Protein AF-0000000074209923 (afdb_homodimer)

Structure (mmCIF, N/CA/C/O backbone):
data_AF-0000000074209923-model_v1
#
loop_
_entity.id
_entity.type
_entity.pdbx_description
1 polymer 'Dihydrofolate reductase'
#
loop_
_atom_site.group_PDB
_atom_site.id
_atom_site.type_symbol
_atom_site.label_atom_id
_atom_site.label_alt_id
_atom_site.label_comp_id
_atom_site.label_asym_id
_atom_site.label_entity_id
_atom_site.label_seq_id
_atom_site.pdbx_PDB_ins_code
_atom_site.Cartn_x
_atom_site.Cartn_y
_atom_site.Cartn_z
_atom_site.occupancy
_atom_site.B_iso_or_equiv
_atom_site.auth_seq_id
_atom_site.auth_comp_id
_atom_site.auth_asym_id
_atom_site.auth_atom_id
_atom_site.pdbx_PDB_model_num
ATOM 1 N N . MET A 1 1 ? -15.258 -25.609 -0.4 1 88.56 1 MET A N 1
ATOM 2 C CA . MET A 1 1 ? -14.742 -24.938 -1.579 1 88.56 1 MET A CA 1
ATOM 3 C C . MET A 1 1 ? -13.32 -24.438 -1.334 1 88.56 1 MET A C 1
ATOM 5 O O . MET A 1 1 ? -12.992 -24 -0.228 1 88.56 1 MET A O 1
ATOM 9 N N . GLY A 1 2 ? -12.367 -24.703 -2.273 1 97 2 GLY A N 1
ATOM 10 C CA . GLY A 1 2 ? -10.945 -24.438 -2.125 1 97 2 GLY A CA 1
ATOM 11 C C . GLY A 1 2 ? -10.633 -22.969 -1.908 1 97 2 GLY A C 1
ATOM 12 O O . GLY A 1 2 ? -11.43 -22.094 -2.27 1 97 2 GLY A O 1
ATOM 13 N N . ASN A 1 3 ? -9.57 -22.719 -1.276 1 98 3 ASN A N 1
ATOM 14 C CA . ASN A 1 3 ? -9.109 -21.359 -0.977 1 98 3 ASN A CA 1
ATOM 15 C C . ASN A 1 3 ? -8.172 -20.844 -2.061 1 98 3 ASN A C 1
ATOM 17 O O . ASN A 1 3 ? -7.23 -21.516 -2.455 1 98 3 ASN A O 1
ATOM 21 N N . ILE A 1 4 ? -8.477 -19.703 -2.574 1 98.5 4 ILE A N 1
ATOM 22 C CA . ILE A 1 4 ? -7.605 -19.016 -3.523 1 98.5 4 ILE A CA 1
ATOM 23 C C . ILE A 1 4 ? -6.801 -17.938 -2.801 1 98.5 4 ILE A C 1
ATOM 25 O O . ILE A 1 4 ? -7.363 -16.953 -2.314 1 98.5 4 ILE A O 1
ATOM 29 N N . GLN A 1 5 ? -5.508 -18.141 -2.77 1 98.62 5 GLN A N 1
ATOM 30 C CA . GLN A 1 5 ? -4.594 -17.219 -2.105 1 98.62 5 GLN A CA 1
ATOM 31 C C . GLN A 1 5 ? -3.682 -16.531 -3.115 1 98.62 5 GLN A C 1
ATOM 33 O O . GLN A 1 5 ? -3.006 -17.203 -3.904 1 98.62 5 GLN A O 1
ATOM 38 N N . ILE A 1 6 ? -3.68 -15.234 -3.086 1 98.56 6 ILE A N 1
ATOM 39 C CA . ILE A 1 6 ? -2.832 -14.43 -3.957 1 98.56 6 ILE A CA 1
ATOM 40 C C . ILE A 1 6 ? -1.516 -14.117 -3.252 1 98.56 6 ILE A C 1
ATOM 42 O O . ILE A 1 6 ? -1.511 -13.656 -2.107 1 98.56 6 ILE A O 1
ATOM 46 N N . GLU A 1 7 ? -0.41 -14.391 -3.91 1 98.56 7 GLU A N 1
ATOM 47 C CA . GLU A 1 7 ? 0.93 -14.125 -3.391 1 98.56 7 GLU A CA 1
ATOM 48 C C . GLU A 1 7 ? 1.659 -13.094 -4.242 1 98.56 7 GLU A C 1
ATOM 50 O O . GLU A 1 7 ? 2.016 -13.367 -5.391 1 98.56 7 GLU A O 1
ATOM 55 N N . LEU A 1 8 ? 1.958 -11.914 -3.637 1 98.69 8 LEU A N 1
ATOM 56 C CA . LEU A 1 8 ? 2.598 -10.852 -4.402 1 98.69 8 LEU A CA 1
ATOM 57 C C . LEU A 1 8 ? 3.762 -10.242 -3.627 1 98.69 8 LEU A C 1
ATOM 59 O O . LEU A 1 8 ? 3.668 -10.047 -2.414 1 98.69 8 LEU A O 1
ATOM 63 N N . PHE A 1 9 ? 4.84 -10.047 -4.316 1 98.81 9 PHE A N 1
ATOM 64 C CA . PHE A 1 9 ? 5.855 -9.094 -3.889 1 98.81 9 PHE A CA 1
ATOM 65 C C . PHE A 1 9 ? 5.527 -7.691 -4.383 1 98.81 9 PHE A C 1
ATOM 67 O O . PHE A 1 9 ? 5.234 -7.496 -5.562 1 98.81 9 PHE A O 1
ATOM 74 N N . THR A 1 10 ? 5.547 -6.742 -3.492 1 98.75 10 THR A N 1
ATOM 75 C CA . THR A 1 10 ? 5.199 -5.383 -3.883 1 98.75 10 THR A CA 1
ATOM 76 C C . THR A 1 10 ? 6.18 -4.379 -3.283 1 98.75 10 THR A C 1
ATOM 78 O O . THR A 1 10 ? 6.836 -4.668 -2.279 1 98.75 10 THR A O 1
ATOM 81 N N . THR A 1 11 ? 6.316 -3.23 -3.971 1 98.75 11 THR A N 1
ATOM 82 C CA . THR A 1 11 ? 6.891 -2.037 -3.357 1 98.75 11 THR A CA 1
ATOM 83 C C . THR A 1 11 ? 5.863 -1.335 -2.477 1 98.75 11 THR A C 1
ATOM 85 O O . THR A 1 11 ? 4.703 -1.751 -2.412 1 98.75 11 THR A O 1
ATOM 88 N N . LEU A 1 12 ? 6.289 -0.318 -1.752 1 98.81 12 LEU A N 1
ATOM 89 C CA . LEU A 1 12 ? 5.367 0.42 -0.897 1 98.81 12 LEU A CA 1
ATOM 90 C C . LEU A 1 12 ? 4.277 1.091 -1.726 1 98.81 12 LEU A C 1
ATOM 92 O O . LEU A 1 12 ? 3.129 1.19 -1.286 1 98.81 12 LEU A O 1
ATOM 96 N N . ASP A 1 13 ? 4.648 1.568 -2.914 1 98.12 13 ASP A N 1
ATOM 97 C CA . ASP A 1 13 ? 3.648 2.17 -3.793 1 98.12 13 ASP A CA 1
ATOM 98 C C . ASP A 1 13 ? 2.926 1.103 -4.613 1 98.12 13 ASP A C 1
ATOM 100 O O . ASP A 1 13 ? 2.273 1.415 -5.609 1 98.12 13 ASP A O 1
ATOM 104 N N . LEU A 1 14 ? 3.021 -0.199 -4.332 1 98.19 14 LEU A N 1
ATOM 105 C CA . LEU A 1 14 ? 2.219 -1.354 -4.715 1 98.19 14 LEU A CA 1
ATOM 106 C C . LEU A 1 14 ? 2.525 -1.779 -6.148 1 98.19 14 LEU A C 1
ATOM 108 O O . LEU A 1 14 ? 1.668 -2.348 -6.828 1 98.19 14 LEU A O 1
ATOM 112 N N . VAL A 1 15 ? 3.73 -1.433 -6.586 1 97.75 15 VAL A N 1
ATOM 113 C CA . VAL A 1 15 ? 4.203 -2 -7.844 1 97.75 15 VAL A CA 1
ATOM 114 C C . VAL A 1 15 ? 4.547 -3.475 -7.648 1 97.75 15 VAL A C 1
ATOM 116 O O . VAL A 1 15 ? 5.234 -3.838 -6.688 1 97.75 15 VAL A O 1
ATOM 119 N N . ALA A 1 16 ? 4.035 -4.328 -8.531 1 98.12 16 ALA A N 1
ATOM 120 C CA . ALA A 1 16 ? 4.289 -5.766 -8.445 1 98.12 16 ALA A CA 1
ATOM 121 C C . ALA A 1 16 ? 4.879 -6.293 -9.75 1 98.12 16 ALA A C 1
ATOM 123 O O . ALA A 1 16 ? 4.988 -7.504 -9.945 1 98.12 16 ALA A O 1
ATOM 124 N N . GLN A 1 17 ? 5.258 -5.367 -10.656 1 97.75 17 GLN A N 1
ATOM 125 C CA . GLN A 1 17 ? 5.797 -5.73 -11.969 1 97.75 17 GLN A CA 1
ATOM 126 C C . GLN A 1 17 ? 7.262 -6.141 -11.859 1 97.75 17 GLN A C 1
ATOM 128 O O . GLN A 1 17 ? 8.086 -5.387 -11.344 1 97.75 17 GLN A O 1
ATOM 133 N N . ALA A 1 18 ? 7.598 -7.324 -12.297 1 98.12 18 ALA A N 1
ATOM 134 C CA . ALA A 1 18 ? 8.938 -7.82 -12.609 1 98.12 18 ALA A CA 1
ATOM 135 C C . ALA A 1 18 ? 9.859 -7.719 -11.398 1 98.12 18 ALA A C 1
ATOM 137 O O . ALA A 1 18 ? 10.969 -7.18 -11.5 1 98.12 18 ALA A O 1
ATOM 138 N N . PRO A 1 19 ? 9.492 -8.352 -10.305 1 98.25 19 PRO A N 1
ATOM 139 C CA . PRO A 1 19 ? 10.359 -8.273 -9.133 1 98.25 19 PRO A CA 1
ATOM 140 C C . PRO A 1 19 ? 11.664 -9.047 -9.312 1 98.25 19 PRO A C 1
ATOM 142 O O . PRO A 1 19 ? 12.664 -8.75 -8.648 1 98.25 19 PRO A O 1
ATOM 145 N N . GLY A 1 20 ? 11.75 -9.953 -10.234 1 96.69 20 GLY A N 1
ATOM 146 C CA . GLY A 1 20 ? 12.82 -10.93 -10.195 1 96.69 20 GLY A CA 1
ATOM 147 C C . GLY A 1 20 ? 13.906 -10.664 -11.219 1 96.69 20 GLY A C 1
ATOM 148 O O . GLY A 1 20 ? 15.016 -11.195 -11.109 1 96.69 20 GLY A O 1
ATOM 149 N N . GLY A 1 21 ? 13.5 -9.914 -12.273 1 97.19 21 GLY A N 1
ATOM 150 C CA . GLY A 1 21 ? 14.531 -9.688 -13.281 1 97.19 21 GLY A CA 1
ATOM 151 C C . GLY A 1 21 ? 14.102 -8.719 -14.359 1 97.19 21 GLY A C 1
ATOM 152 O O . GLY A 1 21 ? 12.922 -8.391 -14.484 1 97.19 21 GLY A O 1
ATOM 153 N N . PRO A 1 22 ? 15.102 -8.242 -15.148 1 95.81 22 PRO A N 1
ATOM 154 C CA . PRO A 1 22 ? 14.852 -7.203 -16.156 1 95.81 22 PRO A CA 1
ATOM 155 C C . PRO A 1 22 ? 14.008 -7.703 -17.312 1 95.81 22 PRO A C 1
ATOM 157 O O . PRO A 1 22 ? 13.32 -6.91 -17.969 1 95.81 22 PRO A O 1
ATOM 160 N N . GLU A 1 23 ? 13.992 -9.016 -17.578 1 93.88 23 GLU A N 1
ATOM 161 C CA . GLU A 1 23 ? 13.289 -9.523 -18.766 1 93.88 23 GLU A CA 1
ATOM 162 C C . GLU A 1 23 ? 11.922 -10.078 -18.391 1 93.88 23 GLU A C 1
ATOM 164 O O . GLU A 1 23 ? 11.164 -10.516 -19.266 1 93.88 23 GLU A O 1
ATOM 169 N N . GLU A 1 24 ? 11.617 -10.117 -17.125 1 95 24 GLU A N 1
ATOM 170 C CA . GLU A 1 24 ? 10.383 -10.719 -16.625 1 95 24 GLU A CA 1
ATOM 171 C C . GLU A 1 24 ? 9.156 -10.039 -17.234 1 95 24 GLU A C 1
ATOM 173 O O . GLU A 1 24 ? 8.242 -10.703 -17.719 1 95 24 GLU A O 1
ATOM 178 N N . ASP A 1 25 ? 9.039 -8.805 -17.219 1 95 25 ASP A N 1
ATOM 179 C CA . ASP A 1 25 ? 7.992 -7.93 -17.719 1 95 25 ASP A CA 1
ATOM 180 C C . ASP A 1 25 ? 8.531 -6.531 -18.016 1 95 25 ASP A C 1
ATOM 182 O O . ASP A 1 25 ? 8.25 -5.586 -17.281 1 95 25 ASP A O 1
ATOM 186 N N . PRO A 1 26 ? 9.203 -6.34 -19.141 1 94.88 26 PRO A N 1
ATOM 187 C CA . PRO A 1 26 ? 10.07 -5.176 -19.328 1 94.88 26 PRO A CA 1
ATOM 188 C C . PRO A 1 26 ? 9.328 -3.975 -19.906 1 94.88 26 PRO A C 1
ATOM 190 O O . PRO A 1 26 ? 9.859 -2.859 -19.922 1 94.88 26 PRO A O 1
ATOM 193 N N . GLU A 1 27 ? 8.219 -4.211 -20.469 1 91.06 27 GLU A N 1
ATOM 194 C CA . GLU A 1 27 ? 7.578 -3.139 -21.219 1 91.06 27 GLU A CA 1
ATOM 195 C C . GLU A 1 27 ? 7.305 -1.929 -20.328 1 91.06 27 GLU A C 1
ATOM 197 O O . GLU A 1 27 ? 6.531 -2.018 -19.375 1 91.06 27 GLU A O 1
ATOM 202 N N . GLY A 1 28 ? 8.055 -0.819 -20.734 1 92.25 28 GLY A N 1
ATOM 203 C CA . GLY A 1 28 ? 7.848 0.459 -20.078 1 92.25 28 GLY A CA 1
ATOM 204 C C . GLY A 1 28 ? 8.289 0.458 -18.625 1 92.25 28 GLY A C 1
ATOM 205 O O . GLY A 1 28 ? 7.844 1.29 -17.828 1 92.25 28 GLY A O 1
ATOM 206 N N . PHE A 1 29 ? 9.172 -0.44 -18.359 1 97.25 29 PHE A N 1
ATOM 207 C CA . PHE A 1 29 ? 9.469 -0.591 -16.953 1 97.25 29 PHE A CA 1
ATOM 208 C C . PHE A 1 29 ? 10.977 -0.673 -16.719 1 97.25 29 PHE A C 1
ATOM 210 O O . PHE A 1 29 ? 11.609 -1.677 -17.062 1 97.25 29 PHE A O 1
ATOM 217 N N . PRO A 1 30 ? 11.602 0.284 -16.062 1 96.81 30 PRO A N 1
ATOM 218 C CA . PRO A 1 30 ? 13.062 0.347 -15.953 1 96.81 30 PRO A CA 1
ATOM 219 C C . PRO A 1 30 ? 13.586 -0.298 -14.672 1 96.81 30 PRO A C 1
ATOM 221 O O . PRO A 1 30 ? 14.789 -0.273 -14.414 1 96.81 30 PRO A O 1
ATOM 224 N N . PHE A 1 31 ? 12.789 -0.968 -13.859 1 98.25 31 PHE A N 1
ATOM 225 C CA . PHE A 1 31 ? 13.227 -1.428 -12.547 1 98.25 31 PHE A CA 1
ATOM 226 C C . PHE A 1 31 ? 13.055 -2.938 -12.422 1 98.25 31 PHE A C 1
ATOM 228 O O . PHE A 1 31 ? 12.859 -3.451 -11.32 1 98.25 31 PHE A O 1
ATOM 235 N N . GLY A 1 32 ? 13.047 -3.621 -13.578 1 98.5 32 GLY A N 1
ATOM 236 C CA . GLY A 1 32 ? 13 -5.074 -13.5 1 98.5 32 GLY A CA 1
ATOM 237 C C . GLY A 1 32 ? 14.07 -5.652 -12.586 1 98.5 32 GLY A C 1
ATOM 238 O O . GLY A 1 32 ? 15.242 -5.297 -12.695 1 98.5 32 GLY A O 1
ATOM 239 N N . GLY A 1 33 ? 13.617 -6.539 -11.648 1 98.62 33 GLY A N 1
ATOM 240 C CA . GLY A 1 33 ? 14.547 -7.156 -10.711 1 98.62 33 GLY A CA 1
ATOM 241 C C . GLY A 1 33 ? 14.711 -6.363 -9.43 1 98.62 33 GLY A C 1
ATOM 242 O O . GLY A 1 33 ? 15.672 -6.57 -8.68 1 98.62 33 GLY A O 1
ATOM 243 N N . TRP A 1 34 ? 13.828 -5.496 -9.109 1 98.75 34 TRP A N 1
ATOM 244 C CA . TRP A 1 34 ? 13.953 -4.574 -7.98 1 98.75 34 TRP A CA 1
ATOM 245 C C . TRP A 1 34 ? 13.938 -5.328 -6.656 1 98.75 34 TRP A C 1
ATOM 247 O O . TRP A 1 34 ? 14.359 -4.797 -5.625 1 98.75 34 TRP A O 1
ATOM 257 N N . GLN A 1 35 ? 13.453 -6.559 -6.609 1 98.62 35 GLN A N 1
ATOM 258 C CA . GLN A 1 35 ? 13.391 -7.336 -5.375 1 98.62 35 GLN A CA 1
ATOM 259 C C . GLN A 1 35 ? 14.766 -7.891 -5.004 1 98.62 35 GLN A C 1
ATOM 261 O O . GLN A 1 35 ? 15.062 -8.078 -3.824 1 98.62 35 GLN A O 1
ATOM 266 N N . VAL A 1 36 ? 15.594 -8.141 -5.922 1 98.06 36 VAL A N 1
ATOM 267 C CA . VAL A 1 36 ? 16.781 -8.969 -5.805 1 98.06 36 VAL A CA 1
ATOM 268 C C . VAL A 1 36 ? 17.734 -8.375 -4.762 1 98.06 36 VAL A C 1
ATOM 270 O O . VAL A 1 36 ? 18.188 -9.078 -3.859 1 98.06 36 VAL A O 1
ATOM 273 N N . PRO A 1 37 ? 18.016 -7.094 -4.766 1 97.75 37 PRO A N 1
ATOM 274 C CA . PRO A 1 37 ? 18.938 -6.531 -3.775 1 97.75 37 PRO A CA 1
ATOM 275 C C . PRO A 1 37 ? 18.375 -6.59 -2.354 1 97.75 37 PRO A C 1
ATOM 277 O O . PRO A 1 37 ? 19.125 -6.375 -1.389 1 97.75 37 PRO A O 1
ATOM 280 N N . LEU A 1 38 ? 17.078 -6.875 -2.221 1 98.12 38 LEU A N 1
ATOM 281 C CA . LEU A 1 38 ? 16.438 -6.785 -0.917 1 98.12 38 LEU A CA 1
ATOM 282 C C . LEU A 1 38 ? 16.156 -8.172 -0.35 1 98.12 38 LEU A C 1
ATOM 284 O O . LEU A 1 38 ? 15.672 -8.305 0.773 1 98.12 38 LEU A O 1
ATOM 288 N N . LEU A 1 39 ? 16.516 -9.164 -1.061 1 96.12 39 LEU A N 1
ATOM 289 C CA . LEU A 1 39 ? 16.25 -10.531 -0.622 1 96.12 39 LEU A CA 1
ATOM 290 C C . LEU A 1 39 ? 16.984 -10.828 0.682 1 96.12 39 LEU A C 1
ATOM 292 O O . LEU A 1 39 ? 18.125 -10.398 0.872 1 96.12 39 LEU A O 1
ATOM 296 N N . ASP A 1 40 ? 16.312 -11.539 1.566 1 95.69 40 ASP A N 1
ATOM 297 C CA . ASP A 1 40 ? 16.969 -12.055 2.771 1 95.69 40 ASP A CA 1
ATOM 298 C C . ASP A 1 40 ? 16.344 -13.375 3.207 1 95.69 40 ASP A C 1
ATOM 300 O O . ASP A 1 40 ? 15.297 -13.781 2.688 1 95.69 40 ASP A O 1
ATOM 304 N N . ALA A 1 41 ? 16.953 -14.086 4.129 1 94.69 41 ALA A N 1
ATOM 305 C CA . ALA A 1 41 ? 16.578 -15.438 4.516 1 94.69 41 ALA A CA 1
ATOM 306 C C . ALA A 1 41 ? 15.203 -15.445 5.188 1 94.69 41 ALA A C 1
ATOM 308 O O . ALA A 1 41 ? 14.422 -16.391 5.012 1 94.69 41 ALA A O 1
ATOM 309 N N . ALA A 1 42 ? 14.938 -14.414 5.949 1 96.19 42 ALA A N 1
ATOM 310 C CA . ALA A 1 42 ? 13.688 -14.375 6.703 1 96.19 42 ALA A CA 1
ATOM 311 C C . ALA A 1 42 ? 12.484 -14.273 5.77 1 96.19 42 ALA A C 1
ATOM 313 O O . ALA A 1 42 ? 11.508 -15.016 5.918 1 96.19 42 ALA A O 1
ATOM 314 N N . SER A 1 43 ? 12.539 -13.328 4.82 1 96.12 43 SER A N 1
ATOM 315 C CA . SER A 1 43 ? 11.438 -13.219 3.865 1 96.12 43 SER A CA 1
ATOM 316 C C . SER A 1 43 ? 11.336 -14.461 2.996 1 96.12 43 SER A C 1
ATOM 318 O O . SER A 1 43 ? 10.234 -14.875 2.623 1 96.12 43 SER A O 1
ATOM 320 N N . GLY A 1 44 ? 12.469 -15.062 2.652 1 94.75 44 GLY A N 1
ATOM 321 C CA . GLY A 1 44 ? 12.453 -16.328 1.933 1 94.75 44 GLY A CA 1
ATOM 322 C C . GLY A 1 44 ? 11.727 -17.438 2.682 1 94.75 44 GLY A C 1
ATOM 323 O O . GLY A 1 44 ? 10.93 -18.172 2.096 1 94.75 44 GLY A O 1
ATOM 324 N N . ALA A 1 45 ? 12 -17.531 3.92 1 95.38 45 ALA A N 1
ATOM 325 C CA . ALA A 1 45 ? 11.344 -18.531 4.754 1 95.38 45 ALA A CA 1
ATOM 326 C C . ALA A 1 45 ? 9.844 -18.281 4.828 1 95.38 45 ALA A C 1
ATOM 328 O O . ALA A 1 45 ? 9.047 -19.234 4.871 1 95.38 45 ALA A O 1
ATOM 329 N N . GLN A 1 46 ? 9.477 -17.016 4.906 1 96.38 46 GLN A N 1
ATOM 330 C CA . GLN A 1 46 ? 8.055 -16.672 4.902 1 96.38 46 GLN A CA 1
ATOM 331 C C . GLN A 1 46 ? 7.379 -17.141 3.617 1 96.38 46 GLN A C 1
ATOM 333 O O . GLN A 1 46 ? 6.27 -17.672 3.656 1 96.38 46 GLN A O 1
ATOM 338 N N . VAL A 1 47 ? 8.031 -16.922 2.502 1 96.19 47 VAL A N 1
ATOM 339 C CA . VAL A 1 47 ? 7.5 -17.328 1.206 1 96.19 47 VAL A CA 1
ATOM 340 C C . VAL A 1 47 ? 7.371 -18.859 1.153 1 96.19 47 VAL A C 1
ATOM 342 O O . VAL A 1 47 ? 6.324 -19.375 0.765 1 96.19 47 VAL A O 1
ATOM 345 N N . ASP A 1 48 ? 8.406 -19.547 1.622 1 94.38 48 ASP A N 1
ATOM 346 C CA . ASP A 1 48 ? 8.352 -21 1.67 1 94.38 48 ASP A CA 1
ATOM 347 C C . ASP A 1 48 ? 7.141 -21.484 2.457 1 94.38 48 ASP A C 1
ATOM 349 O O . ASP A 1 48 ? 6.398 -22.344 1.994 1 94.38 48 ASP A O 1
ATOM 353 N N . ALA A 1 49 ? 6.957 -20.891 3.574 1 95.38 49 ALA A N 1
ATOM 354 C CA . ALA A 1 49 ? 5.852 -21.281 4.445 1 95.38 49 ALA A CA 1
ATOM 355 C C . ALA A 1 49 ? 4.504 -21 3.781 1 95.38 49 ALA A C 1
ATOM 357 O O . ALA A 1 49 ? 3.549 -21.766 3.961 1 95.38 49 ALA A O 1
ATOM 358 N N . ALA A 1 50 ? 4.426 -19.969 3 1 95.62 50 ALA A N 1
ATOM 359 C CA . ALA A 1 50 ? 3.176 -19.562 2.359 1 95.62 50 ALA A CA 1
ATOM 360 C C . ALA A 1 50 ? 2.758 -20.562 1.292 1 95.62 50 ALA A C 1
ATOM 362 O O . ALA A 1 50 ? 1.577 -20.672 0.952 1 95.62 50 ALA A O 1
ATOM 363 N N . TYR A 1 51 ? 3.672 -21.328 0.763 1 96.19 51 TYR A N 1
ATOM 364 C CA . TYR A 1 51 ? 3.369 -22.234 -0.334 1 96.19 51 TYR A CA 1
ATOM 365 C C . TYR A 1 51 ? 3.141 -23.656 0.18 1 96.19 51 TYR A C 1
ATOM 367 O O . TYR A 1 51 ? 2.748 -24.547 -0.581 1 96.19 51 TYR A O 1
ATOM 375 N N . GLU A 1 52 ? 3.428 -23.812 1.459 1 93.88 52 GLU A N 1
ATOM 376 C CA . GLU A 1 52 ? 3.184 -25.141 2.035 1 93.88 52 GLU A CA 1
ATOM 377 C C . GLU A 1 52 ? 1.731 -25.562 1.844 1 93.88 52 GLU A C 1
ATOM 379 O O . GLU A 1 52 ? 0.812 -24.781 2.09 1 93.88 52 GLU A O 1
ATOM 384 N N . GLY A 1 53 ? 1.53 -26.781 1.347 1 94.88 53 GLY A N 1
ATOM 385 C CA . GLY A 1 53 ? 0.2 -27.359 1.204 1 94.88 53 GLY A CA 1
ATOM 386 C C . GLY A 1 53 ? -0.477 -26.969 -0.098 1 94.88 53 GLY A C 1
ATOM 387 O O . GLY A 1 53 ? -1.574 -27.453 -0.397 1 94.88 53 GLY A O 1
ATOM 388 N N . THR A 1 54 ? 0.203 -26.188 -0.91 1 97.81 54 THR A N 1
ATOM 389 C CA . THR A 1 54 ? -0.369 -25.797 -2.193 1 97.81 54 THR A CA 1
ATOM 390 C C . THR A 1 54 ? -0.639 -27.016 -3.061 1 97.81 54 THR A C 1
ATOM 392 O O . THR A 1 54 ? 0.216 -27.891 -3.186 1 97.81 54 THR A O 1
ATOM 395 N N . ASP A 1 55 ? -1.89 -27.031 -3.639 1 98.31 55 ASP A N 1
ATOM 396 C CA . ASP A 1 55 ? -2.182 -28.219 -4.434 1 98.31 55 ASP A CA 1
ATOM 397 C C . ASP A 1 55 ? -2.582 -27.844 -5.859 1 98.31 55 ASP A C 1
ATOM 399 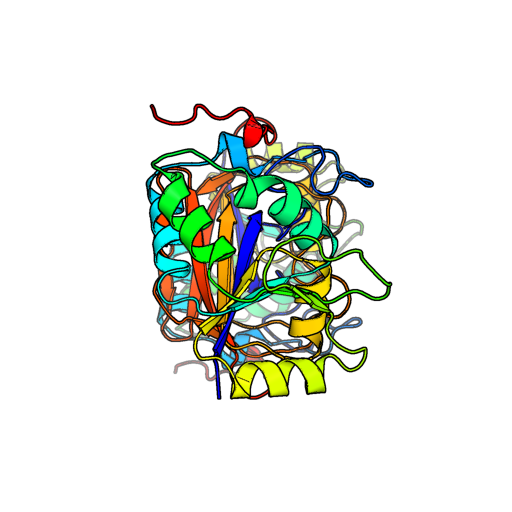O O . ASP A 1 55 ? -2.877 -28.719 -6.68 1 98.31 55 ASP A O 1
ATOM 403 N N . ALA A 1 56 ? -2.529 -26.516 -6.168 1 98.56 56 ALA A N 1
ATOM 404 C CA . ALA A 1 56 ? -2.705 -26.031 -7.539 1 98.56 56 ALA A CA 1
ATOM 405 C C . ALA A 1 56 ? -2.182 -24.609 -7.699 1 98.56 56 ALA A C 1
ATOM 407 O O . ALA A 1 56 ? -2.215 -23.828 -6.754 1 98.56 56 ALA A O 1
ATOM 408 N N . LEU A 1 57 ? -1.74 -24.328 -8.891 1 98.44 57 LEU A N 1
ATOM 409 C CA . LEU A 1 57 ? -1.327 -22.969 -9.258 1 98.44 57 LEU A CA 1
ATOM 410 C C . LEU A 1 57 ? -2.314 -22.344 -10.242 1 98.44 57 LEU A C 1
ATOM 412 O O . LEU A 1 57 ? -2.805 -23.031 -11.148 1 98.44 57 LEU A O 1
ATOM 416 N N . LEU A 1 58 ? -2.656 -21.172 -10.023 1 98.44 58 LEU A N 1
ATOM 417 C CA . LEU A 1 58 ? -3.383 -20.312 -10.961 1 98.44 58 LEU A CA 1
ATOM 418 C C . LEU A 1 58 ? -2.498 -19.172 -11.461 1 98.44 58 LEU A C 1
ATOM 420 O O . LEU A 1 58 ? -2.107 -18.297 -10.688 1 98.44 58 LEU A O 1
ATOM 424 N N . LEU A 1 59 ? -2.15 -19.172 -12.773 1 98.12 59 LEU A N 1
ATOM 425 C CA . LEU A 1 59 ? -1.116 -18.297 -13.32 1 98.12 59 LEU A CA 1
ATOM 426 C C . LEU A 1 59 ? -1.646 -17.5 -14.508 1 98.12 59 LEU A C 1
ATOM 428 O O . LEU A 1 59 ? -2.426 -18.031 -15.312 1 98.12 59 LEU A O 1
ATOM 432 N N . GLY A 1 60 ? -1.192 -16.266 -14.578 1 96.75 60 GLY A N 1
ATOM 433 C CA . GLY A 1 60 ? -1.282 -15.578 -15.852 1 96.75 60 GLY A CA 1
ATOM 434 C C . GLY A 1 60 ? -0.277 -16.078 -16.875 1 96.75 60 GLY A C 1
ATOM 435 O O . GLY A 1 60 ? 0.68 -16.766 -16.516 1 96.75 60 GLY A O 1
ATOM 436 N N . ARG A 1 61 ? -0.451 -15.672 -18.125 1 95.81 61 ARG A N 1
ATOM 437 C CA . ARG A 1 61 ? 0.323 -16.219 -19.234 1 95.81 61 ARG A CA 1
ATOM 438 C C . ARG A 1 61 ? 1.807 -15.898 -19.078 1 95.81 61 ARG A C 1
ATOM 440 O O . ARG A 1 61 ? 2.654 -16.781 -19.219 1 95.81 61 ARG A O 1
ATOM 447 N N . ARG A 1 62 ? 2.162 -14.688 -18.781 1 94.25 62 ARG A N 1
ATOM 448 C CA . ARG A 1 62 ? 3.564 -14.297 -18.672 1 94.25 62 ARG A CA 1
ATOM 449 C C . ARG A 1 62 ? 4.266 -15.047 -17.547 1 94.25 62 ARG A C 1
ATOM 451 O O . ARG A 1 62 ? 5.367 -15.57 -17.734 1 94.25 62 ARG A O 1
ATOM 458 N N . THR A 1 63 ? 3.648 -15.062 -16.359 1 96.12 63 THR A N 1
ATOM 459 C CA . THR A 1 63 ? 4.215 -15.812 -15.242 1 96.12 63 THR A CA 1
ATOM 460 C C . THR A 1 63 ? 4.367 -17.281 -15.594 1 96.12 63 THR A C 1
ATOM 462 O O . THR A 1 63 ? 5.391 -17.906 -15.289 1 96.12 63 THR A O 1
ATOM 465 N N . TYR A 1 64 ? 3.352 -17.828 -16.297 1 97.06 64 TYR A N 1
ATOM 466 C CA . TYR A 1 64 ? 3.447 -19.219 -16.75 1 97.06 64 TYR A CA 1
ATOM 467 C C . TYR A 1 64 ? 4.676 -19.422 -17.625 1 97.06 64 TYR A C 1
ATOM 469 O O . TYR A 1 64 ? 5.453 -20.359 -17.406 1 97.06 64 TYR A O 1
ATOM 477 N N . ASP A 1 65 ? 4.848 -18.578 -18.625 1 95.69 65 ASP A N 1
ATOM 478 C CA . ASP A 1 65 ? 5.957 -18.734 -19.562 1 95.69 65 ASP A CA 1
ATOM 479 C C . ASP A 1 65 ? 7.301 -18.719 -18.828 1 95.69 65 ASP A C 1
ATOM 481 O O . ASP A 1 65 ? 8.18 -19.516 -19.141 1 95.69 65 ASP A O 1
ATOM 485 N N . ILE A 1 66 ? 7.422 -17.922 -17.891 1 94.31 66 ILE A N 1
ATOM 486 C CA . ILE A 1 66 ? 8.656 -17.797 -17.125 1 94.31 66 ILE A CA 1
ATOM 487 C C . ILE A 1 66 ? 8.875 -19.078 -16.312 1 94.31 66 ILE A C 1
ATOM 489 O O . ILE A 1 66 ? 9.969 -19.656 -16.328 1 94.31 66 ILE A O 1
ATOM 493 N N . PHE A 1 67 ? 7.848 -19.516 -15.602 1 95.38 67 PHE A N 1
ATOM 494 C CA . PHE A 1 67 ? 7.949 -20.688 -14.758 1 95.38 67 PHE A CA 1
ATOM 495 C C . PHE A 1 67 ? 8.211 -21.938 -15.594 1 95.38 67 PHE A C 1
ATOM 497 O O . PHE A 1 67 ? 9.023 -22.781 -15.219 1 95.38 67 PHE A O 1
ATOM 504 N N . ALA A 1 68 ? 7.523 -22.047 -16.734 1 95.69 68 ALA A N 1
ATOM 505 C CA . ALA A 1 68 ? 7.66 -23.203 -17.609 1 95.69 68 ALA A CA 1
ATOM 506 C C . ALA A 1 68 ? 9.086 -23.328 -18.141 1 95.69 68 ALA A C 1
ATOM 508 O O . ALA A 1 68 ? 9.562 -24.422 -18.406 1 95.69 68 ALA A O 1
ATOM 509 N N . GLY A 1 69 ? 9.727 -22.188 -18.297 1 92.94 69 GLY A N 1
ATOM 510 C CA . GLY A 1 69 ? 11.102 -22.172 -18.766 1 92.94 69 GLY A CA 1
ATOM 511 C C . GLY A 1 69 ? 12.117 -22.422 -17.672 1 92.94 69 GLY A C 1
ATOM 512 O O . GLY A 1 69 ? 13.297 -22.672 -17.953 1 92.94 69 GLY A O 1
ATOM 513 N N . TYR A 1 70 ? 11.68 -22.469 -16.438 1 90.75 70 TYR A N 1
ATOM 514 C CA . TYR A 1 70 ? 12.617 -22.484 -15.32 1 90.75 70 TYR A CA 1
ATOM 515 C C . TYR A 1 70 ? 12.445 -23.734 -14.469 1 90.75 70 TYR A C 1
ATOM 517 O O . TYR A 1 70 ? 13.391 -24.516 -14.305 1 90.75 70 TYR A O 1
ATOM 525 N N . TRP A 1 71 ? 11.281 -24 -14.008 1 92.06 71 TRP A N 1
ATOM 526 C CA . TRP A 1 71 ? 11.062 -24.969 -12.938 1 92.06 71 TRP A CA 1
ATOM 527 C C . TRP A 1 71 ? 11.297 -26.391 -13.445 1 92.06 71 TRP A C 1
ATOM 529 O O . TRP A 1 71 ? 11.898 -27.219 -12.75 1 92.06 71 TRP A O 1
ATOM 539 N N . PRO A 1 72 ? 10.836 -26.797 -14.656 1 91.31 72 PRO A N 1
ATOM 540 C CA . PRO A 1 72 ? 11.07 -28.172 -15.125 1 91.31 72 PRO A CA 1
ATOM 541 C C . PRO A 1 72 ? 12.555 -28.516 -15.258 1 91.31 72 PRO A C 1
ATOM 543 O O . PRO A 1 72 ? 12.93 -29.688 -15.195 1 91.31 72 PRO A O 1
ATOM 546 N N . GLN A 1 73 ? 13.367 -27.422 -15.359 1 86.38 73 GLN A N 1
ATOM 547 C CA . GLN A 1 73 ? 14.789 -27.625 -15.602 1 86.38 73 GLN A CA 1
ATOM 548 C C . GLN A 1 73 ? 15.609 -27.438 -14.328 1 86.38 73 GLN A C 1
ATOM 550 O O . GLN A 1 73 ? 16.828 -27.641 -14.328 1 86.38 73 GLN A O 1
ATOM 555 N N . TYR A 1 74 ? 14.914 -27.125 -13.359 1 82.38 74 TYR A N 1
ATOM 556 C CA . TYR A 1 74 ? 15.648 -26.766 -12.156 1 82.38 74 TYR A CA 1
ATOM 557 C C . TYR A 1 74 ? 16.266 -27.984 -11.508 1 82.38 74 TYR A C 1
ATOM 559 O O . TYR A 1 74 ? 15.586 -29 -11.281 1 82.38 74 TYR A O 1
ATOM 567 N N . GLU A 1 75 ? 17.578 -28.016 -11.203 1 71.69 75 GLU A N 1
ATOM 568 C CA . GLU A 1 75 ? 18.312 -29.125 -10.625 1 71.69 75 GLU A CA 1
ATOM 569 C C . GLU A 1 75 ? 18.906 -28.766 -9.258 1 71.69 75 GLU A C 1
ATOM 571 O O . GLU A 1 75 ? 19.578 -29.578 -8.625 1 71.69 75 GLU A O 1
ATOM 576 N N . GLY A 1 76 ? 18.562 -27.594 -8.734 1 66.38 76 GLY A N 1
ATOM 577 C CA . GLY A 1 76 ? 19.203 -27.188 -7.5 1 66.38 76 GLY A CA 1
ATOM 578 C C . GLY A 1 76 ? 18.531 -27.734 -6.262 1 66.38 76 GLY A C 1
ATOM 579 O O . GLY A 1 76 ? 17.422 -28.25 -6.332 1 66.38 76 GLY A O 1
ATOM 580 N N . ASP A 1 77 ? 19.328 -27.875 -5.074 1 58.94 77 ASP A N 1
ATOM 581 C CA . ASP A 1 77 ? 18.859 -28.469 -3.824 1 58.94 77 ASP A CA 1
ATOM 582 C C . ASP A 1 77 ? 17.875 -27.547 -3.117 1 58.94 77 ASP A C 1
ATOM 584 O O . ASP A 1 77 ? 16.859 -28 -2.574 1 58.94 77 ASP A O 1
ATOM 588 N N . ASP A 1 78 ? 18.234 -26.297 -3.02 1 55.28 78 ASP A N 1
ATOM 589 C CA . ASP A 1 78 ? 17.484 -25.391 -2.168 1 55.28 78 ASP A CA 1
ATOM 590 C C . ASP A 1 78 ? 16.078 -25.156 -2.711 1 55.28 78 ASP A C 1
ATOM 592 O O . ASP A 1 78 ? 15.109 -25.172 -1.955 1 55.28 78 ASP A O 1
ATOM 596 N N . ALA A 1 79 ? 16.078 -24.812 -4.02 1 56.88 79 ALA A N 1
ATOM 597 C CA . ALA A 1 79 ? 14.805 -24.531 -4.676 1 56.88 79 ALA A CA 1
ATOM 598 C C . ALA A 1 79 ? 14.086 -25.828 -5.055 1 56.88 79 ALA A C 1
ATOM 600 O O . ALA A 1 79 ? 13.008 -25.797 -5.645 1 56.88 79 ALA A O 1
ATOM 601 N N . ALA A 1 80 ? 14.742 -26.859 -4.613 1 56.12 80 ALA A N 1
ATOM 602 C CA . ALA A 1 80 ? 14.242 -28.188 -4.93 1 56.12 80 ALA A CA 1
ATOM 603 C C . ALA A 1 80 ? 12.828 -28.391 -4.402 1 56.12 80 ALA A C 1
ATOM 605 O O . ALA A 1 80 ? 11.984 -28.984 -5.074 1 56.12 80 ALA A O 1
ATOM 606 N N . SER A 1 81 ? 12.641 -27.562 -3.289 1 78.19 81 SER A N 1
ATOM 607 C CA . SER A 1 81 ? 11.32 -27.781 -2.713 1 78.19 81 SER A CA 1
ATOM 608 C C . SER A 1 81 ? 10.234 -27.125 -3.549 1 78.19 81 SER A C 1
ATOM 610 O O . SER A 1 81 ? 9.195 -27.734 -3.834 1 78.19 81 SER A O 1
ATOM 612 N N . PHE A 1 82 ? 10.539 -25.938 -4.219 1 86.75 82 PHE A N 1
ATOM 613 C CA . PHE A 1 82 ? 9.539 -25.297 -5.059 1 86.75 82 PHE A CA 1
ATOM 614 C C . PHE A 1 82 ? 9.406 -26.016 -6.395 1 86.75 82 PHE A C 1
ATOM 616 O O . PHE A 1 82 ? 8.289 -26.25 -6.875 1 86.75 82 PHE A O 1
ATOM 623 N N . ALA A 1 83 ? 10.57 -26.344 -6.891 1 89 83 ALA A N 1
ATOM 624 C CA . ALA A 1 83 ? 10.57 -27.047 -8.172 1 89 83 ALA A CA 1
ATOM 625 C C . ALA A 1 83 ? 9.758 -28.328 -8.086 1 89 83 ALA A C 1
ATOM 627 O O . ALA A 1 83 ? 8.906 -28.594 -8.938 1 89 83 ALA A O 1
ATOM 628 N N . GLU A 1 84 ? 10.055 -29.078 -7.059 1 91.94 84 GLU A N 1
ATOM 629 C CA . GLU A 1 84 ? 9.312 -30.328 -6.871 1 91.94 84 GLU A CA 1
ATOM 630 C C . GLU A 1 84 ? 7.812 -30.062 -6.727 1 91.94 84 GLU A C 1
ATOM 632 O O . GLU A 1 84 ? 6.996 -30.734 -7.363 1 91.94 84 GLU A O 1
ATOM 637 N N . LEU A 1 85 ? 7.539 -29.094 -5.934 1 94.06 85 LEU A N 1
ATOM 638 C CA . LEU A 1 85 ? 6.137 -28.781 -5.691 1 94.06 85 LEU A CA 1
ATOM 639 C C . LEU A 1 85 ? 5.457 -28.312 -6.977 1 94.06 85 LEU A C 1
ATOM 641 O O . LEU A 1 85 ? 4.434 -28.859 -7.375 1 94.06 85 LEU A O 1
ATOM 645 N N . PHE A 1 86 ? 6.043 -27.344 -7.68 1 95.44 86 PHE A N 1
ATOM 646 C CA . PHE A 1 86 ? 5.422 -26.734 -8.852 1 95.44 86 PHE A CA 1
ATOM 647 C C . PHE A 1 86 ? 5.328 -27.734 -9.992 1 95.44 86 PHE A C 1
ATOM 649 O O . PHE A 1 86 ? 4.375 -27.703 -10.773 1 95.44 86 PHE A O 1
ATOM 656 N N . ASN A 1 87 ? 6.273 -28.641 -10.023 1 95.06 87 ASN A N 1
ATOM 657 C CA . ASN A 1 87 ? 6.254 -29.641 -11.094 1 95.06 87 ASN A CA 1
ATOM 658 C C . ASN A 1 87 ? 5.211 -30.719 -10.828 1 95.06 87 ASN A C 1
ATOM 660 O O . ASN A 1 87 ? 4.695 -31.328 -11.758 1 95.06 87 ASN A O 1
ATOM 664 N N . ARG A 1 88 ? 4.938 -30.906 -9.617 1 95.25 88 ARG A N 1
ATOM 665 C CA . ARG A 1 88 ? 4.047 -32 -9.234 1 95.25 88 ARG A CA 1
ATOM 666 C C . ARG A 1 88 ? 2.584 -31.578 -9.359 1 95.25 88 ARG A C 1
ATOM 668 O O . ARG A 1 88 ? 1.731 -32.406 -9.727 1 95.25 88 ARG A O 1
ATOM 675 N N . ILE A 1 89 ? 2.266 -30.375 -9.078 1 97.44 89 ILE A N 1
ATOM 676 C CA . ILE A 1 89 ? 0.868 -29.984 -8.945 1 97.44 89 ILE A CA 1
ATOM 677 C C . ILE A 1 89 ? 0.375 -29.391 -10.258 1 97.44 89 ILE A C 1
ATOM 679 O O . ILE A 1 89 ? 1.174 -28.906 -11.07 1 97.44 89 ILE A O 1
ATOM 683 N N . PRO A 1 90 ? -0.958 -29.359 -10.477 1 98.31 90 PRO A N 1
ATOM 684 C CA . PRO A 1 90 ? -1.507 -28.797 -11.711 1 98.31 90 PRO A CA 1
ATOM 685 C C . PRO A 1 90 ? -1.363 -27.266 -11.766 1 98.31 90 PRO A C 1
ATOM 687 O O . PRO A 1 90 ? -1.398 -26.609 -10.734 1 98.31 90 PRO A O 1
ATOM 690 N N . LYS A 1 91 ? -1.214 -26.781 -13.023 1 98.25 91 LYS A N 1
ATOM 691 C CA . LYS A 1 91 ? -1.208 -25.359 -13.328 1 98.25 91 LYS A CA 1
ATOM 692 C C . LYS A 1 91 ? -2.404 -24.969 -14.188 1 98.25 91 LYS A C 1
ATOM 694 O O . LYS A 1 91 ? -2.631 -25.562 -15.25 1 98.25 91 LYS A O 1
ATOM 699 N N . TYR A 1 92 ? -3.164 -24 -13.719 1 98.19 92 TYR A N 1
ATOM 700 C CA . TYR A 1 92 ? -4.242 -23.406 -14.5 1 98.19 92 TYR A CA 1
ATOM 701 C C . TYR A 1 92 ? -3.842 -22.031 -15.031 1 98.19 92 TYR A C 1
ATOM 703 O O . TYR A 1 92 ? -3.477 -21.156 -14.258 1 98.19 92 TYR A O 1
ATOM 711 N N . VAL A 1 93 ? -3.922 -21.875 -16.359 1 97.94 93 VAL A N 1
ATOM 712 C CA . VAL A 1 93 ? -3.363 -20.688 -17 1 97.94 93 VAL A CA 1
ATOM 713 C C . VAL A 1 93 ? -4.492 -19.828 -17.562 1 97.94 93 VAL A C 1
ATOM 715 O O . VAL A 1 93 ? -5.262 -20.281 -18.406 1 97.94 93 VAL A O 1
ATOM 718 N N . ALA A 1 94 ? -4.625 -18.625 -17.047 1 96.19 94 ALA A N 1
ATOM 719 C CA . ALA A 1 94 ? -5.543 -17.641 -17.594 1 96.19 94 ALA A CA 1
ATOM 720 C C . ALA A 1 94 ? -4.898 -16.875 -18.75 1 96.19 94 ALA A C 1
ATOM 722 O O . ALA A 1 94 ? -3.889 -16.203 -18.578 1 96.19 94 ALA A O 1
ATOM 723 N N . SER A 1 95 ? -5.379 -17.031 -19.906 1 93.12 95 SER A N 1
ATOM 724 C CA . SER A 1 95 ? -4.848 -16.391 -21.109 1 93.12 95 SER A CA 1
ATOM 725 C C . SER A 1 95 ? -5.961 -16.078 -22.094 1 93.12 95 SER A C 1
ATOM 727 O O . SER A 1 95 ? -6.945 -16.812 -22.203 1 93.12 95 SER A O 1
ATOM 729 N N . ARG A 1 96 ? -5.871 -14.922 -22.734 1 86.06 96 ARG A N 1
ATOM 730 C CA . ARG A 1 96 ? -6.82 -14.539 -23.781 1 86.06 96 ARG A CA 1
ATOM 731 C C . ARG A 1 96 ? -6.48 -15.211 -25.109 1 86.06 96 ARG A C 1
ATOM 733 O O . ARG A 1 96 ? -7.336 -15.32 -25.984 1 86.06 96 ARG A O 1
ATOM 740 N N . GLY A 1 97 ? -5.25 -15.695 -25.188 1 87.31 97 GLY A N 1
ATOM 741 C CA . GLY A 1 97 ? -4.805 -16.359 -26.406 1 87.31 97 GLY A CA 1
ATOM 742 C C . GLY A 1 97 ? -4.742 -17.875 -26.266 1 87.31 97 GLY A C 1
ATOM 743 O O . GLY A 1 97 ? -5.5 -18.453 -25.484 1 87.31 97 GLY A O 1
ATOM 744 N N . THR A 1 98 ? -4.023 -18.469 -27.312 1 86.31 98 THR A N 1
ATOM 745 C CA . THR A 1 98 ? -3.824 -19.922 -27.312 1 86.31 98 THR A CA 1
ATOM 746 C C . THR A 1 98 ? -2.359 -20.266 -27.047 1 86.31 98 THR A C 1
ATOM 748 O O . THR A 1 98 ? -1.646 -20.672 -27.969 1 86.31 98 THR 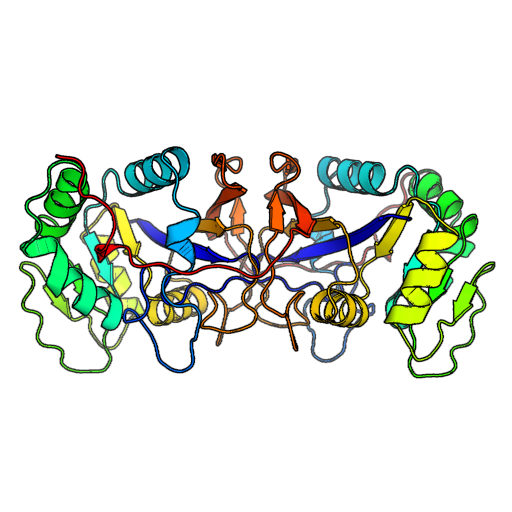A O 1
ATOM 751 N N . PRO A 1 99 ? -2.047 -20.141 -25.828 1 89.25 99 PRO A N 1
ATOM 752 C CA . PRO A 1 99 ? -0.642 -20.422 -25.531 1 89.25 99 PRO A CA 1
ATOM 753 C C . PRO A 1 99 ? -0.279 -21.891 -25.688 1 89.25 99 PRO A C 1
ATOM 755 O O . PRO A 1 99 ? -1.146 -22.766 -25.562 1 89.25 99 PRO A O 1
ATOM 758 N N . ASP A 1 100 ? 0.953 -22.156 -26.016 1 91 100 ASP A N 1
ATOM 759 C CA . ASP A 1 100 ? 1.517 -23.516 -25.969 1 91 100 ASP A CA 1
ATOM 760 C C . ASP A 1 100 ? 1.894 -23.891 -24.531 1 91 100 ASP A C 1
ATOM 762 O O . ASP A 1 100 ? 2.867 -23.375 -23.984 1 91 100 ASP A O 1
ATOM 766 N N . LEU A 1 101 ? 1.08 -24.75 -23.938 1 96.06 101 LEU A N 1
ATOM 767 C CA . LEU A 1 101 ? 1.3 -25.141 -22.547 1 96.06 101 LEU A CA 1
ATOM 768 C C . LEU A 1 101 ? 2.15 -26.406 -22.453 1 96.06 101 LEU A C 1
ATOM 770 O O . LEU A 1 101 ? 1.618 -27.5 -22.328 1 96.06 101 LEU A O 1
ATOM 774 N N . THR A 1 102 ? 3.512 -26.25 -22.406 1 95.12 102 THR A N 1
ATOM 775 C CA . THR A 1 102 ? 4.445 -27.359 -22.516 1 95.12 102 THR A CA 1
ATOM 776 C C . THR A 1 102 ? 4.785 -27.922 -21.141 1 95.12 102 THR A C 1
ATOM 778 O O . THR A 1 102 ? 5.332 -29.016 -21.031 1 95.12 102 THR A O 1
ATOM 781 N N . TRP A 1 103 ? 4.574 -27.125 -20.047 1 96.62 103 TRP A N 1
ATOM 782 C CA . TRP A 1 103 ? 4.848 -27.578 -18.688 1 96.62 103 TRP A CA 1
ATOM 783 C C . TRP A 1 103 ? 3.844 -28.641 -18.25 1 96.62 103 TRP A C 1
ATOM 785 O O . TRP A 1 103 ? 2.633 -28.406 -18.281 1 96.62 103 TRP A O 1
ATOM 795 N N . ALA A 1 104 ? 4.316 -29.812 -17.891 1 96.25 104 ALA A N 1
ATOM 796 C CA . ALA A 1 104 ? 3.449 -30.938 -17.531 1 96.25 104 ALA A CA 1
ATOM 797 C C . ALA A 1 104 ? 2.385 -30.5 -16.531 1 96.25 104 ALA A C 1
ATOM 799 O O . ALA A 1 104 ? 2.678 -29.766 -15.578 1 96.25 104 ALA A O 1
ATOM 800 N N . GLY A 1 105 ? 1.102 -30.938 -16.766 1 97.31 105 GLY A N 1
ATOM 801 C CA . GLY A 1 105 ? 0.015 -30.656 -15.836 1 97.31 105 GLY A CA 1
ATOM 802 C C . GLY A 1 105 ? -0.578 -29.266 -16.016 1 97.31 105 GLY A C 1
ATOM 803 O O . GLY A 1 105 ? -1.176 -28.719 -15.086 1 97.31 105 GLY A O 1
ATOM 804 N N . SER A 1 106 ? -0.399 -28.688 -17.172 1 97.88 106 SER A N 1
ATOM 805 C CA . SER A 1 106 ? -0.921 -27.344 -17.422 1 97.88 106 SER A CA 1
ATOM 806 C C . SER A 1 106 ? -2.215 -27.391 -18.234 1 97.88 106 SER A C 1
ATOM 808 O O . SER A 1 106 ? -2.346 -28.203 -19.156 1 97.88 106 SER A O 1
ATOM 810 N N . THR A 1 107 ? -3.152 -26.547 -17.844 1 96.88 107 THR A N 1
ATOM 811 C CA . THR A 1 107 ? -4.426 -26.438 -18.547 1 96.88 107 THR A CA 1
ATOM 812 C C . THR A 1 107 ? -4.805 -24.969 -18.734 1 96.88 107 THR A C 1
ATOM 814 O O . THR A 1 107 ? -4.633 -24.156 -17.828 1 96.88 107 THR A O 1
ATOM 817 N N . ARG A 1 108 ? -5.336 -24.656 -19.859 1 96.44 108 ARG A N 1
ATOM 818 C CA . ARG A 1 108 ? -5.84 -23.312 -20.109 1 96.44 108 ARG A CA 1
ATOM 819 C C . ARG A 1 108 ? -7.246 -23.141 -19.531 1 96.44 108 ARG A C 1
ATOM 821 O O . ARG A 1 108 ? -8.094 -24.016 -19.688 1 96.44 108 ARG A O 1
ATOM 828 N N . LEU A 1 109 ? -7.457 -22 -18.891 1 95.31 109 LEU A N 1
ATOM 829 C CA . LEU A 1 109 ? -8.797 -21.719 -18.391 1 95.31 109 LEU A CA 1
ATOM 830 C C . LEU A 1 109 ? -9.703 -21.25 -19.516 1 95.31 109 LEU A C 1
ATOM 832 O O . LEU A 1 109 ? -9.234 -20.641 -20.484 1 95.31 109 LEU A O 1
ATOM 836 N N . GLY A 1 110 ? -10.93 -21.5 -19.344 1 87.44 110 GLY A N 1
ATOM 837 C CA . GLY A 1 110 ? -11.906 -20.953 -20.281 1 87.44 110 GLY A CA 1
ATOM 838 C C . GLY A 1 110 ? -12.078 -19.453 -20.156 1 87.44 110 GLY A C 1
ATOM 839 O O . GLY A 1 110 ? -11.539 -18.828 -19.25 1 87.44 110 GLY A O 1
ATOM 840 N N . PRO A 1 111 ? -12.805 -18.859 -21.109 1 88.44 111 PRO A N 1
ATOM 841 C CA . PRO A 1 111 ? -12.945 -17.406 -21.172 1 88.44 111 PRO A CA 1
ATOM 842 C C . PRO A 1 111 ? -13.781 -16.844 -20.016 1 88.44 111 PRO A C 1
ATOM 844 O O . PRO A 1 111 ? -13.68 -15.656 -19.703 1 88.44 111 PRO A O 1
ATOM 847 N N . ASP A 1 112 ? -14.602 -17.688 -19.453 1 93.44 112 ASP A N 1
ATOM 848 C CA . ASP A 1 112 ? -15.383 -17.297 -18.297 1 93.44 112 ASP A CA 1
ATOM 849 C C . ASP A 1 112 ? -14.617 -17.531 -17 1 93.44 112 ASP A C 1
ATOM 851 O O . ASP A 1 112 ? -14.727 -18.594 -16.391 1 93.44 112 ASP A O 1
ATOM 855 N N . LEU A 1 113 ? -13.906 -16.531 -16.531 1 93.19 113 LEU A N 1
ATOM 856 C CA . LEU A 1 113 ? -13 -16.672 -15.406 1 93.19 113 LEU A CA 1
ATOM 857 C C . LEU A 1 113 ? -13.758 -17.062 -14.141 1 93.19 113 LEU A C 1
ATOM 859 O O . LEU A 1 113 ? -13.359 -17.984 -13.422 1 93.19 113 LEU A O 1
ATOM 863 N N . PRO A 1 114 ? -14.898 -16.469 -13.789 1 94.19 114 PRO A N 1
ATOM 864 C CA . PRO A 1 114 ? -15.641 -16.875 -12.594 1 94.19 114 PRO A CA 1
ATOM 865 C C . PRO A 1 114 ? -16.016 -18.344 -12.602 1 94.19 114 PRO A C 1
ATOM 867 O O . PRO A 1 114 ? -15.859 -19.047 -11.594 1 94.19 114 PRO A O 1
ATOM 870 N N . ALA A 1 115 ? -16.5 -18.797 -13.727 1 95 115 ALA A N 1
ATOM 871 C CA . ALA A 1 115 ? -16.859 -20.203 -13.836 1 95 115 ALA A CA 1
ATOM 872 C C . ALA A 1 115 ? -15.625 -21.094 -13.68 1 95 115 ALA A C 1
ATOM 874 O O . ALA A 1 115 ? -15.688 -22.141 -13.016 1 95 115 ALA A O 1
ATOM 875 N N . ALA A 1 116 ? -14.57 -20.703 -14.32 1 95.19 116 ALA A N 1
ATOM 876 C CA . ALA A 1 116 ? -13.328 -21.469 -14.234 1 95.19 116 ALA A CA 1
ATOM 877 C C . ALA A 1 116 ? -12.812 -21.516 -12.797 1 95.19 116 ALA A C 1
ATOM 879 O O . ALA A 1 116 ? -12.367 -22.578 -12.328 1 95.19 116 ALA A O 1
ATOM 880 N N . VAL A 1 117 ? -12.836 -20.453 -12.086 1 95.56 117 VAL A N 1
ATOM 881 C CA . VAL A 1 117 ? -12.383 -20.359 -10.703 1 95.56 117 VAL A CA 1
ATOM 882 C C . VAL A 1 117 ? -13.242 -21.266 -9.812 1 95.56 117 VAL A C 1
ATOM 884 O O . VAL A 1 117 ? -12.727 -21.969 -8.938 1 95.56 117 VAL A O 1
ATOM 887 N N . ARG A 1 118 ? -14.531 -21.312 -10.039 1 95.06 118 ARG A N 1
ATOM 888 C CA . ARG A 1 118 ? -15.422 -22.188 -9.281 1 95.06 118 ARG A CA 1
ATOM 889 C C . ARG A 1 118 ? -15.039 -23.656 -9.461 1 95.06 118 ARG A C 1
ATOM 891 O O . ARG A 1 118 ? -14.984 -24.406 -8.492 1 95.06 118 ARG A O 1
ATOM 898 N N . GLU A 1 119 ? -14.82 -23.969 -10.688 1 95.94 119 GLU A N 1
ATOM 899 C CA . GLU A 1 119 ? -14.43 -25.344 -10.977 1 95.94 119 GLU A CA 1
ATOM 900 C C . GLU A 1 119 ? -13.133 -25.719 -10.266 1 95.94 119 GLU A C 1
ATOM 902 O O . GLU A 1 119 ? -13.016 -26.812 -9.711 1 95.94 119 GLU A O 1
ATOM 907 N N . ILE A 1 120 ? -12.172 -24.859 -10.281 1 97.19 120 ILE A N 1
ATOM 908 C CA . ILE A 1 120 ? -10.883 -25.094 -9.648 1 97.19 120 ILE A CA 1
ATOM 909 C C . ILE A 1 120 ? -11.07 -25.234 -8.141 1 97.19 120 ILE A C 1
ATOM 911 O O . ILE A 1 120 ? -10.469 -26.109 -7.512 1 97.19 120 ILE A O 1
ATOM 915 N N . ARG A 1 121 ? -11.938 -24.469 -7.566 1 97.44 121 ARG A N 1
ATOM 916 C CA . ARG A 1 121 ? -12.219 -24.516 -6.133 1 97.44 121 ARG A CA 1
ATOM 917 C C . ARG A 1 121 ? -12.844 -25.859 -5.742 1 97.44 121 ARG A C 1
ATOM 919 O O . 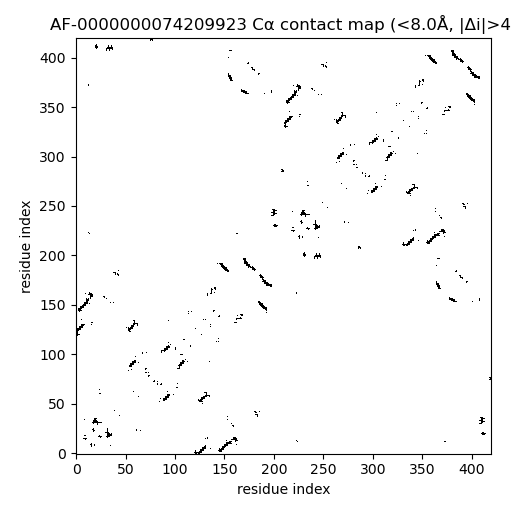ARG A 1 121 ? -12.641 -26.328 -4.625 1 97.44 121 ARG A O 1
ATOM 926 N N . ASP A 1 122 ? -13.602 -26.422 -6.656 1 97.38 122 ASP A N 1
ATOM 927 C CA . ASP A 1 122 ? -14.242 -27.703 -6.391 1 97.38 122 ASP A CA 1
ATOM 928 C C . ASP A 1 122 ? -13.227 -28.844 -6.414 1 97.38 122 ASP A C 1
ATOM 930 O O . ASP A 1 122 ? -13.438 -29.875 -5.777 1 97.38 122 ASP A O 1
ATOM 934 N N . ARG A 1 123 ? -12.109 -28.625 -7.09 1 97.56 123 ARG A N 1
ATOM 935 C CA . ARG A 1 123 ? -11.164 -29.703 -7.34 1 97.56 123 ARG A CA 1
ATOM 936 C C . ARG A 1 123 ? -10 -29.641 -6.359 1 97.56 123 ARG A C 1
ATOM 938 O O . ARG A 1 123 ? -9.344 -30.656 -6.105 1 97.56 123 ARG A O 1
ATOM 945 N N . HIS A 1 124 ? -9.711 -28.469 -5.852 1 98.44 124 HIS A N 1
ATOM 946 C CA . HIS A 1 124 ? -8.508 -28.281 -5.051 1 98.44 124 HIS A CA 1
ATOM 947 C C . HIS A 1 124 ? -8.828 -27.578 -3.732 1 98.44 124 HIS A C 1
ATOM 949 O O . HIS A 1 124 ? -9.906 -27 -3.576 1 98.44 124 HIS A O 1
ATOM 955 N N . GLU A 1 125 ? -7.879 -27.688 -2.775 1 98.38 125 GLU A N 1
ATOM 956 C CA . GLU A 1 125 ? -8.094 -27.125 -1.449 1 98.38 125 GLU A CA 1
ATOM 957 C C . GLU A 1 125 ? -7.32 -25.812 -1.272 1 98.38 125 GLU A C 1
ATOM 959 O O . GLU A 1 125 ? -7.836 -24.859 -0.704 1 98.38 125 GLU A O 1
ATOM 964 N N . GLN A 1 126 ? -6.07 -25.797 -1.656 1 98.56 126 GLN A N 1
ATOM 965 C CA . GLN A 1 126 ? -5.184 -24.656 -1.477 1 98.56 126 GLN A CA 1
ATOM 966 C C . GLN A 1 126 ? -4.578 -24.203 -2.807 1 98.56 126 GLN A C 1
ATOM 968 O O . GLN A 1 126 ? -3.539 -24.719 -3.225 1 98.56 126 GLN A O 1
ATOM 973 N N . ILE A 1 127 ? -5.203 -23.203 -3.461 1 98.69 127 ILE A N 1
ATOM 974 C CA . ILE A 1 127 ? -4.789 -22.719 -4.77 1 98.69 127 ILE A CA 1
ATOM 975 C C . ILE A 1 127 ? -4 -21.422 -4.605 1 98.69 127 ILE A C 1
ATOM 977 O O . ILE A 1 127 ? -4.422 -20.516 -3.885 1 98.69 127 ILE A O 1
ATOM 981 N N . ARG A 1 128 ? -2.826 -21.328 -5.207 1 98.62 128 ARG A N 1
ATOM 982 C CA . ARG A 1 128 ? -2.004 -20.125 -5.137 1 98.62 128 ARG A CA 1
ATOM 983 C C . ARG A 1 128 ? -1.975 -19.406 -6.477 1 98.62 128 ARG A C 1
ATOM 985 O O . ARG A 1 128 ? -1.829 -20.031 -7.527 1 98.62 128 ARG A O 1
ATOM 992 N N . VAL A 1 129 ? -2.258 -18.141 -6.445 1 98.38 129 VAL A N 1
ATOM 993 C CA . VAL A 1 129 ? -1.978 -17.234 -7.551 1 98.38 129 VAL A CA 1
ATOM 994 C C . VAL A 1 129 ? -0.612 -16.578 -7.352 1 98.38 129 VAL A C 1
ATOM 996 O O . VAL A 1 129 ? -0.407 -15.836 -6.387 1 98.38 129 VAL A O 1
ATOM 999 N N . VAL A 1 130 ? 0.353 -16.766 -8.227 1 96.94 130 VAL A N 1
ATOM 1000 C CA . VAL A 1 130 ? 1.718 -16.266 -8.086 1 96.94 130 VAL A CA 1
ATOM 1001 C C . VAL A 1 130 ? 1.958 -15.117 -9.062 1 96.94 130 VAL A C 1
ATOM 1003 O O . VAL A 1 130 ? 1.924 -15.32 -10.281 1 96.94 130 VAL A O 1
ATOM 1006 N N . GLY A 1 131 ? 2.309 -14.016 -8.5 1 97 131 GLY A N 1
ATOM 1007 C CA . GLY A 1 131 ? 2.451 -12.891 -9.406 1 97 131 GLY A CA 1
ATOM 1008 C C . GLY A 1 131 ? 1.224 -12.656 -10.266 1 97 131 GLY A C 1
ATOM 1009 O O . GLY A 1 131 ? 0.119 -12.484 -9.742 1 97 131 GLY A O 1
ATOM 1010 N N . SER A 1 132 ? 1.476 -12.672 -11.617 1 97.19 132 SER A N 1
ATOM 1011 C CA . SER A 1 132 ? 0.355 -12.602 -12.547 1 97.19 132 SER A CA 1
ATOM 1012 C C . SER A 1 132 ? -0.531 -11.391 -12.258 1 97.19 132 SER A C 1
ATOM 1014 O O . SER A 1 132 ? -1.739 -11.539 -12.062 1 97.19 132 SER A O 1
ATOM 1016 N N . VAL A 1 133 ? 0.071 -10.219 -12.375 1 96.69 133 VAL A N 1
ATOM 1017 C CA . VAL A 1 133 ? -0.556 -9 -11.867 1 96.69 133 VAL A CA 1
ATOM 1018 C C . VAL A 1 133 ? -1.843 -8.719 -12.641 1 96.69 133 VAL A C 1
ATOM 1020 O O . VAL A 1 133 ? -2.863 -8.359 -12.047 1 96.69 133 VAL A O 1
ATOM 1023 N N . ASN A 1 134 ? -1.86 -8.93 -13.969 1 94.62 134 ASN A N 1
ATOM 1024 C CA . ASN A 1 134 ? -3.09 -8.727 -14.727 1 94.62 134 ASN A CA 1
ATOM 1025 C C . ASN A 1 134 ? -4.203 -9.656 -14.258 1 94.62 134 ASN A C 1
ATOM 1027 O O . ASN A 1 134 ? -5.348 -9.234 -14.094 1 94.62 134 ASN A O 1
ATOM 1031 N N . LEU A 1 135 ? -3.85 -10.906 -14.07 1 95.69 135 LEU A N 1
ATOM 1032 C CA . LEU A 1 135 ? -4.82 -11.867 -13.555 1 95.69 135 LEU A CA 1
ATOM 1033 C C . LEU A 1 135 ? -5.293 -11.461 -12.164 1 95.69 135 LEU A C 1
ATOM 1035 O O . LEU A 1 135 ? -6.488 -11.523 -11.867 1 95.69 135 LEU A O 1
ATOM 1039 N N . VAL A 1 136 ? -4.387 -11.039 -11.312 1 96.94 136 VAL A N 1
ATOM 1040 C CA . VAL A 1 136 ? -4.715 -10.625 -9.953 1 96.94 136 VAL A CA 1
ATOM 1041 C C . VAL A 1 136 ? -5.703 -9.461 -9.992 1 96.94 136 VAL A C 1
ATOM 1043 O O . VAL A 1 136 ? -6.695 -9.461 -9.258 1 96.94 136 VAL A O 1
ATOM 1046 N N . GLN A 1 137 ? -5.445 -8.5 -10.859 1 96.38 137 GLN A N 1
ATOM 1047 C CA . GLN A 1 137 ? -6.352 -7.359 -10.969 1 96.38 137 GLN A CA 1
ATOM 1048 C C . GLN A 1 137 ? -7.762 -7.809 -11.344 1 96.38 137 GLN A C 1
ATOM 1050 O O . GLN A 1 137 ? -8.742 -7.285 -10.82 1 96.38 137 GLN A O 1
ATOM 1055 N N . THR A 1 138 ? -7.91 -8.781 -12.227 1 95 138 THR A N 1
ATOM 1056 C CA . THR A 1 138 ? -9.211 -9.328 -12.586 1 95 138 THR A CA 1
ATOM 1057 C C . THR A 1 138 ? -9.844 -10.047 -11.406 1 95 138 THR A C 1
ATOM 1059 O O . THR A 1 138 ? -11.039 -9.883 -11.141 1 95 138 THR A O 1
ATOM 1062 N N . LEU A 1 139 ? -9.023 -10.852 -10.719 1 96.38 139 LEU A N 1
ATOM 1063 C CA . LEU A 1 139 ? -9.531 -11.578 -9.562 1 96.38 139 LEU A CA 1
ATOM 1064 C C . LEU A 1 139 ? -10.031 -10.609 -8.484 1 96.38 139 LEU A C 1
ATOM 1066 O O . LEU A 1 139 ? -11.062 -10.852 -7.859 1 96.38 139 LEU A O 1
ATOM 1070 N N . LEU A 1 140 ? -9.273 -9.531 -8.273 1 96.19 140 LEU A N 1
ATOM 1071 C CA . LEU A 1 140 ? -9.664 -8.523 -7.289 1 96.19 140 LEU A CA 1
ATOM 1072 C C . LEU A 1 140 ? -10.969 -7.848 -7.699 1 96.19 140 LEU A C 1
ATOM 1074 O O . LEU A 1 140 ? -11.867 -7.672 -6.875 1 96.19 140 LEU A O 1
ATOM 1078 N N . ARG A 1 141 ? -11.086 -7.469 -8.977 1 94.69 141 ARG A N 1
ATOM 1079 C CA . ARG A 1 141 ? -12.266 -6.793 -9.5 1 94.69 141 ARG A CA 1
ATOM 1080 C C . ARG A 1 141 ? -13.516 -7.656 -9.336 1 94.69 141 ARG A C 1
ATOM 1082 O O . ARG A 1 141 ? -14.594 -7.145 -9.055 1 94.69 141 ARG A O 1
ATOM 1089 N N . GLU A 1 142 ? -13.32 -8.945 -9.492 1 94.62 142 GLU A N 1
ATOM 1090 C CA . GLU A 1 142 ? -14.445 -9.875 -9.445 1 94.62 142 GLU A CA 1
ATOM 1091 C C . GLU A 1 142 ? -14.586 -10.5 -8.055 1 94.62 142 GLU A C 1
ATOM 1093 O O . GLU A 1 142 ? -15.469 -11.328 -7.828 1 94.62 142 GLU A O 1
ATOM 1098 N N . LYS A 1 143 ? -13.703 -10.141 -7.172 1 95.81 143 LYS A N 1
ATOM 1099 C CA . LYS A 1 143 ? -13.656 -10.656 -5.805 1 95.81 143 LYS A CA 1
ATOM 1100 C C . LYS A 1 143 ? -13.602 -12.18 -5.797 1 95.81 143 LYS A C 1
ATOM 1102 O O . LYS A 1 143 ? -14.336 -12.828 -5.051 1 95.81 143 LYS A O 1
ATOM 1107 N N . LEU A 1 144 ? -12.766 -12.727 -6.664 1 96.81 144 LEU A N 1
ATOM 1108 C CA . LEU A 1 144 ? -12.586 -14.172 -6.812 1 96.81 144 LEU A CA 1
ATOM 1109 C C . LEU A 1 144 ? -11.312 -14.641 -6.117 1 96.81 144 LEU A C 1
ATOM 1111 O O . LEU A 1 144 ? -10.5 -15.352 -6.711 1 96.81 144 LEU A O 1
ATOM 1115 N N . PHE A 1 145 ? -11.141 -14.266 -4.875 1 97.56 145 PHE A N 1
ATOM 1116 C CA . PHE A 1 145 ? -10.031 -14.695 -4.027 1 97.56 145 PHE A CA 1
ATOM 1117 C C . PHE A 1 145 ? -10.461 -14.758 -2.568 1 97.56 145 PHE A C 1
ATOM 1119 O O . PHE A 1 145 ? -11.531 -14.266 -2.205 1 97.56 145 PHE A O 1
ATOM 1126 N N . ASP A 1 146 ? -9.617 -15.414 -1.757 1 98.31 146 ASP A N 1
ATOM 1127 C CA . ASP A 1 146 ? -9.922 -15.531 -0.334 1 98.31 146 ASP A CA 1
ATOM 1128 C C . ASP A 1 146 ? -8.891 -14.797 0.513 1 98.31 146 ASP A C 1
ATOM 1130 O O . ASP A 1 146 ? -9.234 -14.148 1.507 1 98.31 146 ASP A O 1
ATOM 1134 N N . THR A 1 147 ? -7.637 -14.914 0.147 1 98.38 147 THR A N 1
ATOM 1135 C CA . THR A 1 147 ? -6.559 -14.305 0.915 1 98.38 147 THR A CA 1
ATOM 1136 C C . THR A 1 147 ? -5.574 -13.594 -0.008 1 98.38 147 THR A C 1
ATOM 1138 O O . THR A 1 147 ? -5.355 -14.023 -1.141 1 98.38 147 THR A O 1
ATOM 1141 N N . LEU A 1 148 ? -5.109 -12.516 0.457 1 98.44 148 LEU A N 1
ATOM 1142 C CA . LEU A 1 148 ? -4.105 -11.688 -0.208 1 98.44 148 LEU A CA 1
ATOM 1143 C C . LEU A 1 148 ? -2.855 -11.547 0.656 1 98.44 148 LEU A C 1
ATOM 1145 O O . LEU A 1 148 ? -2.9 -10.93 1.723 1 98.44 148 LEU A O 1
ATOM 1149 N N . ASP A 1 149 ? -1.758 -12.125 0.246 1 98.62 149 ASP A N 1
ATOM 1150 C CA . ASP A 1 149 ? -0.451 -11.977 0.879 1 98.62 149 ASP A CA 1
ATOM 1151 C C . ASP A 1 149 ? 0.406 -10.953 0.136 1 98.62 149 ASP A C 1
ATOM 1153 O O . ASP A 1 149 ? 0.682 -11.117 -1.055 1 98.62 149 ASP A O 1
ATOM 1157 N N . LEU A 1 150 ? 0.811 -9.992 0.856 1 98.81 150 LEU A N 1
ATOM 1158 C CA . LEU A 1 150 ? 1.684 -8.969 0.299 1 98.81 150 LEU A CA 1
ATOM 1159 C C . LEU A 1 150 ? 3.004 -8.906 1.061 1 98.81 150 LEU A C 1
ATOM 1161 O O . LEU A 1 150 ? 3.014 -8.727 2.281 1 98.81 150 LEU A O 1
ATOM 1165 N N . TRP A 1 151 ? 4.074 -9.18 0.43 1 98.88 151 TRP A N 1
ATOM 1166 C CA . TRP A 1 151 ? 5.395 -8.82 0.946 1 98.88 151 TRP A CA 1
ATOM 1167 C C . TRP A 1 151 ? 5.805 -7.43 0.472 1 98.88 151 TRP A C 1
ATOM 1169 O O . TRP A 1 151 ? 6.289 -7.27 -0.65 1 98.88 151 TRP A O 1
ATOM 1179 N N . VAL A 1 152 ? 5.641 -6.457 1.343 1 98.94 152 VAL A N 1
ATOM 1180 C CA . VAL A 1 152 ? 5.844 -5.055 0.997 1 98.94 152 VAL A CA 1
ATOM 1181 C C . VAL A 1 152 ? 7.301 -4.668 1.241 1 98.94 152 VAL A C 1
ATOM 1183 O O . VAL A 1 152 ? 7.758 -4.645 2.385 1 98.94 152 VAL A O 1
ATOM 1186 N N . HIS A 1 153 ? 7.996 -4.375 0.149 1 98.94 153 HIS A N 1
ATOM 1187 C CA . HIS A 1 153 ? 9.391 -3.955 0.21 1 98.94 153 HIS A CA 1
ATOM 1188 C C . HIS A 1 153 ? 9.508 -2.455 0.454 1 98.94 153 HIS A C 1
ATOM 1190 O O . HIS A 1 153 ? 8.672 -1.68 -0.013 1 98.94 153 HIS A O 1
ATOM 1196 N N . PRO A 1 154 ? 10.516 -2.041 1.177 1 98.81 154 PRO A N 1
ATOM 1197 C CA . PRO A 1 154 ? 10.641 -0.639 1.58 1 98.81 154 PRO A CA 1
ATOM 1198 C C . PRO A 1 154 ? 11.266 0.235 0.496 1 98.81 154 PRO A C 1
ATOM 1200 O O . PRO A 1 154 ? 12.297 0.865 0.728 1 98.81 154 PRO A O 1
ATOM 1203 N N . ILE A 1 155 ? 10.609 0.292 -0.67 1 98.88 155 ILE A N 1
ATOM 1204 C CA . ILE A 1 155 ? 11.023 1.135 -1.787 1 98.88 155 ILE A CA 1
ATOM 1205 C C . ILE A 1 155 ? 9.789 1.693 -2.494 1 98.88 155 ILE A C 1
ATOM 1207 O O . ILE A 1 155 ? 8.688 1.154 -2.355 1 98.88 155 ILE A O 1
ATOM 1211 N N . VAL A 1 156 ? 9.992 2.781 -3.143 1 98.62 156 VAL A N 1
ATOM 1212 C CA . VAL A 1 156 ? 9.047 3.379 -4.082 1 98.62 156 VAL A CA 1
ATOM 1213 C C . VAL A 1 156 ? 9.664 3.434 -5.477 1 98.62 156 VAL A C 1
ATOM 1215 O O . VAL A 1 156 ? 10.828 3.82 -5.629 1 98.62 156 VAL A O 1
ATOM 1218 N N . LEU A 1 157 ? 8.852 3.023 -6.469 1 98.19 157 LEU A N 1
ATOM 1219 C CA . LEU A 1 157 ? 9.398 3.045 -7.82 1 98.19 157 LEU A CA 1
ATOM 1220 C C . LEU A 1 157 ? 8.773 4.164 -8.641 1 98.19 157 LEU A C 1
ATOM 1222 O O . LEU A 1 157 ? 9.406 4.699 -9.555 1 98.19 157 LEU A O 1
ATOM 1226 N N . GLY A 1 158 ? 7.562 4.441 -8.414 1 95.75 158 GLY A N 1
ATOM 1227 C CA . GLY A 1 158 ? 6.883 5.527 -9.102 1 95.75 158 GLY A CA 1
ATOM 1228 C C . GLY A 1 158 ? 6.301 5.113 -10.445 1 95.75 158 GLY A C 1
ATOM 1229 O O . GLY A 1 158 ? 5.461 5.816 -11.008 1 95.75 158 GLY A O 1
ATOM 1230 N N . VAL A 1 159 ? 6.707 3.984 -10.977 1 95.44 159 VAL A N 1
ATOM 1231 C CA . VAL A 1 159 ? 6.223 3.477 -12.25 1 95.44 159 VAL A CA 1
ATOM 1232 C C . VAL A 1 159 ? 6.055 1.961 -12.18 1 95.44 159 VAL A C 1
ATOM 1234 O O . VAL A 1 159 ? 6.664 1.305 -11.328 1 95.44 159 VAL A O 1
ATOM 1237 N N . GLY A 1 160 ? 5.223 1.487 -13.102 1 95.88 160 GLY A N 1
ATOM 1238 C CA . GLY A 1 160 ? 5.027 0.048 -13.18 1 95.88 160 GLY A CA 1
ATOM 1239 C C . GLY A 1 160 ? 3.6 -0.376 -12.883 1 95.88 160 GLY A C 1
ATOM 1240 O O . GLY A 1 160 ? 2.803 0.416 -12.375 1 95.88 160 GLY A O 1
ATOM 1241 N N . LYS A 1 161 ? 3.316 -1.7 -13.141 1 95.69 161 LYS A N 1
ATOM 1242 C CA . LYS A 1 161 ? 2 -2.271 -12.867 1 95.69 161 LYS A CA 1
ATOM 1243 C C . LYS A 1 161 ? 1.768 -2.426 -11.367 1 95.69 161 LYS A C 1
ATOM 1245 O O . LYS A 1 161 ? 2.613 -2.971 -10.656 1 95.69 161 LYS A O 1
ATOM 1250 N N . LYS A 1 162 ? 0.666 -1.873 -10.969 1 96.25 162 LYS A N 1
ATOM 1251 C CA . LYS A 1 162 ? 0.339 -1.901 -9.539 1 96.25 162 LYS A CA 1
ATOM 1252 C C . LYS A 1 162 ? -0.761 -2.92 -9.25 1 96.25 162 LYS A C 1
ATOM 1254 O O . LYS A 1 162 ? -1.591 -3.209 -10.117 1 96.25 162 LYS A O 1
ATOM 1259 N N . VAL A 1 163 ? -0.806 -3.371 -8.023 1 97.38 163 VAL A N 1
ATOM 1260 C CA . VAL A 1 163 ? -1.706 -4.422 -7.559 1 97.38 163 VAL A CA 1
ATOM 1261 C C . VAL A 1 163 ? -3.154 -4.02 -7.828 1 97.38 163 VAL A C 1
ATOM 1263 O O . VAL A 1 163 ? -3.955 -4.832 -8.289 1 97.38 163 VAL A O 1
ATOM 1266 N N . PHE A 1 164 ? -3.51 -2.76 -7.57 1 96.69 164 PHE A N 1
ATOM 1267 C CA . PHE A 1 164 ? -4.91 -2.354 -7.594 1 96.69 164 PHE A CA 1
ATOM 1268 C C . PHE A 1 164 ? -5.184 -1.414 -8.758 1 96.69 164 PHE A C 1
ATOM 1270 O O . PHE A 1 164 ? -6.148 -0.648 -8.734 1 96.69 164 PHE A O 1
ATOM 1277 N N . ASP A 1 165 ? -4.23 -1.521 -9.727 1 87.19 165 ASP A N 1
ATOM 1278 C CA . ASP A 1 165 ? -4.516 -0.743 -10.93 1 87.19 165 ASP A CA 1
ATOM 1279 C C . ASP A 1 165 ? -5.719 -1.312 -11.68 1 87.19 165 ASP A C 1
ATOM 1281 O O . ASP A 1 165 ? -6.043 -2.492 -11.531 1 87.19 165 ASP A O 1
ATOM 1285 N N . ASP A 1 166 ? -6.402 -0.514 -12.391 1 75.69 166 ASP A N 1
ATOM 1286 C CA . ASP A 1 166 ? -7.387 -0.888 -13.406 1 75.69 166 ASP A CA 1
ATOM 1287 C C . ASP A 1 166 ? -8.547 -1.658 -12.781 1 75.69 166 ASP A C 1
ATOM 1289 O O . ASP A 1 166 ? -8.703 -2.857 -13.016 1 75.69 166 ASP A O 1
ATOM 1293 N N . GLY A 1 167 ? -9.289 -1.073 -11.961 1 74.31 167 GLY A N 1
ATOM 1294 C CA . GLY A 1 167 ? -10.617 -1.604 -11.695 1 74.31 167 GLY A CA 1
ATOM 1295 C C . GLY A 1 167 ? -10.773 -2.17 -10.297 1 74.31 167 GLY A C 1
ATOM 1296 O O . GLY A 1 167 ? -11.648 -3.002 -10.055 1 74.31 167 GLY A O 1
ATOM 1297 N N . ALA A 1 168 ? -9.789 -1.917 -9.438 1 85.19 168 ALA A N 1
ATOM 1298 C CA . ALA A 1 168 ? -10.117 -2.33 -8.078 1 85.19 168 ALA A CA 1
ATOM 1299 C C . ALA A 1 168 ? -11.5 -1.825 -7.664 1 85.19 168 ALA A C 1
ATOM 1301 O O . ALA A 1 168 ? -11.906 -0.726 -8.047 1 85.19 168 ALA A O 1
ATOM 1302 N N . VAL A 1 169 ? -12.242 -2.764 -6.992 1 94.31 169 VAL A N 1
ATOM 1303 C CA . VAL A 1 169 ? -13.586 -2.424 -6.539 1 94.31 169 VAL A CA 1
ATOM 1304 C C . VAL A 1 169 ? -13.602 -2.297 -5.016 1 94.31 169 VAL A C 1
ATOM 1306 O O . VAL A 1 169 ? -12.742 -2.861 -4.332 1 94.31 169 VAL A O 1
ATOM 1309 N N . PRO A 1 170 ? -14.484 -1.489 -4.582 1 98.19 170 PRO A N 1
ATOM 1310 C CA . PRO A 1 170 ? -14.578 -1.366 -3.125 1 98.19 170 PRO A CA 1
ATOM 1311 C C . PRO A 1 170 ? -14.727 -2.715 -2.426 1 98.19 170 PRO A C 1
ATOM 1313 O O . PRO A 1 170 ? -15.594 -3.512 -2.795 1 98.19 170 PRO A O 1
ATOM 1316 N N . SER A 1 171 ? -13.875 -2.977 -1.443 1 98.56 171 SER A N 1
ATOM 1317 C CA . SER A 1 171 ? -13.859 -4.258 -0.745 1 98.56 171 SER A CA 1
ATOM 1318 C C . SER A 1 171 ? -13.438 -4.09 0.711 1 98.56 171 SER A C 1
ATOM 1320 O O . SER A 1 171 ? -12.531 -3.312 1.014 1 98.56 171 SER A O 1
ATOM 1322 N N . ASN A 1 172 ? -14.133 -4.844 1.621 1 98.69 172 ASN A N 1
ATOM 1323 C CA . ASN A 1 172 ? -13.656 -5.016 2.986 1 98.69 172 ASN A CA 1
ATOM 1324 C C . ASN A 1 172 ? -12.633 -6.148 3.084 1 98.69 172 ASN A C 1
ATOM 1326 O O . ASN A 1 172 ? -12.781 -7.18 2.422 1 98.69 172 ASN A O 1
ATOM 1330 N N . LEU A 1 173 ? -11.664 -5.941 3.879 1 98.75 173 LEU A N 1
ATOM 1331 C CA . LEU A 1 173 ? -10.664 -6.957 4.195 1 98.75 173 LEU A CA 1
ATOM 1332 C C . LEU A 1 173 ? -10.531 -7.133 5.707 1 98.75 173 LEU A C 1
ATOM 1334 O O . LEU A 1 173 ? -11.016 -6.297 6.477 1 98.75 173 LEU A O 1
ATOM 1338 N N . SER A 1 174 ? -10 -8.227 6.105 1 98.69 174 SER A N 1
ATOM 1339 C CA . SER A 1 174 ? -9.602 -8.484 7.488 1 98.69 174 SER A CA 1
ATOM 1340 C C . SER A 1 174 ? -8.125 -8.867 7.574 1 98.69 174 SER A C 1
ATOM 1342 O O . SER A 1 174 ? -7.641 -9.68 6.785 1 98.69 174 SER A O 1
ATOM 1344 N N . LEU A 1 175 ? -7.391 -8.195 8.477 1 98.75 175 LEU A N 1
ATOM 1345 C CA . LEU A 1 175 ? -6.02 -8.617 8.758 1 98.75 175 LEU A CA 1
ATOM 1346 C C . LEU A 1 175 ? -5.996 -9.969 9.445 1 98.75 175 LEU A C 1
ATOM 1348 O O . LEU A 1 175 ? -6.57 -10.133 10.523 1 98.75 175 LEU A O 1
ATOM 1352 N N . LEU A 1 176 ? -5.32 -10.93 8.891 1 98.44 176 LEU A N 1
ATOM 1353 C CA . LEU A 1 176 ? -5.438 -12.312 9.336 1 98.44 176 LEU A CA 1
ATOM 1354 C C . LEU A 1 176 ? -4.418 -12.617 10.422 1 98.44 176 LEU A C 1
ATOM 1356 O O . LEU A 1 176 ? -4.652 -13.469 11.281 1 98.44 176 LEU A O 1
ATOM 1360 N N . ASP A 1 177 ? -3.238 -11.977 10.367 1 97.25 177 ASP A N 1
ATOM 1361 C CA . ASP A 1 177 ? -2.139 -12.172 11.305 1 97.25 177 ASP A CA 1
ATOM 1362 C C . ASP A 1 177 ? -1.361 -10.875 11.516 1 97.25 177 ASP A C 1
ATOM 1364 O O . ASP A 1 177 ? -1.362 -9.992 10.648 1 97.25 177 ASP A O 1
ATOM 1368 N N . PRO A 1 178 ? -0.777 -10.773 12.727 1 96.81 178 PRO A N 1
ATOM 1369 C CA . PRO A 1 178 ? 0.148 -9.641 12.844 1 96.81 178 PRO A CA 1
ATOM 1370 C C . PRO A 1 178 ? 1.207 -9.625 11.742 1 96.81 178 PRO A C 1
ATOM 1372 O O . PRO A 1 178 ? 1.717 -10.68 11.359 1 96.81 178 PRO A O 1
ATOM 1375 N N . PRO A 1 179 ? 1.515 -8.438 11.266 1 98.44 179 PRO A N 1
ATOM 1376 C CA . PRO A 1 179 ? 2.539 -8.375 10.227 1 98.44 179 PRO A CA 1
ATOM 1377 C C . PRO A 1 179 ? 3.889 -8.922 10.688 1 98.44 179 PRO A C 1
ATOM 1379 O O . PRO A 1 179 ? 4.281 -8.719 11.836 1 98.44 179 PRO A O 1
ATOM 1382 N N . GLU A 1 180 ? 4.52 -9.602 9.812 1 97.81 180 GLU A N 1
ATOM 1383 C CA . GLU A 1 180 ? 5.895 -10.031 10.023 1 97.81 180 GLU A CA 1
ATOM 1384 C C . GLU A 1 180 ? 6.875 -9.172 9.234 1 97.81 180 GLU A C 1
ATOM 1386 O O . GLU A 1 180 ? 6.562 -8.703 8.141 1 97.81 180 GLU A O 1
ATOM 1391 N N . THR A 1 181 ? 8.07 -9.016 9.852 1 98.19 181 THR A N 1
ATOM 1392 C CA . THR A 1 181 ? 9.078 -8.211 9.18 1 98.19 181 THR A CA 1
ATOM 1393 C C . THR A 1 181 ? 10.352 -9.016 8.938 1 98.19 181 THR A C 1
ATOM 1395 O O . THR A 1 181 ? 10.539 -10.07 9.555 1 98.19 181 THR A O 1
ATOM 1398 N N . SER A 1 182 ? 11.078 -8.586 7.988 1 97.94 182 SER A N 1
ATOM 1399 C CA . SER A 1 182 ? 12.398 -9.148 7.73 1 97.94 182 SER A CA 1
ATOM 1400 C C . SER A 1 182 ? 13.5 -8.125 8 1 97.94 182 SER A C 1
ATOM 1402 O O . SER A 1 182 ? 13.227 -6.922 8.086 1 97.94 182 SER A O 1
ATOM 1404 N N . PRO A 1 183 ? 14.734 -8.555 8.18 1 97.69 183 PRO A N 1
ATOM 1405 C CA . PRO A 1 183 ? 15.852 -7.645 8.461 1 97.69 183 PRO A CA 1
ATOM 1406 C C . PRO A 1 183 ? 16 -6.547 7.41 1 97.69 183 PRO A C 1
ATOM 1408 O O . PRO A 1 183 ? 16.438 -5.438 7.727 1 97.69 183 PRO A O 1
ATOM 1411 N N . ASN A 1 184 ? 15.617 -6.816 6.211 1 97.88 184 ASN A N 1
ATOM 1412 C CA . ASN A 1 184 ? 15.766 -5.832 5.148 1 97.88 184 ASN A CA 1
ATOM 1413 C C . ASN A 1 184 ? 14.531 -4.938 5.035 1 97.88 184 ASN A C 1
ATOM 1415 O O . ASN A 1 184 ? 14.406 -4.164 4.082 1 97.88 184 ASN A O 1
ATOM 1419 N N . GLY A 1 185 ? 13.648 -5.055 5.93 1 98.44 185 GLY A N 1
ATOM 1420 C CA . GLY A 1 185 ? 12.547 -4.109 6.023 1 98.44 185 GLY A CA 1
ATOM 1421 C C . GLY A 1 185 ? 11.32 -4.543 5.242 1 98.44 185 GLY A C 1
ATOM 1422 O O . GLY A 1 185 ? 10.414 -3.74 5.008 1 98.44 185 GLY A O 1
ATOM 1423 N N . ILE A 1 186 ? 11.281 -5.785 4.797 1 98.88 186 ILE A N 1
ATOM 1424 C CA . ILE A 1 186 ? 10.109 -6.309 4.109 1 98.88 186 ILE A CA 1
ATOM 1425 C C . ILE A 1 186 ? 9.008 -6.598 5.125 1 98.88 186 ILE A C 1
ATOM 1427 O O . ILE A 1 186 ? 9.258 -7.172 6.188 1 98.88 186 ILE A O 1
ATOM 1431 N N . VAL A 1 187 ? 7.812 -6.156 4.852 1 98.88 187 VAL A N 1
ATOM 1432 C CA . VAL A 1 187 ? 6.664 -6.395 5.719 1 98.88 187 VAL A CA 1
ATOM 1433 C C . VAL A 1 187 ? 5.695 -7.359 5.039 1 98.88 187 VAL A C 1
ATOM 1435 O O . VAL A 1 187 ? 5.227 -7.098 3.926 1 98.88 187 VAL A O 1
ATOM 1438 N N . HIS A 1 188 ? 5.438 -8.5 5.688 1 98.88 188 HIS A N 1
ATOM 1439 C CA . HIS A 1 188 ? 4.469 -9.477 5.203 1 98.88 188 HIS A CA 1
ATOM 1440 C C . HIS A 1 188 ? 3.08 -9.203 5.77 1 98.88 188 HIS A C 1
ATOM 1442 O O . HIS A 1 188 ? 2.863 -9.32 6.977 1 98.88 188 HIS A O 1
ATOM 1448 N N . LEU A 1 189 ? 2.131 -8.805 4.887 1 98.81 189 LEU A N 1
ATOM 1449 C CA . LEU A 1 189 ? 0.738 -8.531 5.23 1 98.81 189 LEU A CA 1
ATOM 1450 C C . LEU A 1 189 ? -0.18 -9.609 4.66 1 98.81 189 LEU A C 1
ATOM 1452 O O . LEU A 1 189 ? -0.09 -9.945 3.479 1 98.81 189 LEU A O 1
ATOM 1456 N N . ARG A 1 190 ? -1.046 -10.117 5.504 1 98.81 190 ARG A N 1
ATOM 1457 C CA . ARG A 1 190 ? -2.02 -11.117 5.082 1 98.81 190 ARG A CA 1
ATOM 1458 C C . ARG A 1 190 ? -3.445 -10.641 5.34 1 98.81 190 ARG A C 1
ATOM 1460 O O . ARG A 1 190 ? -3.818 -10.375 6.484 1 98.81 190 ARG A O 1
ATOM 1467 N N . TYR A 1 191 ? -4.18 -10.57 4.238 1 98.81 191 TYR A N 1
ATOM 1468 C CA . TYR A 1 191 ? -5.555 -10.102 4.34 1 98.81 191 TYR A CA 1
ATOM 1469 C C . TYR A 1 191 ? -6.531 -11.141 3.809 1 98.81 191 TYR A C 1
ATOM 1471 O O . TYR A 1 191 ? -6.254 -11.812 2.811 1 98.81 191 TYR A O 1
ATOM 1479 N N . GLY A 1 192 ? -7.637 -11.273 4.484 1 98.81 192 GLY A N 1
ATOM 1480 C CA . GLY A 1 192 ? -8.758 -12.039 3.965 1 98.81 192 GLY A CA 1
ATOM 1481 C C . GLY A 1 192 ? -9.867 -11.172 3.402 1 98.81 192 GLY A C 1
ATOM 1482 O O . GLY A 1 192 ? -10.133 -10.086 3.92 1 98.81 192 GLY A O 1
ATOM 1483 N N . LEU A 1 193 ? -10.5 -11.672 2.352 1 98.56 193 LEU A N 1
ATOM 1484 C CA . LEU A 1 193 ? -11.68 -10.984 1.832 1 98.56 193 LEU A CA 1
ATOM 1485 C C . LEU A 1 193 ? -12.844 -11.078 2.812 1 98.56 193 LEU A C 1
ATOM 1487 O O . LEU A 1 193 ? -13.141 -12.164 3.322 1 98.56 193 LEU A O 1
ATOM 1491 N N . ALA A 1 194 ? -13.406 -9.953 3.131 1 98.44 194 ALA A N 1
ATOM 1492 C CA . ALA A 1 194 ? -14.539 -9.898 4.047 1 98.44 194 ALA A CA 1
ATOM 1493 C C . ALA A 1 194 ? -15.812 -9.477 3.316 1 98.44 194 ALA A C 1
ATOM 1495 O O . ALA A 1 194 ? -15.758 -8.992 2.186 1 98.44 194 ALA A O 1
ATOM 1496 N N . GLU A 1 195 ? -16.906 -9.672 3.889 1 97.31 195 GLU A N 1
ATOM 1497 C CA . GLU A 1 195 ? -18.203 -9.406 3.268 1 97.31 195 GLU A CA 1
ATOM 1498 C C . GLU A 1 195 ? -18.438 -7.906 3.123 1 97.31 195 GLU A C 1
ATOM 1500 O O . GLU A 1 195 ? -17.953 -7.113 3.924 1 97.31 195 GLU A O 1
ATOM 1505 N N . GLY A 1 196 ? -19.125 -7.551 2.061 1 97 196 GLY A N 1
ATOM 1506 C CA . GLY A 1 196 ? -19.625 -6.191 1.891 1 97 196 GLY A CA 1
ATOM 1507 C C . GLY A 1 196 ? -18.578 -5.246 1.311 1 97 196 GLY A C 1
ATOM 1508 O O . GLY A 1 196 ? -17.594 -5.688 0.73 1 97 196 GLY A O 1
ATOM 1509 N N . ILE A 1 197 ? -18.984 -3.951 1.296 1 97.94 197 ILE A N 1
ATOM 1510 C CA . ILE A 1 197 ? -18.109 -2.875 0.842 1 97.94 197 ILE A CA 1
ATOM 1511 C C . ILE A 1 197 ? -17.891 -1.874 1.974 1 97.94 197 ILE A C 1
ATOM 1513 O O . ILE A 1 197 ? -18.656 -1.848 2.941 1 97.94 197 ILE A O 1
ATOM 1517 N N . PRO A 1 198 ? -16.844 -1.072 1.879 1 98.5 198 PRO A N 1
ATOM 1518 C CA . PRO A 1 198 ? -16.531 -0.138 2.963 1 98.5 198 PRO A CA 1
ATOM 1519 C C . PRO A 1 198 ? -17.672 0.823 3.262 1 98.5 198 PRO A C 1
ATOM 1521 O O . PRO A 1 198 ? -18.312 1.343 2.338 1 98.5 198 PRO A O 1
ATOM 1524 N N . ALA A 1 199 ? -17.922 0.992 4.578 1 98.44 199 ALA A N 1
ATOM 1525 C CA . ALA A 1 199 ? -18.891 1.982 5.043 1 98.44 199 ALA A CA 1
ATOM 1526 C C . ALA A 1 199 ? -18.219 3.338 5.262 1 98.44 199 ALA A C 1
ATOM 1528 O O . ALA A 1 199 ? -17 3.451 5.203 1 98.44 199 ALA A O 1
ATOM 1529 N N . THR A 1 200 ? -19.047 4.328 5.348 1 98.25 200 THR A N 1
ATOM 1530 C CA . THR A 1 200 ? -18.562 5.676 5.617 1 98.25 200 THR A CA 1
ATOM 1531 C C . THR A 1 200 ? -19.266 6.289 6.816 1 98.25 200 THR A C 1
ATOM 1533 O O . THR A 1 200 ? -20.281 5.758 7.277 1 98.25 200 THR A O 1
ATOM 1536 N N . GLY A 1 201 ? -18.641 7.242 7.395 1 97.62 201 GLY A N 1
ATOM 1537 C CA . GLY A 1 201 ? -19.188 8.039 8.484 1 97.62 201 GLY A CA 1
ATOM 1538 C C . GLY A 1 201 ? -18.688 9.477 8.477 1 97.62 201 GLY A C 1
ATOM 1539 O O . GLY A 1 201 ? -18.141 9.938 7.477 1 97.62 201 GLY A O 1
ATOM 1540 N N . ASP A 1 202 ? -19.078 10.172 9.508 1 95.75 202 ASP A N 1
ATOM 1541 C CA . ASP A 1 202 ? -18.641 11.555 9.703 1 95.75 202 ASP A CA 1
ATOM 1542 C C . ASP A 1 202 ? -18.031 11.75 11.086 1 95.75 202 ASP A C 1
ATOM 1544 O O . ASP A 1 202 ? -18.703 11.57 12.102 1 95.75 202 ASP A O 1
ATOM 1548 N N . MET A 1 203 ? -16.781 12.156 11.117 1 91.31 203 MET A N 1
ATOM 1549 C CA . MET A 1 203 ? -16.078 12.375 12.375 1 91.31 203 MET A CA 1
ATOM 1550 C C . MET A 1 203 ? -16.812 13.414 13.227 1 91.31 203 MET A C 1
ATOM 1552 O O . MET A 1 203 ? -16.781 13.344 14.453 1 91.31 203 MET A O 1
ATOM 1556 N N . ASP A 1 204 ? -17.469 14.273 12.594 1 87.06 204 ASP A N 1
ATOM 1557 C CA . ASP A 1 204 ? -18.203 15.328 13.289 1 87.06 204 ASP A CA 1
ATOM 1558 C C . ASP A 1 204 ? -19.406 14.766 14.047 1 87.06 204 ASP A C 1
ATOM 1560 O O . ASP A 1 204 ? -19.969 15.43 14.914 1 87.06 204 ASP A O 1
ATOM 1564 N N . ASP A 1 205 ? -19.766 13.539 13.688 1 87.31 205 ASP A N 1
ATOM 1565 C CA . ASP A 1 205 ? -20.938 12.922 14.305 1 87.31 205 ASP A CA 1
ATOM 1566 C C . ASP A 1 205 ? -20.547 12.062 15.5 1 87.31 205 ASP A C 1
ATOM 1568 O O . ASP A 1 205 ? -21.406 11.547 16.203 1 87.31 205 ASP A O 1
ATOM 1572 N N . LEU A 1 206 ? -19.281 11.875 15.672 1 83.31 206 LEU A N 1
ATOM 1573 C CA . LEU A 1 206 ? -18.859 11.016 16.766 1 83.31 206 LEU A CA 1
ATOM 1574 C C . LEU A 1 206 ? -19.125 11.68 18.109 1 83.31 206 LEU A C 1
ATOM 1576 O O . LEU A 1 206 ? -18.969 12.898 18.25 1 83.31 206 LEU A O 1
ATOM 1580 N N . PRO A 1 207 ? -19.625 10.758 18.984 1 69.81 207 PRO A N 1
ATOM 1581 C CA . PRO A 1 207 ? -19.891 11.328 20.312 1 69.81 207 PRO A CA 1
ATOM 1582 C C . PRO A 1 207 ? -18.625 11.906 20.969 1 69.81 207 PRO A C 1
ATOM 1584 O O . PRO A 1 207 ? -17.531 11.359 20.797 1 69.81 207 PRO A O 1
ATOM 1587 N N . ARG A 1 208 ? -18.797 13.156 21.328 1 57.38 208 ARG A N 1
ATOM 1588 C CA . ARG A 1 208 ? -17.719 13.789 22.078 1 57.38 208 ARG A CA 1
ATOM 1589 C C . ARG A 1 208 ? -17.672 13.289 23.516 1 57.38 208 ARG A C 1
ATOM 1591 O O . ARG A 1 208 ? -18.719 13.023 24.109 1 57.38 208 ARG A O 1
ATOM 1598 N N . GLU A 1 209 ? -16.734 12.438 23.797 1 48.03 209 GLU A N 1
ATOM 1599 C CA . GLU A 1 209 ? -16.734 12.023 25.203 1 48.03 209 GLU A CA 1
ATOM 1600 C C . GLU A 1 209 ? -17.016 13.211 26.125 1 48.03 209 GLU A C 1
ATOM 1602 O O . GLU A 1 209 ? -16.453 14.289 25.953 1 48.03 209 GLU A O 1
ATOM 1607 N N . PRO A 1 210 ? -18.031 13.094 27.094 1 42.53 210 PRO A N 1
ATOM 1608 C CA . PRO A 1 210 ? -18.375 14.125 28.094 1 42.53 210 PRO A CA 1
ATOM 1609 C C . PRO A 1 210 ? -17.156 14.57 28.891 1 42.53 210 PRO A C 1
ATOM 1611 O O . PRO A 1 210 ? -16.203 13.82 29.047 1 42.53 210 PRO A O 1
ATOM 1614 N N . MET B 1 1 ? 19.031 20.125 11.633 1 88.38 1 MET B N 1
ATOM 1615 C CA . MET B 1 1 ? 17.906 20.453 10.75 1 88.38 1 MET B CA 1
ATOM 1616 C C . MET B 1 1 ? 16.672 19.641 11.133 1 88.38 1 MET B C 1
ATOM 1618 O O . MET B 1 1 ? 16.781 18.5 11.562 1 88.38 1 MET B O 1
ATOM 1622 N N . GLY B 1 2 ? 15.484 20.312 11.25 1 97 2 GLY B N 1
ATOM 1623 C CA . GLY B 1 2 ? 14.25 19.734 11.75 1 97 2 GLY B CA 1
ATOM 1624 C C . GLY B 1 2 ? 13.766 18.547 10.93 1 97 2 GLY B C 1
ATOM 1625 O O . GLY B 1 2 ? 14.133 18.406 9.766 1 97 2 GLY B O 1
ATOM 1626 N N . ASN B 1 3 ? 13.055 17.703 11.539 1 98 3 ASN B N 1
ATOM 1627 C CA . ASN B 1 3 ? 12.5 16.5 10.914 1 98 3 ASN B CA 1
ATOM 1628 C C . ASN B 1 3 ? 11.094 16.766 10.367 1 98 3 ASN B C 1
ATOM 1630 O O . ASN B 1 3 ? 10.234 17.281 11.07 1 98 3 ASN B O 1
ATOM 1634 N N . ILE B 1 4 ? 10.906 16.453 9.125 1 98.5 4 ILE B N 1
ATOM 1635 C CA . ILE B 1 4 ? 9.586 16.516 8.516 1 98.5 4 ILE B CA 1
ATOM 1636 C C . ILE B 1 4 ? 8.969 15.125 8.453 1 98.5 4 ILE B C 1
ATOM 1638 O O . ILE B 1 4 ? 9.469 14.25 7.746 1 98.5 4 ILE B O 1
ATOM 1642 N N . GLN B 1 5 ? 7.895 14.961 9.195 1 98.62 5 GLN B N 1
ATOM 1643 C CA . GLN B 1 5 ? 7.195 13.688 9.273 1 98.62 5 GLN B CA 1
ATOM 1644 C C . GLN B 1 5 ? 5.809 13.781 8.633 1 98.62 5 GLN B C 1
ATOM 1646 O O . GLN B 1 5 ? 5.012 14.648 9.008 1 98.62 5 GLN B O 1
ATOM 1651 N N . ILE B 1 6 ? 5.555 12.922 7.703 1 98.62 6 ILE B N 1
ATOM 1652 C CA . ILE B 1 6 ? 4.262 12.852 7.031 1 98.62 6 ILE B CA 1
ATOM 1653 C C . ILE B 1 6 ? 3.357 11.859 7.754 1 98.62 6 ILE B C 1
ATOM 1655 O O . ILE B 1 6 ? 3.762 10.719 8.023 1 98.62 6 ILE B O 1
ATOM 1659 N N . GLU B 1 7 ? 2.16 12.273 8.094 1 98.56 7 GLU B N 1
ATOM 1660 C CA . GLU B 1 7 ? 1.164 11.445 8.766 1 98.56 7 GLU B CA 1
ATOM 1661 C C . GLU B 1 7 ? -0.066 11.242 7.883 1 98.56 7 GLU B C 1
ATOM 1663 O O . GLU B 1 7 ? -0.826 12.18 7.641 1 98.56 7 GLU B O 1
ATOM 1668 N N . LEU B 1 8 ? -0.308 9.969 7.477 1 98.69 8 LEU B N 1
ATOM 1669 C CA . LEU B 1 8 ? -1.426 9.695 6.578 1 98.69 8 LEU B CA 1
ATOM 1670 C C . LEU B 1 8 ? -2.23 8.492 7.059 1 98.69 8 LEU B C 1
ATOM 1672 O O . LEU B 1 8 ? -1.66 7.5 7.512 1 98.69 8 LEU B O 1
ATOM 1676 N N . PHE B 1 9 ? -3.523 8.648 7.016 1 98.81 9 PHE B N 1
ATOM 1677 C CA . PHE B 1 9 ? -4.426 7.504 6.992 1 98.81 9 PHE B CA 1
ATOM 1678 C C . PHE B 1 9 ? -4.645 7.02 5.562 1 98.81 9 PHE B C 1
ATOM 1680 O O . PHE B 1 9 ? -4.945 7.812 4.672 1 98.81 9 PHE B O 1
ATOM 1687 N N . THR B 1 10 ? -4.473 5.742 5.352 1 98.75 10 THR B N 1
ATOM 1688 C CA . THR B 1 10 ? -4.625 5.211 4 1 98.75 10 THR B CA 1
ATOM 1689 C C . THR B 1 10 ? -5.43 3.914 4.016 1 98.75 10 THR B C 1
ATOM 1691 O O . THR B 1 10 ? -5.496 3.232 5.043 1 98.75 10 THR B O 1
ATOM 1694 N N . THR B 1 11 ? -6.09 3.646 2.875 1 98.75 11 THR B N 1
ATOM 1695 C CA . THR B 1 11 ? -6.57 2.303 2.578 1 98.75 11 THR B CA 1
ATOM 1696 C C . THR B 1 11 ? -5.434 1.418 2.078 1 98.75 11 THR B C 1
ATOM 1698 O O . THR B 1 11 ? -4.305 1.886 1.906 1 98.75 11 THR B O 1
ATOM 1701 N N . LEU B 1 12 ? -5.707 0.13 1.908 1 98.81 12 LEU B N 1
ATOM 1702 C CA . LEU B 1 12 ? -4.684 -0.783 1.413 1 98.81 12 LEU B CA 1
ATOM 1703 C C . LEU B 1 12 ? -4.234 -0.389 0.01 1 98.81 12 LEU B C 1
ATOM 1705 O O . LEU B 1 12 ? -3.061 -0.536 -0.336 1 98.81 12 LEU B O 1
ATOM 1709 N N . ASP B 1 13 ? -5.18 0.097 -0.803 1 98.12 13 ASP B N 1
ATOM 1710 C CA . ASP B 1 13 ? -4.82 0.556 -2.141 1 98.12 13 ASP B CA 1
ATOM 1711 C C . ASP B 1 13 ? -4.32 1.998 -2.111 1 98.12 13 ASP B C 1
ATOM 1713 O O . ASP B 1 13 ? -4.254 2.66 -3.148 1 98.12 13 ASP B O 1
ATOM 1717 N N . LEU B 1 14 ? -4.016 2.621 -0.976 1 98.25 14 LEU B N 1
ATOM 1718 C CA . LEU B 1 14 ? -3.234 3.82 -0.689 1 98.25 14 LEU B CA 1
ATOM 1719 C C . LEU B 1 14 ? -4.039 5.078 -0.991 1 98.25 14 LEU B C 1
ATOM 1721 O O . LEU B 1 14 ? -3.471 6.125 -1.307 1 98.25 14 LEU B O 1
ATOM 1725 N N . VAL B 1 15 ? -5.359 4.922 -0.945 1 97.75 15 VAL B N 1
ATOM 1726 C CA . VAL B 1 15 ? -6.207 6.109 -0.983 1 97.75 15 VAL B CA 1
ATOM 1727 C C . VAL B 1 15 ? -6.113 6.855 0.347 1 97.75 15 VAL B C 1
ATOM 1729 O O . VAL B 1 15 ? -6.219 6.246 1.415 1 97.75 15 VAL B O 1
ATOM 1732 N N . ALA B 1 16 ? -5.867 8.148 0.28 1 98.12 16 ALA B N 1
ATOM 1733 C CA . ALA B 1 16 ? -5.754 8.969 1.483 1 98.12 16 ALA B CA 1
ATOM 1734 C C . ALA B 1 16 ? -6.734 10.141 1.445 1 98.12 16 ALA B C 1
ATOM 1736 O O . ALA B 1 16 ? -6.676 11.031 2.291 1 98.12 16 ALA B O 1
ATOM 1737 N N . GLN B 1 17 ? -7.645 10.141 0.455 1 97.75 17 GLN B N 1
ATOM 1738 C CA . GLN B 1 17 ? -8.617 11.211 0.269 1 97.75 17 GLN B CA 1
ATOM 1739 C C . GLN B 1 17 ? -9.766 11.102 1.267 1 97.75 17 GLN B C 1
ATOM 1741 O O . GLN B 1 17 ? -10.414 10.055 1.351 1 97.75 17 GLN B O 1
ATOM 1746 N N . ALA B 1 18 ? -9.992 12.109 2.049 1 98.12 18 ALA B N 1
ATOM 1747 C CA . ALA B 1 18 ? -11.195 12.391 2.83 1 98.12 18 ALA B CA 1
ATOM 1748 C C . ALA B 1 18 ? -11.5 11.242 3.795 1 98.12 18 ALA B C 1
ATOM 1750 O O . ALA B 1 18 ? -12.625 10.742 3.836 1 98.12 18 ALA B O 1
ATOM 1751 N N . PRO B 1 19 ? -10.57 10.922 4.668 1 98.25 19 PRO B N 1
ATOM 1752 C CA . PRO B 1 19 ? -10.828 9.836 5.613 1 98.25 19 PRO B CA 1
ATOM 1753 C C . PRO B 1 19 ? -11.891 10.195 6.648 1 98.25 19 PRO B C 1
ATOM 1755 O O . PRO B 1 19 ? -12.531 9.305 7.219 1 98.25 19 PRO B O 1
ATOM 1758 N N . GLY B 1 20 ? -12.172 11.445 6.863 1 96.75 20 GLY B N 1
ATOM 1759 C CA . GLY B 1 20 ? -12.883 11.836 8.07 1 96.75 20 GLY B CA 1
ATOM 1760 C C . GLY B 1 20 ? -14.336 12.172 7.82 1 96.75 20 GLY B C 1
ATOM 1761 O O . GLY B 1 20 ? -15.141 12.203 8.75 1 96.75 20 GLY B O 1
ATOM 1762 N N . GLY B 1 21 ? -14.609 12.531 6.535 1 97.19 21 GLY B N 1
ATOM 1763 C CA . GLY B 1 21 ? -16 12.906 6.297 1 97.19 21 GLY B CA 1
ATOM 1764 C C . GLY B 1 21 ? -16.297 13.148 4.832 1 97.19 21 GLY B C 1
ATOM 1765 O O . GLY B 1 21 ? -15.391 13.273 4.012 1 97.19 21 GLY B O 1
ATOM 1766 N N . PRO B 1 22 ? -17.625 13.203 4.508 1 95.88 22 PRO B N 1
ATOM 1767 C CA . PRO B 1 22 ? -18.062 13.312 3.113 1 95.88 22 PRO B CA 1
ATOM 1768 C C . PRO B 1 22 ? -17.734 14.664 2.492 1 95.88 22 PRO B C 1
ATOM 1770 O O . PRO B 1 22 ? -17.594 14.773 1.271 1 95.88 22 PRO B O 1
ATOM 1773 N N . GLU B 1 23 ? -17.562 15.719 3.305 1 93.88 23 GLU B N 1
ATOM 1774 C CA . GLU B 1 23 ? -17.359 17.047 2.752 1 93.88 23 GLU B CA 1
ATOM 1775 C C . GLU B 1 23 ? -15.891 17.438 2.748 1 93.88 23 GLU B C 1
ATOM 1777 O O . GLU B 1 23 ? -15.523 18.516 2.285 1 93.88 23 GLU B O 1
ATOM 1782 N N . GLU B 1 24 ? -15.055 16.609 3.311 1 95.12 24 GLU B N 1
ATOM 1783 C CA . GLU B 1 24 ? -13.633 16.891 3.465 1 95.12 24 GLU B CA 1
ATOM 1784 C C . GLU B 1 24 ? -12.969 17.141 2.113 1 95.12 24 GLU B C 1
ATOM 1786 O O . GLU B 1 24 ? -12.242 18.125 1.945 1 95.12 24 GLU B O 1
ATOM 1791 N N . ASP B 1 25 ? -13.117 16.344 1.181 1 95.19 25 ASP B N 1
ATOM 1792 C CA . ASP B 1 25 ? -12.609 16.375 -0.188 1 95.19 25 ASP B CA 1
ATOM 1793 C C . ASP B 1 25 ? -13.508 15.555 -1.118 1 95.19 25 ASP B C 1
ATOM 1795 O O . ASP B 1 25 ? -13.125 14.469 -1.553 1 95.19 25 ASP B O 1
ATOM 1799 N N . PRO B 1 26 ? -14.633 16.109 -1.55 1 95 26 PRO B N 1
ATOM 1800 C CA . PRO B 1 26 ? -15.711 15.312 -2.125 1 95 26 PRO B CA 1
ATOM 1801 C C . PRO B 1 26 ? -15.562 15.109 -3.633 1 95 26 PRO B C 1
ATOM 1803 O O . PRO B 1 26 ? -16.266 14.281 -4.223 1 95 26 PRO B O 1
ATOM 1806 N N . GLU B 1 27 ? -14.797 15.914 -4.223 1 91.12 27 GLU B N 1
ATOM 1807 C CA . GLU B 1 27 ? -14.781 15.906 -5.684 1 91.12 27 GLU B CA 1
ATOM 1808 C C . GLU B 1 27 ? -14.414 14.523 -6.227 1 91.12 27 GLU B C 1
ATOM 1810 O O . GLU B 1 27 ? -13.297 14.047 -6.012 1 91.12 27 GLU B O 1
ATOM 1815 N N . GLY B 1 28 ? -15.484 13.938 -6.918 1 92.31 28 GLY B N 1
ATOM 1816 C CA . GLY B 1 28 ? -15.281 12.664 -7.594 1 92.31 28 GLY B CA 1
ATOM 1817 C C . GLY B 1 28 ? -15.031 11.516 -6.641 1 92.31 28 GLY B C 1
ATOM 1818 O O . GLY B 1 28 ? -14.461 10.492 -7.031 1 92.31 28 GLY B O 1
ATOM 1819 N N . PHE B 1 29 ? -15.484 11.727 -5.469 1 97.25 29 PHE B N 1
ATOM 1820 C CA . PHE B 1 29 ? -15.094 10.727 -4.48 1 97.25 29 PHE B CA 1
ATOM 1821 C C . PHE B 1 29 ? -16.297 10.297 -3.643 1 97.25 29 PHE B C 1
ATOM 1823 O O . PHE B 1 29 ? -16.781 11.07 -2.814 1 97.25 29 PHE B O 1
ATOM 1830 N N . PRO B 1 30 ? -16.75 9.062 -3.719 1 96.88 30 PRO B N 1
ATOM 1831 C CA . PRO B 1 30 ? -18 8.641 -3.066 1 96.88 30 PRO B CA 1
ATOM 1832 C C . PRO B 1 30 ? -17.75 8.016 -1.694 1 96.88 30 PRO B C 1
ATOM 1834 O O . PRO B 1 30 ? -18.703 7.555 -1.045 1 96.88 30 PRO B O 1
ATOM 1837 N N . PHE B 1 31 ? -16.562 8.016 -1.134 1 98.31 31 PHE B N 1
ATOM 1838 C CA . PHE B 1 31 ? -16.281 7.27 0.084 1 98.31 31 PHE B CA 1
ATOM 1839 C C . PHE B 1 31 ? -15.75 8.195 1.176 1 98.31 31 PHE B C 1
ATOM 1841 O O . PHE B 1 31 ? -14.984 7.766 2.043 1 98.31 31 PHE B O 1
ATOM 1848 N N . GLY B 1 32 ? -16.094 9.492 1.059 1 98.5 32 GLY B N 1
ATOM 1849 C CA . GLY B 1 32 ? -15.719 10.383 2.139 1 98.5 32 GLY B CA 1
ATOM 1850 C C . GLY B 1 32 ? -16.125 9.883 3.508 1 98.5 32 GLY B C 1
ATOM 1851 O O . GLY B 1 32 ? -17.281 9.477 3.705 1 98.5 32 GLY B O 1
ATOM 1852 N N . GLY B 1 33 ? -15.141 9.867 4.453 1 98.62 33 GLY B N 1
ATOM 1853 C CA . GLY B 1 33 ? -15.406 9.391 5.801 1 98.62 33 GLY B CA 1
ATOM 1854 C C . GLY B 1 33 ? -15.156 7.902 5.969 1 98.62 33 GLY B C 1
ATOM 1855 O O . GLY B 1 33 ? -15.625 7.293 6.934 1 98.62 33 GLY B O 1
ATOM 1856 N N . TRP B 1 34 ? -14.43 7.293 5.125 1 98.75 34 TRP B N 1
ATOM 1857 C CA . TRP B 1 34 ? -14.242 5.844 5.098 1 98.75 34 TRP B CA 1
ATOM 1858 C C . TRP B 1 34 ? -13.484 5.375 6.336 1 98.75 34 TRP B C 1
ATOM 1860 O O . TRP B 1 34 ? -13.516 4.188 6.676 1 98.75 34 TRP B O 1
ATOM 1870 N N . GLN B 1 35 ? -12.789 6.242 7.043 1 98.62 35 GLN B N 1
ATOM 1871 C CA . GLN B 1 35 ? -12.031 5.863 8.227 1 98.62 35 GLN B CA 1
ATOM 1872 C C . GLN B 1 35 ? -12.945 5.664 9.43 1 98.62 35 GLN B C 1
ATOM 1874 O O . GLN B 1 35 ? -12.648 4.859 10.312 1 98.62 35 GLN B O 1
ATOM 1879 N N . VAL B 1 36 ? -14.023 6.32 9.492 1 98.06 36 VAL B N 1
ATOM 1880 C CA . VAL B 1 36 ? -14.836 6.527 10.688 1 98.06 36 VAL B CA 1
ATOM 1881 C C . VAL B 1 36 ? -15.336 5.184 11.211 1 98.06 36 VAL B C 1
ATOM 1883 O O . VAL B 1 36 ? -15.195 4.887 12.406 1 98.06 36 VAL B O 1
ATOM 1886 N N . PRO B 1 37 ? -15.852 4.297 10.391 1 97.81 37 PRO B N 1
ATOM 1887 C CA . PRO B 1 37 ? -16.344 3.014 10.906 1 97.81 37 PRO B CA 1
ATOM 1888 C C . PRO B 1 37 ? -15.219 2.133 11.461 1 97.81 37 PRO B C 1
ATOM 1890 O O . PRO B 1 37 ? -15.484 1.134 12.133 1 97.81 37 PRO B O 1
ATOM 1893 N N . LEU B 1 38 ? -13.977 2.49 11.164 1 98.19 38 LEU B N 1
ATOM 1894 C CA . LEU B 1 38 ? -12.852 1.616 11.508 1 98.19 38 LEU B CA 1
ATOM 1895 C C . LEU B 1 38 ? -12.078 2.168 12.695 1 98.19 38 LEU B C 1
ATOM 1897 O O . LEU B 1 38 ? -11.125 1.536 13.172 1 98.19 38 LEU B O 1
ATOM 1901 N N . LEU B 1 39 ? -12.484 3.264 13.195 1 96.25 39 LEU B N 1
ATOM 1902 C CA . LEU B 1 39 ? -11.789 3.889 14.312 1 96.25 39 LEU B CA 1
ATOM 1903 C C . LEU B 1 39 ? -11.797 2.98 15.531 1 96.25 39 LEU B C 1
ATOM 1905 O O . LEU B 1 39 ? -12.797 2.324 15.82 1 96.25 39 LEU B O 1
ATOM 1909 N N . ASP B 1 40 ? -10.672 2.934 16.219 1 95.88 40 ASP B N 1
ATOM 1910 C CA . ASP B 1 40 ? -10.602 2.252 17.516 1 95.88 40 ASP B CA 1
ATOM 1911 C C . ASP B 1 40 ? -9.594 2.928 18.438 1 95.88 40 ASP B C 1
ATOM 1913 O O . ASP B 1 40 ? -8.82 3.781 18 1 95.88 40 ASP B O 1
ATOM 1917 N N . ALA B 1 41 ? -9.578 2.588 19.703 1 94.88 41 ALA B N 1
ATOM 1918 C CA . ALA B 1 41 ? -8.789 3.273 20.734 1 94.88 41 ALA B CA 1
ATOM 1919 C C . ALA B 1 41 ? -7.297 3.076 20.5 1 94.88 41 ALA B C 1
ATOM 1921 O O . ALA B 1 41 ? -6.496 3.98 20.75 1 94.88 41 ALA B O 1
ATOM 1922 N N . ALA B 1 42 ? -6.941 1.906 20.016 1 96.44 42 ALA B N 1
ATOM 1923 C CA . ALA B 1 42 ? -5.527 1.591 19.844 1 96.44 42 ALA B CA 1
ATOM 1924 C C . ALA B 1 42 ? -4.902 2.457 18.75 1 96.44 42 ALA B C 1
ATOM 1926 O O . ALA B 1 42 ? -3.832 3.035 18.938 1 96.44 42 ALA B O 1
ATOM 1927 N N . SER B 1 43 ? -5.566 2.521 17.594 1 96.31 43 SER B N 1
ATOM 1928 C CA . SER B 1 43 ? -5.043 3.375 16.531 1 96.31 43 SER B CA 1
ATOM 1929 C C . SER B 1 43 ? -5.07 4.844 16.938 1 96.31 43 SER B C 1
ATOM 1931 O O . SER B 1 43 ? -4.184 5.613 16.562 1 96.31 43 SER B O 1
ATOM 1933 N N . GLY B 1 44 ? -6.09 5.25 17.688 1 95 44 GLY B N 1
ATOM 1934 C CA . GLY B 1 44 ? -6.125 6.602 18.234 1 95 44 GLY B CA 1
ATOM 1935 C C . GLY B 1 44 ? -4.93 6.926 19.109 1 95 44 GLY B C 1
ATOM 1936 O O . GLY B 1 44 ? -4.336 8 18.984 1 95 44 GLY B O 1
ATOM 1937 N N . ALA B 1 45 ? -4.605 6.031 19.953 1 95.62 45 ALA B N 1
ATOM 1938 C CA . ALA B 1 45 ? -3.453 6.211 20.828 1 95.62 45 ALA B CA 1
ATOM 1939 C C . ALA B 1 45 ? -2.158 6.309 20.031 1 95.62 45 ALA B C 1
ATOM 1941 O O . ALA B 1 45 ? -1.249 7.059 20.391 1 95.62 45 ALA B O 1
ATOM 1942 N N . GLN B 1 46 ? -2.078 5.5 18.984 1 96.56 46 GLN B N 1
ATOM 1943 C CA . GLN B 1 46 ? -0.915 5.57 18.109 1 96.56 46 GLN B CA 1
ATOM 1944 C C . GLN B 1 46 ? -0.786 6.953 17.469 1 96.56 46 GLN B C 1
ATOM 1946 O O . GLN B 1 46 ? 0.313 7.508 17.406 1 96.56 46 GLN B O 1
ATOM 1951 N N . VAL B 1 47 ? -1.888 7.488 17.016 1 96.31 47 VAL B N 1
ATOM 1952 C CA . VAL B 1 47 ? -1.905 8.812 16.406 1 96.31 47 VAL B CA 1
ATOM 1953 C C . VAL B 1 47 ? -1.494 9.867 17.422 1 96.31 47 VAL B C 1
ATOM 1955 O O . VAL B 1 47 ? -0.642 10.711 17.156 1 96.31 47 VAL B O 1
ATOM 1958 N N . ASP B 1 48 ? -2.047 9.758 18.625 1 94.56 48 ASP B N 1
ATOM 1959 C CA . ASP B 1 48 ? -1.677 10.688 19.688 1 94.56 48 ASP B CA 1
ATOM 1960 C C . ASP B 1 48 ? -0.167 10.68 19.922 1 94.56 48 ASP B C 1
ATOM 1962 O O . ASP B 1 48 ? 0.459 11.742 19.984 1 94.56 48 ASP B O 1
ATOM 1966 N N . ALA B 1 49 ? 0.362 9.516 20 1 95.62 49 ALA B N 1
ATOM 1967 C CA . ALA B 1 49 ? 1.792 9.367 20.25 1 95.62 49 ALA B CA 1
ATOM 1968 C C . ALA B 1 49 ? 2.617 9.953 19.109 1 95.62 49 ALA B C 1
ATOM 1970 O O . ALA B 1 49 ? 3.689 10.516 19.328 1 95.62 49 ALA B O 1
ATOM 1971 N N . ALA B 1 50 ? 2.125 9.867 17.906 1 95.81 50 ALA B N 1
ATOM 1972 C CA . ALA B 1 50 ? 2.85 10.336 16.734 1 95.81 50 ALA B CA 1
ATOM 1973 C C . ALA B 1 50 ? 2.957 11.852 16.719 1 95.81 50 ALA B C 1
ATOM 1975 O O . ALA B 1 50 ? 3.859 12.414 16.094 1 95.81 50 ALA B O 1
ATOM 1976 N N . TYR B 1 51 ? 2.086 12.539 17.391 1 96.31 51 TYR B N 1
ATOM 1977 C CA . TYR B 1 51 ? 2.061 14 17.344 1 96.31 51 TYR B CA 1
ATOM 1978 C C . TYR B 1 51 ? 2.781 14.594 18.547 1 96.31 51 TYR B C 1
ATOM 1980 O O . TYR B 1 51 ? 2.973 15.812 18.625 1 96.31 51 TYR B O 1
ATOM 1988 N N . GLU B 1 52 ? 3.133 13.711 19.469 1 94.06 52 GLU B N 1
ATOM 1989 C CA . GLU B 1 52 ? 3.875 14.203 20.625 1 94.06 52 GLU B CA 1
ATOM 1990 C C . GLU B 1 52 ? 5.148 14.922 20.188 1 94.06 52 GLU B C 1
ATOM 1992 O O . GLU B 1 52 ? 5.898 14.422 19.359 1 94.06 52 GLU B O 1
ATOM 1997 N N . GLY B 1 53 ? 5.355 16.125 20.734 1 95.06 53 GLY B N 1
ATOM 1998 C CA . GLY B 1 53 ? 6.574 16.891 20.484 1 95.06 53 GLY B CA 1
ATOM 1999 C C . GLY B 1 53 ? 6.516 17.719 19.234 1 95.06 53 GLY B C 1
ATOM 2000 O O . GLY B 1 53 ? 7.441 18.484 18.938 1 95.06 53 GLY B O 1
ATOM 2001 N N . THR B 1 54 ? 5.395 17.656 18.516 1 97.81 54 THR B N 1
ATOM 2002 C CA . THR B 1 54 ? 5.25 18.453 17.312 1 97.81 54 THR B CA 1
ATOM 2003 C C . THR B 1 54 ? 5.355 19.938 17.625 1 97.81 54 THR B C 1
ATOM 2005 O O . THR B 1 54 ? 4.738 20.422 18.578 1 97.81 54 THR B O 1
ATOM 2008 N N . ASP B 1 55 ? 6.215 20.641 16.797 1 98.31 55 ASP B N 1
ATOM 2009 C CA . ASP B 1 55 ? 6.363 22.047 17.109 1 98.31 55 ASP B CA 1
ATOM 2010 C C . ASP B 1 55 ? 6.012 22.922 15.906 1 98.31 55 ASP B C 1
ATOM 2012 O O . ASP B 1 55 ? 6.098 24.156 15.977 1 98.31 55 ASP B O 1
ATOM 2016 N N . ALA B 1 56 ? 5.539 22.281 14.797 1 98.56 56 ALA B N 1
ATOM 2017 C CA . ALA B 1 56 ? 4.996 23 13.656 1 98.56 56 ALA B CA 1
ATOM 2018 C C . ALA B 1 56 ? 4.172 22.078 12.766 1 98.56 56 ALA B C 1
ATOM 2020 O O . ALA B 1 56 ? 4.445 20.875 12.68 1 98.56 56 ALA B O 1
ATOM 2021 N N . LEU B 1 57 ? 3.207 22.656 12.117 1 98.44 57 LEU B N 1
ATOM 2022 C CA . LEU B 1 57 ? 2.404 21.953 11.117 1 98.44 57 LEU B CA 1
ATOM 2023 C C . LEU B 1 57 ? 2.707 22.484 9.719 1 98.44 57 LEU B C 1
ATOM 2025 O O . LEU B 1 57 ? 2.879 23.688 9.523 1 98.44 57 LEU B O 1
ATOM 2029 N N . LEU B 1 58 ? 2.854 21.625 8.82 1 98.44 58 LEU B N 1
ATOM 2030 C CA . LEU B 1 58 ? 2.898 21.906 7.391 1 98.44 58 LEU B CA 1
ATOM 2031 C C . LEU B 1 58 ? 1.668 21.344 6.688 1 98.44 58 LEU B C 1
ATOM 2033 O O . LEU B 1 58 ? 1.484 20.125 6.629 1 98.44 58 LEU B O 1
ATOM 2037 N N . LEU B 1 59 ? 0.793 22.219 6.137 1 98.12 59 LEU B N 1
ATOM 2038 C CA . LEU B 1 59 ? -0.533 21.844 5.668 1 98.12 59 LEU B CA 1
ATOM 2039 C C . LEU B 1 59 ? -0.759 22.297 4.234 1 98.12 59 LEU B C 1
ATOM 2041 O O . LEU B 1 59 ? -0.317 23.391 3.848 1 98.12 59 LEU B O 1
ATOM 2045 N N . GLY B 1 60 ? -1.451 21.438 3.486 1 96.75 60 GLY B N 1
ATOM 2046 C CA . GLY B 1 60 ? -2.076 21.938 2.273 1 96.75 60 GLY B CA 1
ATOM 2047 C C . GLY B 1 60 ? -3.297 22.812 2.543 1 96.75 60 GLY B C 1
ATOM 2048 O O . GLY B 1 60 ? -3.832 22.797 3.654 1 96.75 60 GLY B O 1
ATOM 2049 N N . ARG B 1 61 ? -3.781 23.484 1.52 1 95.75 61 ARG B N 1
ATOM 2050 C CA . ARG B 1 61 ? -4.832 24.484 1.667 1 95.75 61 ARG B CA 1
ATOM 2051 C C . ARG B 1 61 ? -6.125 23.859 2.172 1 95.75 61 ARG B C 1
ATOM 2053 O O . ARG B 1 61 ? -6.734 24.359 3.121 1 95.75 61 ARG B O 1
ATOM 2060 N N . ARG B 1 62 ? -6.555 22.766 1.606 1 94.19 62 ARG B N 1
ATOM 2061 C CA . ARG B 1 62 ? -7.82 22.156 1.989 1 94.19 62 ARG B CA 1
ATOM 2062 C C . ARG B 1 62 ? -7.777 21.672 3.436 1 94.19 62 ARG B C 1
ATOM 2064 O O . ARG B 1 62 ? -8.711 21.922 4.203 1 94.19 62 ARG B O 1
ATOM 2071 N N . THR B 1 63 ? -6.723 20.938 3.803 1 96.06 63 THR B N 1
ATOM 2072 C CA . THR B 1 63 ? -6.566 20.5 5.18 1 96.06 63 THR B CA 1
ATOM 2073 C C . THR B 1 63 ? -6.543 21.688 6.137 1 96.06 63 THR B C 1
ATOM 2075 O O . THR B 1 63 ? -7.172 21.641 7.199 1 96.06 63 THR B O 1
ATOM 2078 N N . TYR B 1 64 ? -5.84 22.766 5.727 1 97.06 64 TYR B N 1
ATOM 2079 C CA . TYR B 1 64 ? -5.828 23.969 6.543 1 97.06 64 TYR B CA 1
ATOM 2080 C C . TYR B 1 64 ? -7.242 24.5 6.773 1 97.06 64 TYR B C 1
ATOM 2082 O O . TYR B 1 64 ? -7.629 24.781 7.906 1 97.06 64 TYR B O 1
ATOM 2090 N N . ASP B 1 65 ? -8.016 24.641 5.699 1 95.69 65 ASP B N 1
ATOM 2091 C CA . ASP B 1 65 ? -9.359 25.203 5.805 1 95.69 65 ASP B CA 1
ATOM 2092 C C . ASP B 1 65 ? -10.219 24.375 6.766 1 95.69 65 ASP B C 1
ATOM 2094 O O . ASP B 1 65 ? -10.953 24.938 7.582 1 95.69 65 ASP B O 1
ATOM 2098 N N . ILE B 1 66 ? -10.078 23.141 6.727 1 94.38 66 ILE B N 1
ATOM 2099 C CA . ILE B 1 66 ? -10.852 22.25 7.586 1 94.38 66 ILE B CA 1
ATOM 2100 C C . ILE B 1 66 ? -10.414 22.422 9.039 1 94.38 66 ILE B C 1
ATOM 2102 O O . ILE B 1 66 ? -11.258 22.594 9.922 1 94.38 66 ILE B O 1
ATOM 2106 N N . PHE B 1 67 ? -9.117 22.406 9.273 1 95.38 67 PHE B N 1
ATOM 2107 C CA . PHE B 1 67 ? -8.586 22.547 10.625 1 95.38 67 PHE B CA 1
ATOM 2108 C C . PHE B 1 67 ? -8.922 23.906 11.211 1 95.38 67 PHE B C 1
ATOM 2110 O O . PHE B 1 67 ? -9.289 24.016 12.383 1 95.38 67 PHE B O 1
ATOM 2117 N N . ALA B 1 68 ? -8.797 24.953 10.383 1 95.69 68 ALA B N 1
ATOM 2118 C CA . ALA B 1 68 ? -9.055 26.312 10.836 1 95.69 68 ALA B CA 1
ATOM 2119 C C . ALA B 1 68 ? -10.508 26.484 11.266 1 95.69 68 ALA B C 1
ATOM 2121 O O . ALA B 1 68 ? -10.812 27.297 12.141 1 95.69 68 ALA B O 1
ATOM 2122 N N . GLY B 1 69 ? -11.391 25.734 10.625 1 92.88 69 GLY B N 1
ATOM 2123 C CA . GLY B 1 69 ? -12.797 25.781 10.977 1 92.88 69 GLY B CA 1
ATOM 2124 C C . GLY B 1 69 ? -13.148 24.938 12.18 1 92.88 69 GLY B C 1
ATOM 2125 O O . GLY B 1 69 ? -14.242 25.047 12.734 1 92.88 69 GLY B O 1
ATOM 2126 N N . TYR B 1 70 ? -12.219 24.141 12.672 1 90.62 70 TYR B N 1
ATOM 2127 C CA . TYR B 1 70 ? -12.547 23.141 13.672 1 90.62 70 TYR B CA 1
ATOM 2128 C C . TYR B 1 70 ? -11.758 23.375 14.961 1 90.62 70 TYR B C 1
ATOM 2130 O O . TYR B 1 70 ? -12.352 23.547 16.031 1 90.62 70 TYR B O 1
ATOM 2138 N N . TRP B 1 71 ? -10.484 23.453 14.891 1 92.06 71 TRP B N 1
ATOM 2139 C CA . TRP B 1 71 ? -9.625 23.344 16.062 1 92.06 71 TRP B CA 1
ATOM 2140 C C . TRP B 1 71 ? -9.742 24.594 16.938 1 92.06 71 TRP B C 1
ATOM 2142 O O . TRP B 1 71 ? -9.781 24.5 18.156 1 92.06 71 TRP B O 1
ATOM 2152 N N . PRO B 1 72 ? -9.797 25.844 16.391 1 91.31 72 PRO B N 1
ATOM 2153 C CA . PRO B 1 72 ? -9.906 27.031 17.234 1 91.31 72 PRO B CA 1
ATOM 2154 C C . PRO B 1 72 ? -11.18 27.047 18.078 1 91.31 72 PRO B C 1
ATOM 2156 O O . PRO B 1 72 ? -11.227 27.672 19.141 1 91.31 72 PRO B O 1
ATOM 2159 N N . GLN B 1 73 ? -12.18 26.234 17.609 1 86.06 73 GLN B N 1
ATOM 2160 C CA . GLN B 1 73 ? -13.477 26.25 18.266 1 86.06 73 GLN B CA 1
ATOM 2161 C C . GLN B 1 73 ? -13.656 25.016 19.156 1 86.06 73 GLN B C 1
ATOM 2163 O O . GLN B 1 73 ? -14.68 24.891 19.844 1 86.06 73 GLN B O 1
ATOM 2168 N N . TYR B 1 74 ? -12.688 24.25 19.109 1 81.81 74 TYR B N 1
ATOM 2169 C CA . TYR B 1 74 ? -12.867 22.984 19.812 1 81.81 74 TYR B CA 1
ATOM 2170 C C . TYR B 1 74 ? -12.859 23.188 21.328 1 81.81 74 TYR B C 1
ATOM 2172 O O . TYR B 1 74 ? -11.945 23.828 21.859 1 81.81 74 TYR B O 1
ATOM 2180 N N . GLU B 1 75 ? -13.852 22.75 22.078 1 71 75 GLU B N 1
ATOM 2181 C CA . GLU B 1 75 ? -14.016 22.906 23.531 1 71 75 GLU B CA 1
ATOM 2182 C C . GLU B 1 75 ? -14.023 21.547 24.219 1 71 75 GLU B C 1
ATOM 2184 O O . GLU B 1 75 ? -14.141 21.469 25.453 1 71 75 GLU B O 1
ATOM 2189 N N . GLY B 1 76 ? -13.758 20.469 23.5 1 65.44 76 GLY B N 1
ATOM 2190 C CA . GLY B 1 76 ? -13.906 19.156 24.125 1 65.44 76 GLY B CA 1
ATOM 2191 C C . GLY B 1 76 ? -12.664 18.719 24.891 1 65.44 76 GLY B C 1
ATOM 2192 O O . GLY B 1 76 ? -11.602 19.328 24.766 1 65.44 76 GLY B O 1
ATOM 2193 N N . ASP B 1 77 ? -12.812 17.75 25.938 1 57.97 77 ASP B N 1
ATOM 2194 C CA . ASP B 1 77 ? -11.742 17.281 26.812 1 57.97 77 ASP B CA 1
ATOM 2195 C C . ASP B 1 77 ? -10.828 16.297 26.062 1 57.97 77 ASP B C 1
ATOM 2197 O O . ASP B 1 77 ? -9.617 16.312 26.266 1 57.97 77 ASP B O 1
ATOM 2201 N N . ASP B 1 78 ? -11.43 15.406 25.312 1 54.69 78 ASP B N 1
ATOM 2202 C CA . ASP B 1 78 ? -10.68 14.281 24.781 1 54.69 78 ASP B CA 1
ATOM 2203 C C . ASP B 1 78 ? -9.648 14.75 23.75 1 54.69 78 ASP B C 1
ATOM 2205 O O . ASP B 1 78 ? -8.492 14.328 23.781 1 54.69 78 ASP B O 1
ATOM 2209 N N . ALA B 1 79 ? -10.148 15.523 22.812 1 58.22 79 ALA B N 1
ATOM 2210 C CA . ALA B 1 79 ? -9.273 16.031 21.766 1 58.22 79 ALA B CA 1
ATOM 2211 C C . ALA B 1 79 ? -8.578 17.312 22.203 1 58.22 79 ALA B C 1
ATOM 2213 O O . ALA B 1 79 ? -7.973 18.016 21.375 1 58.22 79 ALA B O 1
ATOM 2214 N N . ALA B 1 80 ? -8.781 17.531 23.453 1 55.75 80 ALA B N 1
ATOM 2215 C CA . ALA B 1 80 ? -8.227 18.75 24.047 1 55.75 80 ALA B CA 1
ATOM 2216 C C . ALA B 1 80 ? -6.723 18.828 23.828 1 55.75 80 ALA B C 1
ATOM 2218 O O . ALA B 1 80 ? -6.188 19.906 23.562 1 55.75 80 ALA B O 1
ATOM 2219 N N . SER B 1 81 ? -6.223 17.578 23.703 1 78 81 SER B N 1
ATOM 2220 C CA . SER B 1 81 ? -4.77 17.578 23.578 1 78 81 SER B CA 1
ATOM 2221 C C . SER B 1 81 ? -4.336 18 22.188 1 78 81 SER B C 1
ATOM 2223 O O . SER B 1 81 ? -3.428 18.812 22.031 1 78 81 SER B O 1
ATOM 2225 N N . PHE B 1 82 ? -5.137 17.688 21.109 1 87.06 82 PHE B N 1
ATOM 2226 C CA . PHE B 1 82 ? -4.758 18.094 19.75 1 87.06 82 PHE B CA 1
ATOM 2227 C C . PHE B 1 82 ? -5.074 19.578 19.531 1 87.06 82 PHE B C 1
ATOM 2229 O O . PHE B 1 82 ? -4.266 20.312 18.953 1 87.06 82 PHE B O 1
ATOM 2236 N N . ALA B 1 83 ? -6.254 19.906 20.016 1 88.88 83 ALA B N 1
ATOM 2237 C CA . ALA B 1 83 ? -6.664 21.297 19.859 1 88.88 83 ALA B CA 1
ATOM 2238 C C . ALA B 1 83 ? -5.645 22.25 20.5 1 88.88 83 ALA B C 1
ATOM 2240 O O . ALA B 1 83 ? -5.215 23.219 19.875 1 88.88 83 ALA B O 1
ATOM 2241 N N . GLU B 1 84 ? -5.297 21.938 21.703 1 91.94 84 GLU B N 1
ATOM 2242 C CA . GLU B 1 84 ? -4.309 22.75 22.391 1 91.94 84 GLU B CA 1
ATOM 2243 C C . GLU B 1 84 ? -2.994 22.797 21.625 1 91.94 84 GLU B C 1
ATOM 2245 O O . GLU B 1 84 ? -2.418 23.875 21.422 1 91.94 84 GLU B O 1
ATOM 2250 N N . LEU B 1 85 ? -2.607 21.656 21.203 1 94.06 85 LEU B N 1
ATOM 2251 C CA . LEU B 1 85 ? -1.343 21.562 20.484 1 94.06 85 LEU B CA 1
ATOM 2252 C C . LEU B 1 85 ? -1.407 22.344 19.172 1 94.06 85 LEU B C 1
ATOM 2254 O O . LEU B 1 85 ? -0.568 23.219 18.922 1 94.06 85 LEU B O 1
ATOM 2258 N N . PHE B 1 86 ? -2.42 22.109 18.344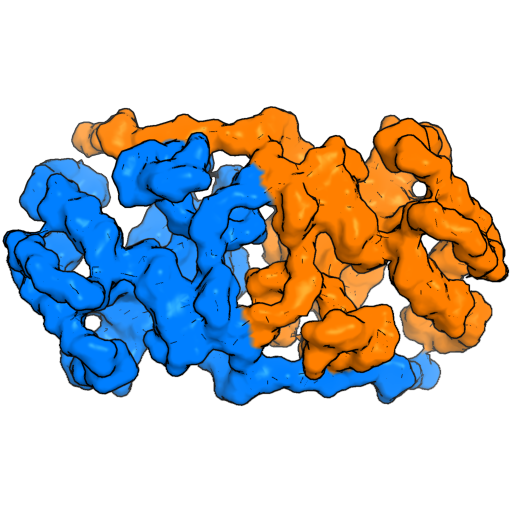 1 95.5 86 PHE B N 1
ATOM 2259 C CA . PHE B 1 86 ? -2.516 22.703 17.016 1 95.5 86 PHE B CA 1
ATOM 2260 C C . PHE B 1 86 ? -2.727 24.203 17.109 1 95.5 86 PHE B C 1
ATOM 2262 O O . PHE B 1 86 ? -2.236 24.953 16.266 1 95.5 86 PHE B O 1
ATOM 2269 N N . ASN B 1 87 ? -3.381 24.609 18.172 1 95.12 87 ASN B N 1
ATOM 2270 C CA . ASN B 1 87 ? -3.621 26.047 18.328 1 95.12 87 ASN B CA 1
ATOM 2271 C C . ASN B 1 87 ? -2.369 26.766 18.812 1 95.12 87 ASN B C 1
ATOM 2273 O O . ASN B 1 87 ? -2.197 27.969 18.531 1 95.12 87 ASN B O 1
ATOM 2277 N N . ARG B 1 88 ? -1.555 26.078 19.453 1 95.25 88 ARG B N 1
ATOM 2278 C CA . ARG B 1 88 ? -0.378 26.688 20.062 1 95.25 88 ARG B CA 1
ATOM 2279 C C . ARG B 1 88 ? 0.756 26.828 19.062 1 95.25 88 ARG B C 1
ATOM 2281 O O . ARG B 1 88 ? 1.515 27.797 19.094 1 95.25 88 ARG B O 1
ATOM 2288 N N . ILE B 1 89 ? 0.901 25.906 18.188 1 97.44 89 ILE B N 1
ATOM 2289 C CA . ILE B 1 89 ? 2.1 25.844 17.359 1 97.44 89 ILE B CA 1
ATOM 2290 C C . ILE B 1 89 ? 1.827 26.516 16 1 97.44 89 ILE B C 1
ATOM 2292 O O . ILE B 1 89 ? 0.674 26.625 15.578 1 97.44 89 ILE B O 1
ATOM 2296 N N . PRO B 1 90 ? 2.893 26.938 15.297 1 98.25 90 PRO B N 1
ATOM 2297 C CA . PRO B 1 90 ? 2.713 27.578 13.992 1 98.25 90 PRO B CA 1
ATOM 2298 C C . PRO B 1 90 ? 2.246 26.609 12.914 1 98.25 90 PRO B C 1
ATOM 2300 O O . PRO B 1 90 ? 2.592 25.422 12.961 1 98.25 90 PRO B O 1
ATOM 2303 N N . LYS B 1 91 ? 1.461 27.172 11.961 1 98.19 91 LYS B N 1
ATOM 2304 C CA . LYS B 1 91 ? 1.025 26.453 10.766 1 98.19 91 LYS B CA 1
ATOM 2305 C C . LYS B 1 91 ? 1.611 27.078 9.508 1 98.19 91 LYS B C 1
ATOM 2307 O O . LYS B 1 91 ? 1.478 28.297 9.289 1 98.19 91 LYS B O 1
ATOM 2312 N N . TYR B 1 92 ? 2.271 26.266 8.711 1 98.12 92 TYR B N 1
ATOM 2313 C CA . TYR B 1 92 ? 2.748 26.672 7.398 1 98.12 92 TYR B CA 1
ATOM 2314 C C . TYR B 1 92 ? 1.878 26.078 6.297 1 98.12 92 TYR B C 1
ATOM 2316 O O . TYR B 1 92 ? 1.714 24.859 6.215 1 98.12 92 TYR B O 1
ATOM 2324 N N . VAL B 1 93 ? 1.333 26.969 5.445 1 97.94 93 VAL B N 1
ATOM 2325 C CA . VAL B 1 93 ? 0.318 26.531 4.492 1 97.94 93 VAL B CA 1
ATOM 2326 C C . VAL B 1 93 ? 0.873 26.625 3.07 1 97.94 93 VAL B C 1
ATOM 2328 O O . VAL B 1 93 ? 1.268 27.703 2.619 1 97.94 93 VAL B O 1
ATOM 2331 N N . ALA B 1 94 ? 0.967 25.484 2.416 1 96.19 94 ALA B N 1
ATOM 2332 C CA . ALA B 1 94 ? 1.317 25.438 1 1 96.19 94 ALA B CA 1
ATOM 2333 C C . ALA B 1 94 ? 0.089 25.656 0.122 1 96.19 94 ALA B C 1
ATOM 2335 O O . ALA B 1 94 ? -0.855 24.859 0.155 1 96.19 94 ALA B O 1
ATOM 2336 N N . SER B 1 95 ? 0.043 26.719 -0.575 1 93 95 SER B N 1
ATOM 2337 C CA . SER B 1 95 ? -1.078 27.062 -1.438 1 93 95 SER B CA 1
ATOM 2338 C C . SER B 1 95 ? -0.606 27.812 -2.678 1 93 95 SER B C 1
ATOM 2340 O O . SER B 1 95 ? 0.357 28.594 -2.615 1 93 95 SER B O 1
ATOM 2342 N N . ARG B 1 96 ? -1.21 27.516 -3.826 1 86.12 96 ARG B N 1
ATOM 2343 C CA . ARG B 1 96 ? -0.909 28.219 -5.066 1 86.12 96 ARG B CA 1
ATOM 2344 C C . ARG B 1 96 ? -1.646 29.562 -5.129 1 86.12 96 ARG B C 1
ATOM 2346 O O . ARG B 1 96 ? -1.256 30.453 -5.875 1 86.12 96 ARG B O 1
ATOM 2353 N N . GLY B 1 97 ? -2.66 29.688 -4.281 1 87.31 97 GLY B N 1
ATOM 2354 C CA . GLY B 1 97 ? -3.441 30.906 -4.234 1 87.31 97 GLY B CA 1
ATOM 2355 C C . GLY B 1 97 ? -3.113 31.781 -3.033 1 87.31 97 GLY B C 1
ATOM 2356 O O . GLY B 1 97 ? -1.986 31.75 -2.533 1 87.31 97 GLY B O 1
ATOM 2357 N N . THR B 1 98 ? -4.055 32.781 -2.824 1 86.19 98 THR B N 1
ATOM 2358 C CA . THR B 1 98 ? -3.926 33.688 -1.684 1 86.19 98 THR B CA 1
ATOM 2359 C C . THR B 1 98 ? -5.027 33.438 -0.661 1 86.19 98 THR B C 1
ATOM 2361 O O . THR B 1 98 ? -5.953 34.219 -0.521 1 86.19 98 THR B O 1
ATOM 2364 N N . PRO B 1 99 ? -4.801 32.375 0.03 1 89.12 99 PRO B N 1
ATOM 2365 C CA . PRO B 1 99 ? -5.848 32.031 1.001 1 89.12 99 PRO B CA 1
ATOM 2366 C C . PRO B 1 99 ? -5.922 33.031 2.152 1 89.12 99 PRO B C 1
ATOM 2368 O O . PRO B 1 99 ? -4.926 33.688 2.473 1 89.12 99 PRO B O 1
ATOM 2371 N N . ASP B 1 100 ? -7.09 33.219 2.719 1 90.94 100 ASP B N 1
ATOM 2372 C CA . ASP B 1 100 ? -7.277 33.938 3.977 1 90.94 100 ASP B CA 1
ATOM 2373 C C . ASP B 1 100 ? -6.906 33.062 5.168 1 90.94 100 ASP B C 1
ATOM 2375 O O . ASP B 1 100 ? -7.629 32.125 5.504 1 90.94 100 ASP B O 1
ATOM 2379 N N . LEU B 1 101 ? -5.746 33.344 5.75 1 96 101 LEU B N 1
ATOM 2380 C CA . LEU B 1 101 ? -5.254 32.531 6.855 1 96 101 LEU B CA 1
ATOM 2381 C C . LEU B 1 101 ? -5.691 33.094 8.195 1 96 101 LEU B C 1
ATOM 2383 O O . LEU B 1 101 ? -4.938 33.844 8.836 1 96 101 LEU B O 1
ATOM 2387 N N . THR B 1 102 ? -6.891 32.688 8.711 1 95.12 102 THR B N 1
ATOM 2388 C CA . THR B 1 102 ? -7.52 33.312 9.883 1 95.12 102 THR B CA 1
ATOM 2389 C C . THR B 1 102 ? -7.094 32.594 11.156 1 95.12 102 THR B C 1
ATOM 2391 O O . THR B 1 102 ? -7.285 33.094 12.258 1 95.12 102 THR B O 1
ATOM 2394 N N . TRP B 1 103 ? -6.609 31.312 11.055 1 96.62 103 TRP B N 1
ATOM 2395 C CA . TRP B 1 103 ? -6.156 30.547 12.219 1 96.62 103 TRP B CA 1
ATOM 2396 C C . TRP B 1 103 ? -4.863 31.125 12.781 1 96.62 103 TRP B C 1
ATOM 2398 O O . TRP B 1 103 ? -3.871 31.25 12.062 1 96.62 103 TRP B O 1
ATOM 2408 N N . ALA B 1 104 ? -4.871 31.547 14.031 1 96.25 104 ALA B N 1
ATOM 2409 C CA . ALA B 1 104 ? -3.717 32.188 14.648 1 96.25 104 ALA B CA 1
ATOM 2410 C C . ALA B 1 104 ? -2.439 31.391 14.391 1 96.25 104 ALA B C 1
ATOM 2412 O O . ALA B 1 104 ? -2.438 30.156 14.484 1 96.25 104 ALA B O 1
ATOM 2413 N N . GLY B 1 105 ? -1.328 32.125 14.031 1 97.31 105 GLY B N 1
ATOM 2414 C CA . GLY B 1 105 ? -0.033 31.484 13.844 1 97.31 105 GLY B CA 1
ATOM 2415 C C . GLY B 1 105 ? 0.117 30.828 12.477 1 97.31 105 GLY B C 1
ATOM 2416 O O . GLY B 1 105 ? 0.937 29.922 12.297 1 97.31 105 GLY B O 1
ATOM 2417 N N . SER B 1 106 ? -0.668 31.25 11.508 1 97.88 106 SER B N 1
ATOM 2418 C CA . SER B 1 106 ? -0.608 30.672 10.172 1 97.88 106 SER B CA 1
ATOM 2419 C C . SER B 1 106 ? 0.183 31.562 9.219 1 97.88 106 SER B C 1
ATOM 2421 O O . SER B 1 106 ? 0.065 32.781 9.273 1 97.88 106 SER B O 1
ATOM 2423 N N . THR B 1 107 ? 0.992 30.922 8.406 1 96.81 107 THR B N 1
ATOM 2424 C CA . THR B 1 107 ? 1.769 31.625 7.395 1 96.81 107 THR B CA 1
ATOM 2425 C C . THR B 1 107 ? 1.71 30.891 6.059 1 96.81 107 THR B C 1
ATOM 2427 O O . THR B 1 107 ? 1.783 29.656 6.02 1 96.81 107 THR B O 1
ATOM 2430 N N . ARG B 1 108 ? 1.611 31.625 5 1 96.44 108 ARG B N 1
ATOM 2431 C CA . ARG B 1 108 ? 1.659 31.016 3.67 1 96.44 108 ARG B CA 1
ATOM 2432 C C . ARG B 1 108 ? 3.1 30.797 3.223 1 96.44 108 ARG B C 1
ATOM 2434 O O . ARG B 1 108 ? 3.961 31.656 3.422 1 96.44 108 ARG B O 1
ATOM 2441 N N . LEU B 1 109 ? 3.336 29.625 2.648 1 95.25 109 LEU B N 1
ATOM 2442 C CA . LEU B 1 109 ? 4.66 29.359 2.107 1 95.25 109 LEU B CA 1
ATOM 2443 C C . LEU B 1 109 ? 4.863 30.062 0.773 1 95.25 109 LEU B C 1
ATOM 2445 O O . LEU B 1 109 ? 3.902 30.281 0.03 1 95.25 109 LEU B O 1
ATOM 2449 N N . GLY B 1 110 ? 6.066 30.359 0.512 1 87.19 110 GLY B N 1
ATOM 2450 C CA . GLY B 1 110 ? 6.406 30.891 -0.798 1 87.19 110 GLY B CA 1
ATOM 2451 C C . GLY B 1 110 ? 6.293 29.859 -1.908 1 87.19 110 GLY B C 1
ATOM 2452 O O . GLY B 1 110 ? 6.094 28.672 -1.644 1 87.19 110 GLY B O 1
ATOM 2453 N N . PRO B 1 111 ? 6.391 30.312 -3.145 1 88.44 111 PRO B N 1
ATOM 2454 C CA . PRO B 1 111 ? 6.188 29.438 -4.301 1 88.44 111 PRO B CA 1
ATOM 2455 C C . PRO B 1 111 ? 7.305 28.422 -4.465 1 88.44 111 PRO B C 1
ATOM 2457 O O . PRO B 1 111 ? 7.109 27.391 -5.113 1 88.44 111 PRO B O 1
ATOM 2460 N N . ASP B 1 112 ? 8.445 28.734 -3.908 1 93.38 112 ASP B N 1
ATOM 2461 C CA . ASP B 1 112 ? 9.562 27.781 -3.93 1 93.38 112 ASP B CA 1
ATOM 2462 C C . ASP B 1 112 ? 9.5 26.844 -2.734 1 93.38 112 ASP B C 1
ATOM 2464 O O . ASP B 1 112 ? 10.078 27.125 -1.684 1 93.38 112 ASP B O 1
ATOM 2468 N N . LEU B 1 113 ? 8.867 25.703 -2.92 1 93.12 113 LEU B N 1
ATOM 2469 C CA . LEU B 1 113 ? 8.594 24.781 -1.819 1 93.12 113 LEU B CA 1
ATOM 2470 C C . LEU B 1 113 ? 9.891 24.266 -1.21 1 93.12 113 LEU B C 1
ATOM 2472 O O . LEU B 1 113 ? 10.047 24.25 0.013 1 93.12 113 LEU B O 1
ATOM 2476 N N . PRO B 1 114 ? 10.922 23.859 -1.949 1 94.19 114 PRO B N 1
ATOM 2477 C CA . PRO B 1 114 ? 12.172 23.406 -1.352 1 94.19 114 PRO B CA 1
ATOM 2478 C C . PRO B 1 114 ? 12.812 24.453 -0.445 1 94.19 114 PRO B C 1
ATOM 2480 O O . PRO B 1 114 ? 13.258 24.125 0.661 1 94.19 114 PRO B O 1
ATOM 2483 N N . ALA B 1 115 ? 12.82 25.672 -0.923 1 94.94 115 ALA B N 1
ATOM 2484 C CA . ALA B 1 115 ? 13.383 26.734 -0.105 1 94.94 115 ALA B CA 1
ATOM 2485 C C . ALA B 1 115 ? 12.562 26.953 1.165 1 94.94 115 ALA B C 1
ATOM 2487 O O . ALA B 1 115 ? 13.125 27.156 2.246 1 94.94 115 ALA B O 1
ATOM 2488 N N . ALA B 1 116 ? 11.289 26.938 1.012 1 95.19 116 ALA B N 1
ATOM 2489 C CA . ALA B 1 116 ? 10.398 27.109 2.156 1 95.19 116 ALA B CA 1
ATOM 2490 C C . ALA B 1 116 ? 10.594 25.984 3.176 1 95.19 116 ALA B C 1
ATOM 2492 O O . ALA B 1 116 ? 10.633 26.25 4.383 1 95.19 116 ALA B O 1
ATOM 2493 N N . VAL B 1 117 ? 10.703 24.781 2.752 1 95.56 117 VAL B N 1
ATOM 2494 C CA . VAL B 1 117 ? 10.883 23.625 3.619 1 95.56 117 VAL B CA 1
ATOM 2495 C C . VAL B 1 117 ? 12.211 23.734 4.363 1 95.56 117 VAL B C 1
ATOM 2497 O O . VAL B 1 117 ? 12.289 23.438 5.559 1 95.56 117 VAL B O 1
ATOM 2500 N N . ARG B 1 118 ? 13.258 24.203 3.717 1 95.06 118 ARG B N 1
ATOM 2501 C CA . ARG B 1 118 ? 14.555 24.406 4.363 1 95.06 118 ARG B CA 1
ATOM 2502 C C . ARG B 1 118 ? 14.445 25.406 5.504 1 95.06 118 ARG B C 1
ATOM 2504 O O . ARG B 1 118 ? 14.977 25.188 6.59 1 95.06 118 ARG B O 1
ATOM 2511 N N . GLU B 1 119 ? 13.781 26.469 5.188 1 95.88 119 GLU B N 1
ATOM 2512 C CA . GLU B 1 119 ? 13.602 27.5 6.207 1 95.88 119 GLU B CA 1
ATOM 2513 C C . GLU B 1 119 ? 12.859 26.938 7.422 1 95.88 119 GLU B C 1
ATOM 2515 O O . GLU B 1 119 ? 13.227 27.234 8.562 1 95.88 119 GLU B O 1
ATOM 2520 N N . ILE B 1 120 ? 11.828 26.188 7.207 1 97.19 120 ILE B N 1
ATOM 2521 C CA . ILE B 1 120 ? 11.031 25.609 8.281 1 97.19 120 ILE B CA 1
ATOM 2522 C C . ILE B 1 120 ? 11.883 24.641 9.094 1 97.19 120 ILE B C 1
ATOM 2524 O O . ILE B 1 120 ? 11.82 24.641 10.328 1 97.19 120 ILE B O 1
ATOM 2528 N N . ARG B 1 121 ? 12.727 23.906 8.453 1 97.38 121 ARG B N 1
ATOM 2529 C CA . ARG B 1 121 ? 13.609 22.953 9.125 1 97.38 121 ARG B CA 1
ATOM 2530 C C . ARG B 1 121 ? 14.602 23.672 10.031 1 97.38 121 ARG B C 1
ATOM 2532 O O . ARG B 1 121 ? 15.016 23.125 11.055 1 97.38 121 ARG B O 1
ATOM 2539 N N . ASP B 1 122 ? 14.992 24.859 9.625 1 97.31 122 ASP B N 1
ATOM 2540 C CA . ASP B 1 122 ? 15.945 25.641 10.414 1 97.31 122 ASP B CA 1
ATOM 2541 C C . ASP B 1 122 ? 15.281 26.188 11.68 1 97.31 122 ASP B C 1
ATOM 2543 O O . ASP B 1 122 ? 15.953 26.438 12.68 1 97.31 122 ASP B O 1
ATOM 2547 N N . ARG B 1 123 ? 13.961 26.328 11.656 1 97.5 123 ARG B N 1
ATOM 2548 C CA . ARG B 1 123 ? 13.25 27.016 12.719 1 97.5 123 ARG B CA 1
ATOM 2549 C C . ARG B 1 123 ? 12.648 26.016 13.711 1 97.5 123 ARG B C 1
ATOM 2551 O O . ARG B 1 123 ? 12.398 26.375 14.867 1 97.5 123 ARG B O 1
ATOM 2558 N N . HIS B 1 124 ? 12.375 24.812 13.25 1 98.44 124 HIS B N 1
ATOM 2559 C CA . HIS B 1 124 ? 11.633 23.859 14.062 1 98.44 124 HIS B CA 1
ATOM 2560 C C . HIS B 1 124 ? 12.344 22.5 14.109 1 98.44 124 HIS B C 1
ATOM 2562 O O . HIS B 1 124 ? 13.227 22.234 13.297 1 98.44 124 HIS B O 1
ATOM 2568 N N . GLU B 1 125 ? 11.953 21.688 15.109 1 98.38 125 GLU B N 1
ATOM 2569 C CA . GLU B 1 125 ? 12.602 20.391 15.297 1 98.38 125 GLU B CA 1
ATOM 2570 C C . GLU B 1 125 ? 11.727 19.25 14.781 1 98.38 125 GLU B C 1
ATOM 2572 O O . GLU B 1 125 ? 12.227 18.312 14.156 1 98.38 125 GLU B O 1
ATOM 2577 N N . GLN B 1 126 ? 10.469 19.266 15.102 1 98.56 126 GLN B N 1
ATOM 2578 C CA . GLN B 1 126 ? 9.531 18.203 14.758 1 98.56 126 GLN B CA 1
ATOM 2579 C C . GLN B 1 126 ? 8.328 18.75 13.992 1 98.56 126 GLN B C 1
ATOM 2581 O O . GLN B 1 126 ? 7.348 19.172 14.602 1 98.56 126 GLN B O 1
ATOM 2586 N N . ILE B 1 127 ? 8.375 18.703 12.648 1 98.69 127 ILE B N 1
ATOM 2587 C CA . ILE B 1 127 ? 7.34 19.25 11.781 1 98.69 127 ILE B CA 1
ATOM 2588 C C . ILE B 1 127 ? 6.449 18.125 11.266 1 98.69 127 ILE B C 1
ATOM 2590 O O . ILE B 1 127 ? 6.949 17.094 10.805 1 98.69 127 ILE B O 1
ATOM 2594 N N . ARG B 1 128 ? 5.145 18.25 11.406 1 98.69 128 ARG B N 1
ATOM 2595 C CA . ARG B 1 128 ? 4.203 17.25 10.93 1 98.69 128 ARG B CA 1
ATOM 2596 C C . ARG B 1 128 ? 3.439 17.75 9.711 1 98.69 128 ARG B C 1
ATOM 2598 O O . ARG B 1 128 ? 2.986 18.891 9.68 1 98.69 128 ARG B O 1
ATOM 2605 N N . VAL B 1 129 ? 3.438 16.953 8.672 1 98.38 129 VAL B N 1
ATOM 2606 C CA . VAL B 1 129 ? 2.516 17.109 7.555 1 98.38 129 VAL B CA 1
ATOM 2607 C C . VAL B 1 129 ? 1.273 16.25 7.785 1 98.38 129 VAL B C 1
ATOM 2609 O O . VAL B 1 129 ? 1.361 15.031 7.844 1 98.38 129 VAL B O 1
ATOM 2612 N N . VAL B 1 130 ? 0.086 16.812 7.883 1 97 130 VAL B N 1
ATOM 2613 C CA . VAL B 1 130 ? -1.146 16.094 8.195 1 97 130 VAL B CA 1
ATOM 2614 C C . VAL B 1 130 ? -2.025 16.016 6.949 1 97 130 VAL B C 1
ATOM 2616 O O . VAL B 1 130 ? -2.498 17.031 6.445 1 97 130 VAL B O 1
ATOM 2619 N N . GLY B 1 131 ? -2.307 14.82 6.59 1 97.06 131 GLY B N 1
ATOM 2620 C CA . GLY B 1 131 ? -3.061 14.711 5.352 1 97.06 131 GLY B CA 1
ATOM 2621 C C . GLY B 1 131 ? -2.414 15.445 4.191 1 97.06 131 GLY B C 1
ATOM 2622 O O . GLY B 1 131 ? -1.253 15.188 3.861 1 97.06 131 GLY B O 1
ATOM 2623 N N . SER B 1 132 ? -3.229 16.391 3.602 1 97.19 132 SER B N 1
ATOM 2624 C CA . SER B 1 132 ? -2.672 17.25 2.568 1 97.19 132 SER B CA 1
ATOM 2625 C C . SER B 1 132 ? -2.021 16.438 1.454 1 97.19 132 SER B C 1
ATOM 2627 O O . SER B 1 132 ? -0.85 16.641 1.13 1 97.19 132 SER B O 1
ATOM 2629 N N . VAL B 1 133 ? -2.854 15.633 0.801 1 96.75 133 VAL B N 1
ATOM 2630 C CA . VAL B 1 133 ? -2.34 14.602 -0.092 1 96.75 133 VAL B CA 1
ATOM 2631 C C . VAL B 1 133 ? -1.614 15.25 -1.27 1 96.75 133 VAL B C 1
ATOM 2633 O O . VAL B 1 133 ? -0.542 14.789 -1.674 1 96.75 133 VAL B O 1
ATOM 2636 N N . ASN B 1 134 ? -2.135 16.359 -1.822 1 94.69 134 ASN B N 1
ATOM 2637 C CA . ASN B 1 134 ? -1.437 17.031 -2.914 1 94.69 134 ASN B CA 1
ATOM 2638 C C . ASN B 1 134 ? -0.063 17.531 -2.477 1 94.69 134 ASN B C 1
ATOM 2640 O O . ASN B 1 134 ? 0.919 17.375 -3.205 1 94.69 134 ASN B O 1
ATOM 2644 N N . LEU B 1 135 ? -0.023 18.125 -1.314 1 95.69 135 LEU B N 1
ATOM 2645 C CA . LEU B 1 135 ? 1.254 18.578 -0.77 1 95.69 135 LEU B CA 1
ATOM 2646 C C . LEU B 1 135 ? 2.191 17.391 -0.54 1 95.69 135 LEU B C 1
ATOM 2648 O O . LEU B 1 135 ? 3.379 17.469 -0.864 1 95.69 135 LEU B O 1
ATOM 2652 N N . VAL B 1 136 ? 1.686 16.312 0.007 1 97 136 VAL B N 1
ATOM 2653 C CA . VAL B 1 136 ? 2.48 15.117 0.276 1 97 136 VAL B CA 1
ATOM 2654 C C . VAL B 1 136 ? 3.084 14.594 -1.025 1 97 136 VAL B C 1
ATOM 2656 O O . VAL B 1 136 ? 4.27 14.266 -1.079 1 97 136 VAL B O 1
ATOM 2659 N N . GLN B 1 137 ? 2.27 14.547 -2.074 1 96.44 137 GLN B N 1
ATOM 2660 C CA . GLN B 1 137 ? 2.773 14.07 -3.357 1 96.44 137 GLN B CA 1
ATOM 2661 C C . GLN B 1 137 ? 3.938 14.93 -3.844 1 96.44 137 GLN B C 1
ATOM 2663 O O . GLN B 1 137 ? 4.918 14.414 -4.383 1 96.44 137 GLN B O 1
ATOM 2668 N N . THR B 1 138 ? 3.887 16.234 -3.672 1 95.06 138 THR B N 1
ATOM 2669 C CA . THR B 1 138 ? 4.98 17.125 -4.035 1 95.06 138 THR B CA 1
ATOM 2670 C C . THR B 1 138 ? 6.207 16.875 -3.166 1 95.06 138 THR B C 1
ATOM 2672 O O . THR B 1 138 ? 7.328 16.812 -3.67 1 95.06 138 THR B O 1
ATOM 2675 N N . LEU B 1 139 ? 5.961 16.719 -1.849 1 96.44 139 LEU B N 1
ATOM 2676 C CA . LEU B 1 139 ? 7.062 16.453 -0.932 1 96.44 139 LEU B CA 1
ATOM 2677 C C . LEU B 1 139 ? 7.762 15.148 -1.288 1 96.44 139 LEU B C 1
ATOM 2679 O O . LEU B 1 139 ? 8.992 15.062 -1.232 1 96.44 139 LEU B O 1
ATOM 2683 N N . LEU B 1 140 ? 6.969 14.133 -1.63 1 96.31 140 LEU B N 1
ATOM 2684 C CA . LEU B 1 140 ? 7.527 12.844 -2.02 1 96.31 140 LEU B CA 1
ATOM 2685 C C . LEU B 1 140 ? 8.344 12.977 -3.305 1 96.31 140 LEU B C 1
ATOM 2687 O O . LEU B 1 140 ? 9.453 12.453 -3.393 1 96.31 140 LEU B O 1
ATOM 2691 N N . ARG B 1 141 ? 7.797 13.68 -4.305 1 94.75 141 ARG B N 1
ATOM 2692 C CA . ARG B 1 141 ? 8.453 13.867 -5.598 1 94.75 141 ARG B CA 1
ATOM 2693 C C . ARG B 1 141 ? 9.797 14.57 -5.434 1 94.75 141 ARG B C 1
ATOM 2695 O O . ARG B 1 141 ? 10.758 14.25 -6.129 1 94.75 141 ARG B O 1
ATOM 2702 N N . GLU B 1 142 ? 9.836 15.5 -4.492 1 94.69 142 GLU B N 1
ATOM 2703 C CA . GLU B 1 142 ? 11.039 16.312 -4.285 1 94.69 142 GLU B CA 1
ATOM 2704 C C . GLU B 1 142 ? 11.898 15.734 -3.164 1 94.69 142 GLU B C 1
ATOM 2706 O O . GLU B 1 142 ? 12.945 16.297 -2.836 1 94.69 142 GLU B O 1
ATOM 2711 N N . LYS B 1 143 ? 11.438 14.664 -2.561 1 95.88 143 LYS B N 1
ATOM 2712 C CA . LYS B 1 143 ? 12.117 14 -1.45 1 95.88 143 LYS B CA 1
ATOM 2713 C C . LYS B 1 143 ? 12.391 14.977 -0.311 1 95.88 143 LYS B C 1
ATOM 2715 O O . LYS B 1 143 ? 13.5 15.016 0.23 1 95.88 143 LYS B O 1
ATOM 2720 N N . LEU B 1 144 ? 11.391 15.797 0.006 1 96.75 144 LEU B N 1
ATOM 2721 C CA . LEU B 1 144 ? 11.477 16.812 1.053 1 96.75 144 LEU B CA 1
ATOM 2722 C C . LEU B 1 144 ? 10.766 16.344 2.32 1 96.75 144 LEU B C 1
ATOM 2724 O O . LEU B 1 144 ? 9.953 17.078 2.887 1 96.75 144 LEU B O 1
ATOM 2728 N N . PHE B 1 145 ? 11.086 15.156 2.777 1 97.56 145 PHE B N 1
ATOM 2729 C CA . PHE B 1 145 ? 10.578 14.586 4.02 1 97.56 145 PHE B CA 1
ATOM 2730 C C . PHE B 1 145 ? 11.602 13.656 4.648 1 97.56 145 PHE B C 1
ATOM 2732 O O . PHE B 1 145 ? 12.594 13.289 4.008 1 97.56 145 PHE B O 1
ATOM 2739 N N . ASP B 1 146 ? 11.359 13.312 5.922 1 98.31 146 ASP B N 1
ATOM 2740 C CA . ASP B 1 146 ? 12.273 12.414 6.621 1 98.31 146 ASP B CA 1
ATOM 2741 C C . ASP B 1 146 ? 11.586 11.102 6.984 1 98.31 146 ASP B C 1
ATOM 2743 O O . ASP B 1 146 ? 12.1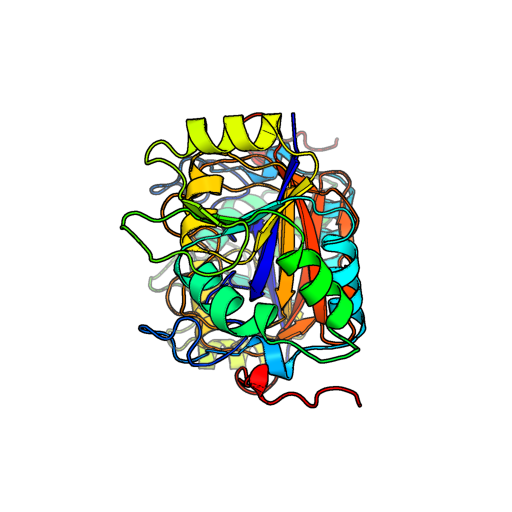95 10.031 6.887 1 98.31 146 ASP B O 1
ATOM 2747 N N . THR B 1 147 ? 10.359 11.188 7.434 1 98.38 147 THR B N 1
ATOM 2748 C CA . THR B 1 147 ? 9.625 10 7.863 1 98.38 147 THR B CA 1
ATOM 2749 C C . THR B 1 147 ? 8.211 10 7.293 1 98.38 147 THR B C 1
ATOM 2751 O O . THR B 1 147 ? 7.609 11.062 7.109 1 98.38 147 THR B O 1
ATOM 2754 N N . LEU B 1 148 ? 7.781 8.859 6.961 1 98.44 148 LEU B N 1
ATOM 2755 C CA . LEU B 1 148 ? 6.441 8.602 6.449 1 98.44 148 LEU B CA 1
ATOM 2756 C C . LEU B 1 148 ? 5.699 7.617 7.352 1 98.44 148 LEU B C 1
ATOM 2758 O O . LEU B 1 148 ? 6.086 6.449 7.449 1 98.44 148 LEU B O 1
ATOM 2762 N N . ASP B 1 149 ? 4.676 8.062 8.031 1 98.62 149 ASP B N 1
ATOM 2763 C CA . ASP B 1 149 ? 3.781 7.234 8.828 1 98.62 149 ASP B CA 1
ATOM 2764 C C . ASP B 1 149 ? 2.492 6.926 8.07 1 98.62 149 ASP B C 1
ATOM 2766 O O . ASP B 1 149 ? 1.759 7.84 7.688 1 98.62 149 ASP B O 1
ATOM 2770 N N . LEU B 1 150 ? 2.262 5.684 7.93 1 98.81 150 LEU B N 1
ATOM 2771 C CA . LEU B 1 150 ? 1.038 5.238 7.27 1 98.81 150 LEU B CA 1
ATOM 2772 C C . LEU B 1 150 ? 0.206 4.363 8.203 1 98.81 150 LEU B C 1
ATOM 2774 O O . LEU B 1 150 ? 0.696 3.357 8.719 1 98.81 150 LEU B O 1
ATOM 2778 N N . TRP B 1 151 ? -0.953 4.789 8.547 1 98.88 151 TRP B N 1
ATOM 2779 C CA . TRP B 1 151 ? -1.951 3.898 9.133 1 98.88 151 TRP B CA 1
ATOM 2780 C C . TRP B 1 151 ? -2.809 3.252 8.047 1 98.88 151 TRP B C 1
ATOM 2782 O O . TRP B 1 151 ? -3.76 3.863 7.559 1 98.88 151 TRP B O 1
ATOM 2792 N N . VAL B 1 152 ? -2.492 2.014 7.727 1 98.94 152 VAL B N 1
ATOM 2793 C CA . VAL B 1 152 ? -3.117 1.31 6.613 1 98.94 152 VAL B CA 1
ATOM 2794 C C . VAL B 1 152 ? -4.363 0.576 7.098 1 98.94 152 VAL B C 1
ATOM 2796 O O . VAL B 1 152 ? -4.27 -0.368 7.887 1 98.94 152 VAL B O 1
ATOM 2799 N N . HIS B 1 153 ? -5.512 1.038 6.621 1 98.94 153 HIS B N 1
ATOM 2800 C CA . HIS B 1 153 ? -6.793 0.428 6.961 1 98.94 153 HIS B CA 1
ATOM 2801 C C . HIS B 1 153 ? -7.102 -0.75 6.043 1 98.94 153 HIS B C 1
ATOM 2803 O O . HIS B 1 153 ? -6.742 -0.737 4.863 1 98.94 153 HIS B O 1
ATOM 2809 N N . PRO B 1 154 ? -7.758 -1.766 6.555 1 98.81 154 PRO B N 1
ATOM 2810 C CA . PRO B 1 154 ? -7.977 -3 5.797 1 98.81 154 PRO B CA 1
ATOM 2811 C C . PRO B 1 154 ? -9.18 -2.912 4.867 1 98.81 154 PRO B C 1
ATOM 2813 O O . PRO B 1 154 ? -10.117 -3.709 4.98 1 98.81 154 PRO B O 1
ATOM 2816 N N . ILE B 1 155 ? -9.133 -1.963 3.924 1 98.88 155 ILE B N 1
ATOM 2817 C CA . ILE B 1 155 ? -10.156 -1.785 2.904 1 98.88 155 ILE B CA 1
ATOM 2818 C C . ILE B 1 155 ? -9.508 -1.373 1.585 1 98.88 155 ILE B C 1
ATOM 2820 O O . ILE B 1 155 ? -8.375 -0.891 1.567 1 98.88 155 ILE B O 1
ATOM 2824 N N . VAL B 1 156 ? -10.203 -1.654 0.537 1 98.62 156 VAL B N 1
ATOM 2825 C CA . VAL B 1 156 ? -9.914 -1.16 -0.805 1 98.62 156 VAL B CA 1
ATOM 2826 C C . VAL B 1 156 ? -11.078 -0.31 -1.306 1 98.62 156 VAL B C 1
ATOM 2828 O O . VAL B 1 156 ? -12.242 -0.695 -1.162 1 98.62 156 VAL B O 1
ATOM 2831 N N . LEU B 1 157 ? -10.711 0.856 -1.881 1 98.19 157 LEU B N 1
ATOM 2832 C CA . LEU B 1 157 ? -11.789 1.713 -2.365 1 98.19 157 LEU B CA 1
ATOM 2833 C C . LEU B 1 157 ? -11.836 1.718 -3.889 1 98.19 157 LEU B C 1
ATOM 2835 O O . LEU B 1 157 ? -12.906 1.902 -4.48 1 98.19 157 LEU B O 1
ATOM 2839 N N . GLY B 1 158 ? -10.742 1.624 -4.504 1 95.75 158 GLY B N 1
ATOM 2840 C CA . GLY B 1 158 ? -10.68 1.563 -5.957 1 95.75 158 GLY B CA 1
ATOM 2841 C C . GLY B 1 158 ? -10.672 2.932 -6.609 1 95.75 158 GLY B C 1
ATOM 2842 O O . GLY B 1 158 ? -10.336 3.061 -7.789 1 95.75 158 GLY B O 1
ATOM 2843 N N . VAL B 1 159 ? -11.031 3.969 -5.883 1 95.44 159 VAL B N 1
ATOM 2844 C CA . VAL B 1 159 ? -11.062 5.336 -6.398 1 95.44 159 VAL B CA 1
ATOM 2845 C C . VAL B 1 159 ? -10.562 6.301 -5.324 1 95.44 159 VAL B C 1
ATOM 2847 O O . VAL B 1 159 ? -10.578 5.98 -4.133 1 95.44 159 VAL B O 1
ATOM 2850 N N . GLY B 1 160 ? -10.141 7.461 -5.832 1 95.94 160 GLY B N 1
ATOM 2851 C CA . GLY B 1 160 ? -9.695 8.492 -4.906 1 95.94 160 GLY B CA 1
ATOM 2852 C C . GLY B 1 160 ? -8.234 8.852 -5.066 1 95.94 160 GLY B C 1
ATOM 2853 O O . GLY B 1 160 ? -7.48 8.125 -5.723 1 95.94 160 GLY B O 1
ATOM 2854 N N . LYS B 1 161 ? -7.82 9.961 -4.367 1 95.75 161 LYS B N 1
ATOM 2855 C CA . LYS B 1 161 ? -6.43 10.406 -4.387 1 95.75 161 LYS B CA 1
ATOM 2856 C C . LYS B 1 161 ? -5.535 9.461 -3.588 1 95.75 161 LYS B C 1
ATOM 2858 O O . LYS B 1 161 ? -5.852 9.117 -2.445 1 95.75 161 LYS B O 1
ATOM 2863 N N . LYS B 1 162 ? -4.512 9.047 -4.262 1 96.31 162 LYS B N 1
ATOM 2864 C CA . LYS B 1 162 ? -3.596 8.094 -3.635 1 96.31 162 LYS B CA 1
ATOM 2865 C C . LYS B 1 162 ? -2.297 8.781 -3.219 1 96.31 162 LYS B C 1
ATOM 2867 O O . LYS B 1 162 ? -1.892 9.773 -3.82 1 96.31 162 LYS B O 1
ATOM 2872 N N . VAL B 1 163 ? -1.617 8.188 -2.264 1 97.44 163 VAL B N 1
ATOM 2873 C CA . VAL B 1 163 ? -0.404 8.719 -1.651 1 97.44 163 VAL B CA 1
ATOM 2874 C C . VAL B 1 163 ? 0.659 8.945 -2.725 1 97.44 163 VAL B C 1
ATOM 2876 O O . VAL B 1 163 ? 1.33 9.977 -2.732 1 97.44 163 VAL B O 1
ATOM 2879 N N . PHE B 1 164 ? 0.818 8.008 -3.668 1 96.75 164 PHE B N 1
ATOM 2880 C CA . PHE B 1 164 ? 1.947 8.047 -4.59 1 96.75 164 PHE B CA 1
ATOM 2881 C C . PHE B 1 164 ? 1.478 8.344 -6.012 1 96.75 164 PHE B C 1
ATOM 2883 O O . PHE B 1 164 ? 2.164 8.008 -6.977 1 96.75 164 PHE B O 1
ATOM 2890 N N . ASP B 1 165 ? 0.255 8.906 -6.023 1 87.38 165 ASP B N 1
ATOM 2891 C CA . ASP B 1 165 ? -0.184 9.336 -7.348 1 87.38 165 ASP B CA 1
ATOM 2892 C C . ASP B 1 165 ? 0.659 10.508 -7.855 1 87.38 165 ASP B C 1
ATOM 2894 O O . ASP B 1 165 ? 1.282 11.219 -7.066 1 87.38 165 ASP B O 1
ATOM 2898 N N . ASP B 1 166 ? 0.743 10.672 -9.117 1 75.94 166 ASP B N 1
ATOM 2899 C CA . ASP B 1 166 ? 1.225 11.867 -9.805 1 75.94 166 ASP B CA 1
ATOM 2900 C C . ASP B 1 166 ? 2.68 12.156 -9.445 1 75.94 166 ASP B C 1
ATOM 2902 O O . ASP B 1 166 ? 2.979 13.188 -8.836 1 75.94 166 ASP B O 1
ATOM 2906 N N . GLY B 1 167 ? 3.572 11.312 -9.758 1 75.25 167 GLY B N 1
ATOM 2907 C CA . GLY B 1 167 ? 4.957 11.742 -9.828 1 75.25 167 GLY B CA 1
ATOM 2908 C C . GLY B 1 167 ? 5.828 11.133 -8.742 1 75.25 167 GLY B C 1
AT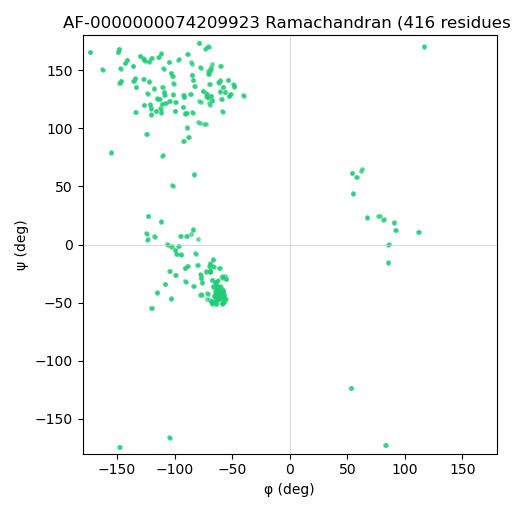OM 2909 O O . GLY B 1 167 ? 6.879 11.672 -8.406 1 75.25 167 GLY B O 1
ATOM 2910 N N . ALA B 1 168 ? 5.312 10.148 -8.031 1 85.25 168 ALA B N 1
ATOM 2911 C CA . ALA B 1 168 ? 6.281 9.508 -7.152 1 85.25 168 ALA B CA 1
ATOM 2912 C C . ALA B 1 168 ? 7.559 9.148 -7.91 1 85.25 168 ALA B C 1
ATOM 2914 O O . ALA B 1 168 ? 7.512 8.805 -9.094 1 85.25 168 ALA B O 1
ATOM 2915 N N . VAL B 1 169 ? 8.695 9.414 -7.195 1 94.25 169 VAL B N 1
ATOM 2916 C CA . VAL B 1 169 ? 10 9.141 -7.797 1 94.25 169 VAL B CA 1
ATOM 2917 C C . VAL B 1 169 ? 10.656 7.949 -7.094 1 94.25 169 VAL B C 1
ATOM 2919 O O . VAL B 1 169 ? 10.32 7.641 -5.945 1 94.25 169 VAL B O 1
ATOM 2922 N N . PRO B 1 170 ? 11.453 7.293 -7.836 1 98.25 170 PRO B N 1
ATOM 2923 C CA . PRO B 1 170 ? 12.148 6.172 -7.195 1 98.25 170 PRO B CA 1
ATOM 2924 C C . PRO B 1 170 ? 12.867 6.578 -5.914 1 98.25 170 PRO B C 1
ATOM 2926 O O . PRO B 1 170 ? 13.633 7.551 -5.91 1 98.25 170 PRO B O 1
ATOM 2929 N N . SER B 1 171 ? 12.602 5.859 -4.82 1 98.56 171 SER B N 1
ATOM 2930 C CA . SER B 1 171 ? 13.164 6.184 -3.514 1 98.56 171 SER B CA 1
ATOM 2931 C C . SER B 1 171 ? 13.398 4.926 -2.684 1 98.56 171 SER B C 1
ATOM 2933 O O . SER B 1 171 ? 12.578 4.008 -2.693 1 98.56 171 SER B O 1
ATOM 2935 N N . ASN B 1 172 ? 14.57 4.898 -1.969 1 98.69 172 ASN B N 1
ATOM 2936 C CA . ASN B 1 172 ? 14.789 3.916 -0.914 1 98.69 172 ASN B CA 1
ATOM 2937 C C . ASN B 1 172 ? 14.18 4.371 0.41 1 98.69 172 ASN B C 1
ATOM 2939 O O . ASN B 1 172 ? 14.234 5.555 0.75 1 98.69 172 ASN B O 1
ATOM 2943 N N . LEU B 1 173 ? 13.633 3.443 1.1 1 98.75 173 LEU B N 1
ATOM 2944 C CA . LEU B 1 173 ? 13.109 3.664 2.443 1 98.75 173 LEU B CA 1
ATOM 2945 C C . LEU B 1 173 ? 13.695 2.654 3.426 1 98.75 173 LEU B C 1
ATOM 2947 O O . LEU B 1 173 ? 14.273 1.646 3.016 1 98.75 173 LEU B O 1
ATOM 2951 N N . SER B 1 174 ? 13.641 2.979 4.672 1 98.69 174 SER B N 1
ATOM 2952 C CA . SER B 1 174 ? 13.953 2.059 5.762 1 98.69 174 SER B CA 1
ATOM 2953 C C . SER B 1 174 ? 12.781 1.936 6.734 1 98.69 174 SER B C 1
ATOM 2955 O O . SER B 1 174 ? 12.188 2.941 7.129 1 98.69 174 SER B O 1
ATOM 2957 N N . LEU B 1 175 ? 12.398 0.678 7.035 1 98.75 175 LEU B N 1
ATOM 2958 C CA . LEU B 1 175 ? 11.406 0.464 8.086 1 98.75 175 LEU B CA 1
ATOM 2959 C C . LEU B 1 175 ? 11.977 0.841 9.445 1 98.75 175 LEU B C 1
ATOM 2961 O O . LEU B 1 175 ? 12.984 0.285 9.883 1 98.75 175 LEU B O 1
ATOM 2965 N N . LEU B 1 176 ? 11.328 1.729 10.156 1 98.44 176 LEU B N 1
ATOM 2966 C CA . LEU B 1 176 ? 11.914 2.326 11.352 1 98.44 176 LEU B CA 1
ATOM 2967 C C . LEU B 1 176 ? 11.555 1.519 12.594 1 98.44 176 LEU B C 1
ATOM 2969 O O . LEU B 1 176 ? 12.312 1.504 13.57 1 98.44 176 LEU B O 1
ATOM 2973 N N . ASP B 1 177 ? 10.375 0.885 12.594 1 97.25 177 ASP B N 1
ATOM 2974 C CA . ASP B 1 177 ? 9.867 0.091 13.711 1 97.25 177 ASP B CA 1
ATOM 2975 C C . ASP B 1 177 ? 9.008 -1.069 13.211 1 97.25 177 ASP B C 1
ATOM 2977 O O . ASP B 1 177 ? 8.445 -1.009 12.117 1 97.25 177 ASP B O 1
ATOM 2981 N N . PRO B 1 178 ? 9.008 -2.141 14.039 1 96.81 178 PRO B N 1
ATOM 2982 C CA . PRO B 1 178 ? 8.008 -3.152 13.68 1 96.81 178 PRO B CA 1
ATOM 2983 C C . PRO B 1 178 ? 6.602 -2.576 13.555 1 96.81 178 PRO B C 1
ATOM 2985 O O . PRO B 1 178 ? 6.215 -1.709 14.344 1 96.81 178 PRO B O 1
ATOM 2988 N N . PRO B 1 179 ? 5.879 -3.072 12.57 1 98.44 179 PRO B N 1
ATOM 2989 C CA . PRO B 1 179 ? 4.512 -2.562 12.43 1 98.44 179 PRO B CA 1
ATOM 2990 C C . PRO B 1 179 ? 3.65 -2.82 13.664 1 98.44 179 PRO B C 1
ATOM 2992 O O . PRO B 1 179 ? 3.768 -3.875 14.289 1 98.44 179 PRO B O 1
ATOM 2995 N N . GLU B 1 180 ? 2.855 -1.856 13.969 1 97.88 180 GLU B N 1
ATOM 2996 C CA . GLU B 1 180 ? 1.836 -2.012 15 1 97.88 180 GLU B CA 1
ATOM 2997 C C . GLU B 1 180 ? 0.453 -2.213 14.383 1 97.88 180 GLU B C 1
ATOM 2999 O O . GLU B 1 180 ? 0.155 -1.663 13.32 1 97.88 180 GLU B O 1
ATOM 3004 N N . THR B 1 181 ? -0.351 -3.01 15.125 1 98.19 181 THR B N 1
ATOM 3005 C CA . THR B 1 181 ? -1.699 -3.254 14.617 1 98.19 181 THR B CA 1
ATOM 3006 C C . THR B 1 181 ? -2.744 -2.816 15.648 1 98.19 181 THR B C 1
ATOM 3008 O O . THR B 1 181 ? -2.42 -2.594 16.812 1 98.19 181 THR B O 1
ATOM 3011 N N . SER B 1 182 ? -3.893 -2.564 15.156 1 98 182 SER B N 1
ATOM 3012 C CA . SER B 1 182 ? -5.043 -2.289 16.016 1 98 182 SER B CA 1
ATOM 3013 C C . SER B 1 182 ? -6.098 -3.383 15.883 1 98 182 SER B C 1
ATOM 3015 O O . SER B 1 182 ? -6.078 -4.164 14.93 1 98 182 SER B O 1
ATOM 3017 N N . PRO B 1 183 ? -7.008 -3.479 16.844 1 97.75 183 PRO B N 1
ATOM 3018 C CA . PRO B 1 183 ? -8.047 -4.512 16.812 1 97.75 183 PRO B CA 1
ATOM 3019 C C . PRO B 1 183 ? -8.867 -4.492 15.523 1 97.75 183 PRO B C 1
ATOM 3021 O O . PRO B 1 183 ? -9.344 -5.535 15.078 1 97.75 183 PRO B O 1
ATOM 3024 N N . ASN B 1 184 ? -9.008 -3.375 14.93 1 97.88 184 ASN B N 1
ATOM 3025 C CA . ASN B 1 184 ? -9.812 -3.273 13.719 1 97.88 184 ASN B CA 1
ATOM 3026 C C . ASN B 1 184 ? -8.977 -3.518 12.469 1 97.88 184 ASN B C 1
ATOM 3028 O O . ASN B 1 184 ? -9.445 -3.297 11.352 1 97.88 184 ASN B O 1
ATOM 3032 N N . GLY B 1 185 ? -7.781 -3.906 12.625 1 98.5 185 GLY B N 1
ATOM 3033 C CA . GLY B 1 185 ? -6.977 -4.359 11.5 1 98.5 185 GLY B CA 1
ATOM 3034 C C . GLY B 1 185 ? -6.156 -3.252 10.867 1 98.5 185 GLY B C 1
ATOM 3035 O O . GLY B 1 185 ? -5.637 -3.412 9.758 1 98.5 185 GLY B O 1
ATOM 3036 N N . ILE B 1 186 ? -6.055 -2.113 11.531 1 98.88 186 ILE B N 1
ATOM 3037 C CA . ILE B 1 186 ? -5.215 -1.025 11.039 1 98.88 186 ILE B CA 1
ATOM 3038 C C . ILE B 1 186 ? -3.746 -1.347 11.297 1 98.88 186 ILE B C 1
ATOM 3040 O O . ILE B 1 186 ? -3.385 -1.795 12.383 1 98.88 186 ILE B O 1
ATOM 3044 N N . VAL B 1 187 ? -2.924 -1.183 10.305 1 98.88 187 VAL B N 1
ATOM 3045 C CA . VAL B 1 187 ? -1.49 -1.421 10.43 1 98.88 187 VAL B CA 1
ATOM 3046 C C . VAL B 1 187 ? -0.737 -0.094 10.352 1 98.88 187 VAL B C 1
ATOM 3048 O O . VAL B 1 187 ? -0.873 0.646 9.375 1 98.88 187 VAL B O 1
ATOM 3051 N N . HIS B 1 188 ? 0.017 0.227 11.406 1 98.88 188 HIS B N 1
ATOM 3052 C CA . HIS B 1 188 ? 0.855 1.42 11.438 1 98.88 188 HIS B CA 1
ATOM 3053 C C . HIS B 1 188 ? 2.262 1.119 10.93 1 98.88 188 HIS B C 1
ATOM 3055 O O . HIS B 1 188 ? 3.006 0.363 11.555 1 98.88 188 HIS B O 1
ATOM 3061 N N . LEU B 1 189 ? 2.611 1.704 9.758 1 98.81 189 LEU B N 1
ATOM 3062 C CA . LEU B 1 189 ? 3.922 1.571 9.125 1 98.81 189 LEU B CA 1
ATOM 3063 C C . LEU B 1 189 ? 4.703 2.879 9.211 1 98.81 189 LEU B C 1
ATOM 3065 O O . LEU B 1 189 ? 4.176 3.943 8.875 1 98.81 189 LEU B O 1
ATOM 3069 N N . ARG B 1 190 ? 5.941 2.779 9.648 1 98.81 190 ARG B N 1
ATOM 3070 C CA . ARG B 1 190 ? 6.816 3.945 9.727 1 98.81 190 ARG B CA 1
ATOM 3071 C C . ARG B 1 190 ? 8.078 3.74 8.891 1 98.81 190 ARG B C 1
ATOM 3073 O O . ARG B 1 190 ? 8.844 2.809 9.133 1 98.81 190 ARG B O 1
ATOM 3080 N N . TYR B 1 191 ? 8.227 4.656 7.945 1 98.81 191 TYR B N 1
ATOM 3081 C CA . TYR B 1 191 ? 9.375 4.559 7.047 1 98.81 191 TYR B CA 1
ATOM 3082 C C . TYR B 1 191 ? 10.211 5.828 7.102 1 98.81 191 TYR B C 1
ATOM 3084 O O . TYR B 1 191 ? 9.672 6.934 7.184 1 98.81 191 TYR B O 1
ATOM 3092 N N . GLY B 1 192 ? 11.5 5.656 7.074 1 98.81 192 GLY B N 1
ATOM 3093 C CA . GLY B 1 192 ? 12.414 6.766 6.863 1 98.81 192 GLY B CA 1
ATOM 3094 C C . GLY B 1 192 ? 12.953 6.84 5.445 1 98.81 192 GLY B C 1
ATOM 3095 O O . GLY B 1 192 ? 13.188 5.809 4.812 1 98.81 192 GLY B O 1
ATOM 3096 N N . LEU B 1 193 ? 13.148 8.055 4.969 1 98.56 193 LEU B N 1
ATOM 3097 C CA . LEU B 1 193 ? 13.805 8.234 3.68 1 98.56 193 LEU B CA 1
ATOM 3098 C C . LEU B 1 193 ? 15.273 7.824 3.756 1 98.56 193 LEU B C 1
ATOM 3100 O O . LEU B 1 193 ? 15.984 8.234 4.676 1 98.56 193 LEU B O 1
ATOM 3104 N N . ALA B 1 194 ? 15.672 6.98 2.863 1 98.44 194 ALA B N 1
ATOM 3105 C CA . ALA B 1 194 ? 17.047 6.512 2.805 1 98.44 194 ALA B CA 1
ATOM 3106 C C . ALA B 1 194 ? 17.766 7.039 1.559 1 98.44 194 ALA B C 1
ATOM 3108 O O . ALA B 1 194 ? 17.109 7.543 0.637 1 98.44 194 ALA B O 1
ATOM 3109 N N . GLU B 1 195 ? 19.016 6.965 1.523 1 97.31 195 GLU B N 1
ATOM 3110 C CA . GLU B 1 195 ? 19.812 7.512 0.433 1 97.31 195 GLU B CA 1
ATOM 3111 C C . GLU B 1 195 ? 19.641 6.691 -0.843 1 97.31 195 GLU B C 1
ATOM 3113 O O . GLU B 1 195 ? 19.391 5.484 -0.784 1 97.31 195 GLU B O 1
ATOM 3118 N N . GLY B 1 196 ? 19.703 7.379 -1.951 1 97 196 GLY B N 1
ATOM 3119 C CA . GLY B 1 196 ? 19.766 6.723 -3.246 1 97 196 GLY B CA 1
ATOM 3120 C C . GLY B 1 196 ? 18.406 6.309 -3.779 1 97 196 GLY B C 1
ATOM 3121 O O . GLY B 1 196 ? 17.375 6.809 -3.322 1 97 196 GLY B O 1
ATOM 3122 N N . ILE B 1 197 ? 18.469 5.566 -4.902 1 97.94 197 ILE B N 1
ATOM 3123 C CA . ILE B 1 197 ? 17.281 5.012 -5.543 1 97.94 197 ILE B CA 1
ATOM 3124 C C . ILE B 1 197 ? 17.391 3.488 -5.59 1 97.94 197 ILE B C 1
ATOM 3126 O O . ILE B 1 197 ? 18.469 2.926 -5.43 1 97.94 197 ILE B O 1
ATOM 3130 N N . PRO B 1 198 ? 16.25 2.811 -5.762 1 98.5 198 PRO B N 1
ATOM 3131 C CA . PRO B 1 198 ? 16.266 1.347 -5.738 1 98.5 198 PRO B CA 1
ATOM 3132 C C . PRO B 1 198 ? 17.203 0.747 -6.785 1 98.5 198 PRO B C 1
ATOM 3134 O O . PRO B 1 198 ? 17.234 1.211 -7.93 1 98.5 198 PRO B O 1
ATOM 3137 N N . ALA B 1 199 ? 17.969 -0.271 -6.32 1 98.44 199 ALA B N 1
ATOM 3138 C CA . ALA B 1 199 ? 18.797 -1.052 -7.223 1 98.44 199 ALA B CA 1
ATOM 3139 C C . ALA B 1 199 ? 18.031 -2.23 -7.812 1 98.44 199 ALA B C 1
ATOM 3141 O O . ALA B 1 199 ? 16.906 -2.51 -7.398 1 98.44 199 ALA B O 1
ATOM 3142 N N . THR B 1 200 ? 18.594 -2.773 -8.867 1 98.31 200 THR B N 1
ATOM 3143 C CA . THR B 1 200 ? 18 -3.947 -9.484 1 98.31 200 THR B CA 1
ATOM 3144 C C . THR B 1 200 ? 19.016 -5.074 -9.617 1 98.31 200 THR B C 1
ATOM 3146 O O . THR B 1 200 ? 20.219 -4.852 -9.43 1 98.31 200 THR B O 1
ATOM 3149 N N . GLY B 1 201 ? 18.516 -6.246 -9.734 1 97.56 201 GLY B N 1
ATOM 3150 C CA . GLY B 1 201 ? 19.312 -7.449 -9.984 1 97.56 201 GLY B CA 1
ATOM 3151 C C . GLY B 1 201 ? 18.562 -8.484 -10.812 1 97.56 201 GLY B C 1
ATOM 3152 O O . GLY B 1 201 ? 17.547 -8.172 -11.438 1 97.56 201 GLY B O 1
ATOM 3153 N N . ASP B 1 202 ? 19.203 -9.609 -10.938 1 95.75 202 ASP B N 1
ATOM 3154 C CA . ASP B 1 202 ? 18.625 -10.742 -11.656 1 95.75 202 ASP B CA 1
ATOM 3155 C C . ASP B 1 202 ? 18.641 -12.008 -10.797 1 95.75 202 ASP B C 1
ATOM 3157 O O . ASP B 1 202 ? 19.719 -12.484 -10.422 1 95.75 202 ASP B O 1
ATOM 3161 N N . MET B 1 203 ? 17.469 -12.555 -10.539 1 91.31 203 MET B N 1
ATOM 3162 C CA . MET B 1 203 ? 17.375 -13.766 -9.727 1 91.31 203 MET B CA 1
ATOM 3163 C C . MET B 1 203 ? 18.172 -14.906 -10.352 1 91.31 203 MET B C 1
ATOM 3165 O O . MET B 1 203 ? 18.703 -15.758 -9.641 1 91.31 203 MET B O 1
ATOM 3169 N N . ASP B 1 204 ? 18.297 -14.867 -11.594 1 87.06 204 ASP B N 1
ATOM 3170 C CA . ASP B 1 204 ? 19.031 -15.906 -12.312 1 87.06 204 ASP B CA 1
ATOM 3171 C C . ASP B 1 204 ? 20.516 -15.836 -12.016 1 87.06 204 ASP B C 1
ATOM 3173 O O . ASP B 1 204 ? 21.266 -16.781 -12.281 1 87.06 204 ASP B O 1
ATOM 3177 N N . ASP B 1 205 ? 20.938 -14.695 -11.469 1 87.38 205 ASP B N 1
ATOM 3178 C CA . ASP B 1 205 ? 22.359 -14.492 -11.211 1 87.38 205 ASP B CA 1
ATOM 3179 C C . ASP B 1 205 ? 22.719 -14.883 -9.773 1 87.38 205 ASP B C 1
ATOM 3181 O O . ASP B 1 205 ? 23.891 -14.875 -9.398 1 87.38 205 ASP B O 1
ATOM 3185 N N . LEU B 1 206 ? 21.719 -15.148 -8.992 1 83.44 206 LEU B N 1
ATOM 3186 C CA . LEU B 1 206 ? 22.016 -15.477 -7.602 1 83.44 206 LEU B CA 1
ATOM 3187 C C . LEU B 1 206 ? 22.703 -16.828 -7.492 1 83.44 206 LEU B C 1
ATOM 3189 O O . LEU B 1 206 ? 22.391 -17.766 -8.242 1 83.44 206 LEU B O 1
ATOM 3193 N N . PRO B 1 207 ? 23.719 -16.734 -6.574 1 70 207 PRO B N 1
ATOM 3194 C CA . PRO B 1 207 ? 24.422 -18.016 -6.402 1 70 207 PRO B CA 1
ATOM 3195 C C . PRO B 1 207 ? 23.5 -19.141 -5.938 1 70 207 PRO B C 1
ATOM 3197 O O . PRO B 1 207 ? 22.594 -18.906 -5.145 1 70 207 PRO B O 1
ATOM 3200 N N . ARG B 1 208 ? 23.547 -20.188 -6.727 1 57.88 208 ARG B N 1
ATOM 3201 C CA . ARG B 1 208 ? 22.812 -21.391 -6.328 1 57.88 208 ARG B CA 1
ATOM 3202 C C . ARG B 1 208 ? 23.5 -22.094 -5.176 1 57.88 208 ARG B C 1
ATOM 3204 O O . ARG B 1 208 ? 24.734 -22.125 -5.102 1 57.88 208 ARG B O 1
ATOM 3211 N N . GLU B 1 209 ? 22.984 -21.953 -3.992 1 48.31 209 GLU B N 1
ATOM 3212 C CA . GLU B 1 209 ? 23.688 -22.688 -2.947 1 48.31 209 GLU B CA 1
ATOM 3213 C C . GLU B 1 209 ? 24.125 -24.062 -3.438 1 48.31 209 GLU B C 1
ATOM 3215 O O . GLU B 1 209 ? 23.344 -24.766 -4.086 1 48.31 209 GLU B O 1
ATOM 3220 N N . PRO B 1 210 ? 25.453 -24.469 -3.297 1 42.44 210 PRO B N 1
ATOM 3221 C CA . PRO B 1 210 ? 25.984 -25.781 -3.66 1 42.44 210 PRO B CA 1
ATOM 3222 C C . PRO B 1 210 ? 25.203 -26.922 -3.021 1 42.44 210 PRO B C 1
ATOM 3224 O O . PRO B 1 210 ? 24.594 -26.75 -1.97 1 42.44 210 PRO B O 1
#

Radius of gyration: 22.99 Å; Cα contacts (8 Å, |Δi|>4): 914; chains: 2; bounding box: 47×66×55 Å

Nearest PDB structures (foldseek):
  8jsv-assembly5_J  TM=9.364E-01  e=7.297E-22  Leptospira interrogans serovar Pomona
  3jtw-assembly1_A-2  TM=8.269E-01  e=4.275E-11  Pediococcus pentosaceus ATCC 25745
  1d1g-assembly1_B  TM=7.819E-01  e=4.016E-11  Thermotoga maritima
  1j3i-assembly1_B  TM=5.599E-01  e=4.603E-06  Plasmodium falciparum
  1j3i-assembly1_A  TM=5.612E-01  e=9.134E-06  Plasmodium falciparum

Organism: NCBI:txid88382

pLDDT: mean 93.91, std 9.12, range [42.44, 98.94]

Foldseek 3Di:
DAAEEEAFEAA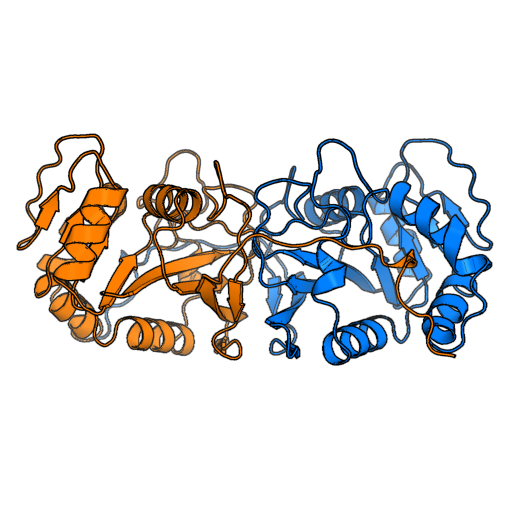PVFFGPQCCACVLHPVVHDCHNVNVVLDDDVVVVVVVVLCPPAQEEEEEPSVQVVCQVELCPDDDDPCCVVSVRHLPHAYEYEDPDDDDNPRPRYDYADPPVVVRLVVVRVVGHYYYYYRRLVVLLVCQQVVSHFKYKYFYAHDDDPDHRGNNPDHRDFFDKDFPDPWDADPSGTIITMITTDDDGDDDDDPVPDDDDD/DAAEEEAFEAAPVFFGPQCCACVLHPVVHDCHNVNVVLDDPVVVVVVVVLCPPAQEEEEEDSVQVVCQVELCPDPDDPCVVVSVRHLPHAYEYEDPDDDDNPRPRYDYADPPVLVRLVVVRVVGHYYYYYRRLVVLLVCQQVVSHFKYKYFYAHDDDPDHRGNNPDHRDFFDKDFPDPWDADPSGTIITMITTDDDGDDDDDPVPDDDDD

Secondary structure (DSSP, 8-state):
--EEEEEEEEETT-B-S-SS-TTSS-TT-TTTTTTGGG--HHHHHHHHHHHTT--EEEEEHHHHHHHHHHGGG---SSTHHHHHHHHHS-EEEE-SS-----STTEEEPPS-HHHHHHHHHHH-SEEEEES-HHHHHHHHHTT--SEEEEEEESEE-S-S-BTTTTT---EEEEE-SPPEE-TT--EEEEEEEESS------GGGS----/--EEEEEEEEETT-B-S-SS-TTSS-TT-TTTTTTGGG--HHHHHHHHHHHTT--EEEEEHHHHHHHHHHGGG---STTHHHHHHHHHS-EEEE-SS-----STTEEEPPS-HHHHHHHHHHH-SEEEEES-HHHHHHHHHTT--SEEEEEEESEE-S-S-BTTTTT---EEEEE-SPPEE-TT--EEEEEEEESS------GGGS----

InterPro domains:
  IPR002734 Bacterial bifunctional deaminase-reductase, C-terminal [PF01872] (4-175)
  IPR024072 Dihydrofolate reductase-like domain superfamily [G3DSA:3.40.430.10] (1-192)
  IPR024072 Dihydrofolate reductase-like domain superfamily [SSF53597] (34-191)

Sequence (420 aa):
MGNIQIELFTTLDLVAQAPGGPEEDPEGFPFGGWQVPLLDAASGAQVDAAYEGTDALLLGRRTYDIFAGYWPQYEGDDAASFAELFNRIPKYVASRGTPDLTWAGSTRLGPDLPAAVREIRDRHEQIRVVGSVNLVQTLLREKLFDTLDLWVHPIVLGVGKKVFDDGAVPSNLSLLDPPETSPNGIVHLRYGLAEGIPATGDMDDLPREPMGNIQIELFTTLDLVAQAPGGPEEDPEGFPFGGWQVPLLDAASGAQVDAAYEGTDALLLGRRTYDIFAGYWPQYEGDDAASFAELFNRIPKYVASRGTPDLTWAGSTRLGPDLPAAVREIRDRHEQIRVVGSVNLVQTLLREKLFDTLDLWVHPIVLGVGKKVFDDGAVPSNLSLLDPPETSPNGIVHLRYGLAEGIPATGDMDDLPREP

Solvent-accessible surface area (backbone atoms only — not comparable to full-atom values):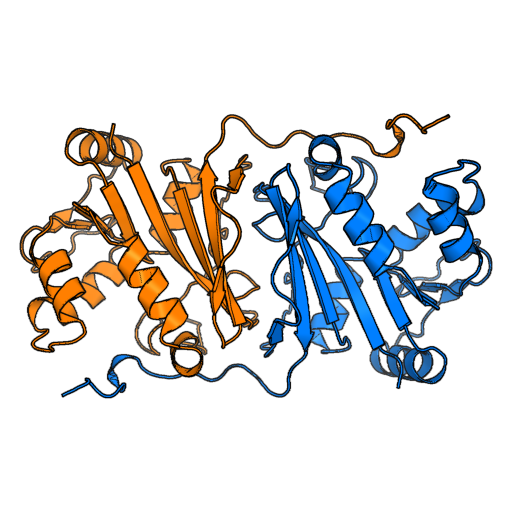 22160 Å² total; per-residue (Å²): 122,28,43,35,33,37,44,38,60,24,29,66,71,33,31,49,54,21,44,49,17,53,77,68,54,39,81,90,34,93,54,25,0,43,43,46,78,55,66,51,71,61,53,49,51,52,52,54,60,69,51,60,78,54,51,32,39,41,27,18,53,68,46,42,56,53,45,53,72,40,41,83,69,58,81,56,71,79,58,33,61,54,31,51,50,61,59,70,30,42,35,39,32,51,54,96,69,85,77,86,71,79,45,72,58,48,42,76,44,61,93,52,55,72,63,42,53,52,54,48,23,73,75,38,59,34,31,36,28,53,56,25,59,72,48,45,19,52,31,53,46,67,63,67,56,40,33,42,37,36,39,31,31,42,34,31,58,57,65,62,53,39,59,61,44,82,56,29,44,54,27,26,40,40,55,72,53,83,67,43,75,26,96,72,31,33,36,41,41,40,32,29,66,42,82,66,56,71,57,60,32,45,56,87,70,51,81,71,67,130,122,30,44,36,33,38,43,37,60,24,30,67,73,32,29,49,56,20,43,49,17,53,78,69,52,39,82,90,34,95,53,25,0,43,43,45,79,57,66,52,70,60,54,49,50,51,52,54,59,70,52,60,78,57,51,31,38,43,29,17,52,67,48,42,56,53,44,51,72,40,40,83,70,58,80,54,72,78,60,33,62,54,31,52,49,60,60,69,30,42,36,38,32,50,55,96,67,84,77,86,71,80,42,72,59,48,43,77,45,60,92,53,54,70,61,44,53,51,54,49,21,72,76,37,60,34,33,36,27,53,54,24,58,72,50,45,19,50,30,52,46,68,62,67,54,40,32,43,37,35,39,32,33,42,32,31,60,57,65,61,52,38,59,58,45,84,57,30,43,54,27,25,40,39,56,72,54,83,67,45,73,26,97,72,30,33,36,40,41,40,31,28,64,42,82,66,56,71,56,60,35,45,57,87,69,52,82,71,72,129